Protein AF-0000000079811528 (afdb_homodimer)

Solvent-accessible surface area (backbone atoms only — not comparable to full-atom values): 28789 Å² total; per-residue (Å²): 141,70,78,70,62,59,55,56,54,48,50,53,50,50,52,49,47,50,51,50,48,48,48,46,47,47,46,48,46,46,44,48,50,44,48,47,49,48,46,48,51,45,46,35,67,71,35,57,64,56,37,50,48,48,49,48,48,50,48,48,49,50,37,49,49,44,15,64,72,66,67,48,72,63,38,51,61,36,28,72,53,15,62,49,35,66,38,85,76,44,60,68,42,56,28,46,40,19,48,47,48,17,65,21,52,38,30,36,38,30,39,35,28,36,50,50,54,49,30,46,55,50,13,66,72,69,75,39,61,33,43,48,53,52,18,44,22,41,57,40,30,45,61,21,37,42,28,25,23,88,59,52,23,33,8,24,42,39,38,48,49,86,82,46,39,73,70,25,50,48,21,54,23,70,57,11,42,42,15,58,66,54,18,42,54,47,30,50,49,53,42,51,53,23,22,63,70,53,72,32,68,64,46,7,44,25,33,59,54,32,20,64,91,44,96,57,57,89,56,47,48,60,52,31,52,52,44,20,52,52,42,47,36,40,44,68,62,48,71,82,68,66,64,61,72,71,62,74,72,48,81,45,64,66,54,66,48,65,72,78,71,73,74,77,78,74,79,80,78,79,74,76,77,75,76,76,78,75,131,140,70,78,70,62,59,56,56,54,49,50,53,51,51,52,49,47,51,50,49,48,49,48,46,47,48,48,47,45,47,44,49,49,45,47,46,49,48,46,50,49,46,46,32,67,72,34,58,63,55,36,52,49,48,48,48,48,49,49,48,49,49,35,50,49,45,15,66,73,66,68,48,72,62,38,51,62,35,28,72,54,15,62,49,34,67,37,85,77,43,58,68,44,57,30,46,39,20,49,50,49,17,65,23,51,38,29,36,38,31,39,35,27,38,49,50,53,48,31,47,54,51,15,66,71,68,73,39,60,32,42,47,54,51,17,44,21,43,54,40,30,46,60,20,37,43,28,26,24,88,59,54,24,33,8,26,43,39,36,48,50,85,81,44,38,74,70,24,48,49,20,54,24,69,57,10,41,43,15,57,66,54,19,43,55,48,30,50,48,54,43,52,52,24,21,65,71,52,72,32,69,63,46,7,45,25,33,58,53,32,21,64,89,43,97,58,58,88,55,46,48,60,52,31,52,51,44,19,51,54,42,48,36,39,45,69,63,47,72,83,67,65,64,63,71,70,61,74,72,46,79,45,64,66,54,65,49,64,73,78,71,73,75,77,76,74,77,78,77,77,73,73,75,73,76,74,80,68,130

Secondary structure (DSSP, 8-state):
--THHHHHHHHHHHHHHHHHHHHHHHHHHHHHHHHHHHHHHHHHHH-HHHHHHHHHHHHHHHHHHHHHHHSS---THHHHHS----GGGS-HHHHHHHHHHHHHHTB-HHHHHHHHHHHHHHHHHHT--HHHHHHHHHHHHTT-TTBB-TT-EETTTTEETTTTHHHHHTTTSGGGGGSHHHHHHHHHHHHHHHHHHHTSHHHHHHHHTT-TTSS--TTHHHHHHHHHHHHHHHHTT-TT-PPPSPPP------S------------------------/--THHHHHHHHHHHHHHHHHHHHHHHHHHHHHHHHHHHHHHHHHHH-HHHHHHHHHHHHHHHHHHHHHHHSS---THHHHHS----GGGS-HHHHHHHHHHHHHHTB-HHHHHHHHHHHHHHHHHHT--HHHHHHHHHHHHTT-TTBB-TT-EETTTTEETTTSHHHHHTTTSGGGGGSHHHHHHHHHHHHHHHHHHHTSHHHHHHHHTT-TTSS--TTHHHHHHHHHHHHHHHHTT-TT-PPPSPPP------SPP----------------------

InterPro domains:
  IPR008258 Transglycosylase SLT domain 1 [PF01464] (123-200)
  IPR023346 Lysozyme-like domain superfamily [SSF53955] (119-240)

pLDDT: mean 76.86, std 22.47, range [23.89, 98.88]

Foldseek 3Di:
DDPPVVVVVVVVVVVVVVVVVVVVCVVVVVVVVVVVVVVVVVCCVVVVPVVVVVCVVVLVVVQVVVCVVVVHGDDPCVVVLDQFADLVPDPPLLSLLLVLLCQALVHDSGNSSSLSVLLVVVCVVLVHDSLLLVLQLCQQWSQQQQDAAPQGQGGSNRHNCVLPQVLCVVVVTSVCSSVNSSVSNSSVVQLSVLCVVLVHNLLSQCLSLQNNPPPDSPCRSVSSVVSSVLSVCSSVVVPPSRRDHHDDTHNNRPDDRDNPDDDPDPPPPPPPPPPPPDD/DDPPVVVVVVVVVVVVVVVVVVVVCVVVVVVVVVVVVVVVVVCCVVVVPVVVVVVVVVLVVVQVVVCVVVVHGDDPCVVVLDQFADLVPDPPLLSLLLVLLCQQLVHDSGNSSSLLVLLVVVCVVLVHDSLLLVLQLCQQWSQQQQDAAPQGQGGSNRHNCVLPQVLCVVVVTSVCSSVNSSVSNSSVVQLSVLCVVLVHNLLSQCLSLQNNPPPDSPCRSVSSVVSSVLSVCSSVVVPPSRRDHHDDTHNNRPGDRDNPDDDPDPPPPPPPPPPPPPD

Radius of gyration: 35.79 Å; Cα contacts (8 Å, |Δi|>4): 764; chains: 2; bounding box: 76×131×123 Å

Organism: NCBI:txid164759

Structure (mmCIF, N/CA/C/O backbone):
data_AF-0000000079811528-model_v1
#
loop_
_entity.id
_entity.type
_entity.pdbx_description
1 polymer 'Transglycosylase-like protein with SLT domain'
#
loop_
_atom_site.group_PDB
_atom_site.id
_atom_site.type_symbol
_atom_site.label_atom_id
_atom_site.label_alt_id
_atom_site.label_comp_id
_atom_site.label_asym_id
_atom_site.label_entity_id
_atom_site.label_seq_id
_atom_site.pdbx_PDB_ins_code
_atom_site.Cartn_x
_atom_site.Cartn_y
_atom_site.Cartn_z
_atom_site.occupancy
_atom_site.B_iso_or_equiv
_atom_site.auth_seq_id
_atom_site.auth_comp_id
_atom_site.auth_asym_id
_atom_site.auth_atom_id
_atom_site.pdbx_PDB_model_num
ATOM 1 N N . MET A 1 1 ? 24.266 -26.062 -94.125 1 30.83 1 MET A N 1
ATOM 2 C CA . MET A 1 1 ? 23.984 -24.984 -93.188 1 30.83 1 MET A CA 1
ATOM 3 C C . MET A 1 1 ? 22.625 -25.188 -92.562 1 30.83 1 MET A C 1
ATOM 5 O O . MET A 1 1 ? 21.594 -25.062 -93.188 1 30.83 1 MET A O 1
ATOM 9 N N . THR A 1 2 ? 22.531 -26.125 -91.5 1 32.69 2 THR A N 1
ATOM 10 C CA . THR A 1 2 ? 21.547 -26.984 -90.875 1 32.69 2 THR A CA 1
ATOM 11 C C . THR A 1 2 ? 20.594 -26.141 -90 1 32.69 2 THR A C 1
ATOM 13 O O . THR A 1 2 ? 20.984 -25.094 -89.5 1 32.69 2 THR A O 1
ATOM 16 N N . ALA A 1 3 ? 19.234 -26.484 -90.188 1 49.5 3 ALA A N 1
ATOM 17 C CA . ALA A 1 3 ? 17.953 -26.188 -89.562 1 49.5 3 ALA A CA 1
ATOM 18 C C . ALA A 1 3 ? 18.062 -26.188 -88 1 49.5 3 ALA A C 1
ATOM 20 O O . ALA A 1 3 ? 17.172 -25.703 -87.312 1 49.5 3 ALA A O 1
ATOM 21 N N . SER A 1 4 ? 19.094 -26.828 -87.5 1 44.66 4 SER A N 1
ATOM 22 C CA . SER A 1 4 ? 19.188 -26.984 -86 1 44.66 4 SER A CA 1
ATOM 23 C C . SER A 1 4 ? 19.594 -25.688 -85.375 1 44.66 4 SER A C 1
ATOM 25 O O . SER A 1 4 ? 19.469 -25.547 -84.125 1 44.66 4 SER A O 1
ATOM 27 N N . GLY A 1 5 ? 20.172 -24.719 -86.062 1 49.44 5 GLY A N 1
ATOM 28 C CA . GLY A 1 5 ? 20.609 -23.469 -85.5 1 49.44 5 GLY A CA 1
ATOM 29 C C . GLY A 1 5 ? 19.469 -22.516 -85.188 1 49.44 5 GLY A C 1
ATOM 30 O O . GLY A 1 5 ? 19.562 -21.703 -84.25 1 49.44 5 GLY A O 1
ATOM 31 N N . ASN A 1 6 ? 18.422 -22.578 -86 1 53.88 6 ASN A N 1
ATOM 32 C CA . ASN A 1 6 ? 17.312 -21.625 -85.875 1 53.88 6 ASN A CA 1
ATOM 33 C C . ASN A 1 6 ? 16.438 -21.984 -84.688 1 53.88 6 ASN A C 1
ATOM 35 O O . ASN A 1 6 ? 15.828 -21.094 -84.062 1 53.88 6 ASN A O 1
ATOM 39 N N . VAL A 1 7 ? 16.281 -23.281 -84.312 1 55.09 7 VAL A N 1
ATOM 40 C CA . VAL A 1 7 ? 15.406 -23.656 -83.188 1 55.09 7 VAL A CA 1
ATOM 41 C C . VAL A 1 7 ? 16.031 -23.234 -81.875 1 55.09 7 VAL A C 1
ATOM 43 O O . VAL A 1 7 ? 15.336 -22.781 -81 1 55.09 7 VAL A O 1
ATOM 46 N N . ILE A 1 8 ? 17.391 -23.281 -81.875 1 56.09 8 ILE A N 1
ATOM 47 C CA . ILE A 1 8 ? 18.016 -22.922 -80.562 1 56.09 8 ILE A CA 1
ATOM 48 C C . ILE A 1 8 ? 17.922 -21.422 -80.375 1 56.09 8 ILE A C 1
ATOM 50 O O . ILE A 1 8 ? 17.672 -20.969 -79.25 1 56.09 8 ILE A O 1
ATOM 54 N N . ALA A 1 9 ? 17.906 -20.578 -81.5 1 61.12 9 ALA A N 1
ATOM 55 C CA . ALA A 1 9 ? 17.766 -19.141 -81.312 1 61.12 9 ALA A CA 1
ATOM 56 C C . ALA A 1 9 ? 16.344 -18.766 -80.938 1 61.12 9 ALA A C 1
ATOM 58 O O . ALA A 1 9 ? 16.141 -17.844 -80.125 1 61.12 9 ALA A O 1
ATOM 59 N N . GLY A 1 10 ? 15.383 -19.531 -81.312 1 58.53 10 GLY A N 1
ATOM 60 C CA . GLY A 1 10 ? 13.992 -19.297 -81 1 58.53 10 GLY A CA 1
ATOM 61 C C . GLY A 1 10 ? 13.688 -19.609 -79.5 1 58.53 10 GLY A C 1
ATOM 62 O O . GLY A 1 10 ? 12.953 -18.875 -78.875 1 58.53 10 GLY A O 1
ATOM 63 N N . VAL A 1 11 ? 14.32 -20.688 -79 1 60.19 11 VAL A N 1
ATOM 64 C CA . VAL A 1 11 ? 14.078 -21.062 -77.625 1 60.19 11 VAL A CA 1
ATOM 65 C C . VAL A 1 11 ? 14.75 -20.062 -76.688 1 60.19 11 VAL A C 1
ATOM 67 O O . VAL A 1 11 ? 14.188 -19.688 -75.625 1 60.19 11 VAL A O 1
ATOM 70 N N . ARG A 1 12 ? 15.922 -19.516 -77.062 1 59.84 12 ARG A N 1
ATOM 71 C CA . ARG A 1 12 ? 16.578 -18.531 -76.25 1 59.84 12 ARG A CA 1
ATOM 72 C C . ARG A 1 12 ? 15.797 -17.219 -76.188 1 59.84 12 ARG A C 1
ATOM 74 O O . ARG A 1 12 ? 15.664 -16.594 -75.188 1 59.84 12 ARG A O 1
ATOM 81 N N . THR A 1 13 ? 15.164 -16.922 -77.438 1 62.03 13 THR A N 1
ATOM 82 C CA . THR A 1 13 ? 14.359 -15.703 -77.438 1 62.03 13 THR A CA 1
ATOM 83 C C . THR A 1 13 ? 13.062 -15.898 -76.688 1 62.03 13 THR A C 1
ATOM 85 O O . THR A 1 13 ? 12.625 -15 -75.938 1 62.03 13 THR A O 1
ATOM 88 N N . PHE A 1 14 ? 12.445 -17.094 -76.75 1 58.88 14 PHE A N 1
ATOM 89 C CA . PHE A 1 14 ? 11.234 -17.344 -76 1 58.88 14 PHE A CA 1
ATOM 90 C C . PHE A 1 14 ? 11.539 -17.375 -74.5 1 58.88 14 PHE A C 1
ATOM 92 O O . PHE A 1 14 ? 10.805 -16.797 -73.688 1 58.88 14 PHE A O 1
ATOM 99 N N . ALA A 1 15 ? 12.664 -18.047 -74.062 1 57.06 15 ALA A N 1
ATOM 100 C CA . ALA A 1 15 ? 13.031 -18.062 -72.688 1 57.06 15 ALA A CA 1
ATOM 101 C C . ALA A 1 15 ? 13.375 -16.656 -72.188 1 57.06 15 ALA A C 1
ATOM 103 O O . ALA A 1 15 ? 12.969 -16.266 -71.062 1 57.06 15 ALA A O 1
ATOM 104 N N . ALA A 1 16 ? 14.023 -15.828 -73 1 61.22 16 ALA A N 1
ATOM 105 C CA . ALA A 1 16 ? 14.32 -14.445 -72.625 1 61.22 16 ALA A CA 1
ATOM 106 C C . ALA A 1 16 ? 13.047 -13.609 -72.562 1 61.22 16 ALA A C 1
ATOM 108 O O . ALA A 1 16 ? 12.875 -12.805 -71.625 1 61.22 16 ALA A O 1
ATOM 109 N N . ASP A 1 17 ? 12.102 -13.867 -73.438 1 60.81 17 ASP A N 1
ATOM 110 C CA . ASP A 1 17 ? 10.828 -13.148 -73.375 1 60.81 17 ASP A CA 1
ATOM 111 C C . ASP A 1 17 ? 9.992 -13.57 -72.188 1 60.81 17 ASP A C 1
ATOM 113 O O . ASP A 1 17 ? 9.359 -12.734 -71.562 1 60.81 17 ASP A O 1
ATOM 117 N N . VAL A 1 18 ? 9.977 -14.867 -71.875 1 58.16 18 VAL A N 1
ATOM 118 C CA . VAL A 1 18 ? 9.258 -15.344 -70.688 1 58.16 18 VAL A CA 1
ATOM 119 C C . VAL A 1 18 ? 9.922 -14.805 -69.438 1 58.16 18 VAL A C 1
ATOM 121 O O . VAL A 1 18 ? 9.25 -14.336 -68.5 1 58.16 18 VAL A O 1
ATOM 124 N N . ILE A 1 19 ? 11.289 -14.812 -69.375 1 55.62 19 ILE A N 1
ATOM 125 C CA . ILE A 1 19 ? 11.984 -14.266 -68.188 1 55.62 19 ILE A CA 1
ATOM 126 C C . ILE A 1 19 ? 11.758 -12.758 -68.125 1 55.62 19 ILE A C 1
ATOM 128 O O . ILE A 1 19 ? 11.477 -12.227 -67.062 1 55.62 19 ILE A O 1
ATOM 132 N N . ASN A 1 20 ? 11.812 -12.039 -69.312 1 56.34 20 ASN A N 1
ATOM 133 C CA . ASN A 1 20 ? 11.531 -10.609 -69.312 1 56.34 20 ASN A CA 1
ATOM 134 C C . ASN A 1 20 ? 10.07 -10.336 -69 1 56.34 20 ASN A C 1
ATOM 136 O O . ASN A 1 20 ? 9.758 -9.375 -68.25 1 56.34 20 ASN A O 1
ATOM 140 N N . GLY A 1 21 ? 9.164 -11.133 -69.5 1 54.09 21 GLY A N 1
ATOM 141 C CA . GLY A 1 21 ? 7.766 -11.016 -69.125 1 54.09 21 GLY A CA 1
ATOM 142 C C . GLY A 1 21 ? 7.543 -11.312 -67.625 1 54.09 21 GLY A C 1
ATOM 143 O O . GLY A 1 21 ? 6.77 -10.625 -66.938 1 54.09 21 GLY A O 1
ATOM 144 N N . PHE A 1 22 ? 8.164 -12.477 -67.125 1 49.59 22 PHE A N 1
ATOM 145 C CA . PHE A 1 22 ? 8.102 -12.766 -65.688 1 49.59 22 PHE A CA 1
ATOM 146 C C . PHE A 1 22 ? 8.734 -11.633 -64.875 1 49.59 22 PHE A C 1
ATOM 148 O O . PHE A 1 22 ? 8.188 -11.203 -63.844 1 49.59 22 PHE A O 1
ATOM 155 N N . LEU A 1 23 ? 9.852 -11.109 -65.25 1 51.59 23 LEU A N 1
ATOM 156 C CA . LEU A 1 23 ? 10.461 -9.977 -64.562 1 51.59 23 LEU A CA 1
ATOM 157 C C . LEU A 1 23 ? 9.594 -8.727 -64.688 1 51.59 23 LEU A C 1
ATOM 159 O O . LEU A 1 23 ? 9.492 -7.938 -63.781 1 51.59 23 LEU A O 1
ATOM 163 N N . GLU A 1 24 ? 8.969 -8.484 -65.812 1 49.72 24 GLU A N 1
ATOM 164 C CA . GLU A 1 24 ? 8.023 -7.379 -66 1 49.72 24 GLU A CA 1
ATOM 165 C C . GLU A 1 24 ? 6.781 -7.602 -65.125 1 49.72 24 GLU A C 1
ATOM 167 O O . GLU A 1 24 ? 6.273 -6.664 -64.5 1 49.72 24 GLU A O 1
ATOM 172 N N . VAL A 1 25 ? 6.246 -8.773 -65.125 1 50.5 25 VAL A N 1
ATOM 173 C CA . VAL A 1 25 ? 5.129 -9.078 -64.25 1 50.5 25 VAL A CA 1
ATOM 174 C C . VAL A 1 25 ? 5.598 -9.039 -62.781 1 50.5 25 VAL A C 1
ATOM 176 O O . VAL A 1 25 ? 4.887 -8.539 -61.906 1 50.5 25 VAL A O 1
ATOM 179 N N . THR A 1 26 ? 6.77 -9.617 -62.5 1 50.09 26 THR A N 1
ATOM 180 C CA . THR A 1 26 ? 7.309 -9.461 -61.156 1 50.09 26 THR A CA 1
ATOM 181 C C . THR A 1 26 ? 7.648 -7.996 -60.875 1 50.09 26 THR A C 1
ATOM 183 O O . THR A 1 26 ? 7.449 -7.508 -59.75 1 50.09 26 THR A O 1
ATOM 186 N N . HIS A 1 27 ? 8.211 -7.285 -61.812 1 51.19 27 HIS A N 1
ATOM 187 C CA . HIS A 1 27 ? 8.383 -5.852 -61.594 1 51.19 27 HIS A CA 1
ATOM 188 C C . HIS A 1 27 ? 7.043 -5.141 -61.5 1 51.19 27 HIS A C 1
ATOM 190 O O . HIS A 1 27 ? 6.871 -4.234 -60.688 1 51.19 27 HIS A O 1
ATOM 196 N N . SER A 1 28 ? 6.07 -5.414 -62.406 1 51.5 28 SER A N 1
ATOM 197 C CA . SER A 1 28 ? 4.738 -4.836 -62.281 1 51.5 28 SER A CA 1
ATOM 198 C C . SER A 1 28 ? 4.027 -5.367 -61.031 1 51.5 28 SER A C 1
ATOM 200 O O . SER A 1 28 ? 3.27 -4.641 -60.375 1 51.5 28 SER A O 1
ATOM 202 N N . GLY A 1 29 ? 4.211 -6.598 -60.781 1 50.41 29 GLY A N 1
ATOM 203 C CA . GLY A 1 29 ? 3.705 -7.102 -59.5 1 50.41 29 GLY A CA 1
ATOM 204 C C . GLY A 1 29 ? 4.371 -6.461 -58.312 1 50.41 29 GLY A C 1
ATOM 205 O O . GLY A 1 29 ? 3.695 -6.082 -57.344 1 50.41 29 GLY A O 1
ATOM 206 N N . PHE A 1 30 ? 5.711 -6.414 -58.344 1 51.94 30 PHE A N 1
ATOM 207 C CA . PHE A 1 30 ? 6.402 -5.66 -57.281 1 51.94 30 PHE A CA 1
ATOM 208 C C . PHE A 1 30 ? 6.023 -4.188 -57.344 1 51.94 30 PHE A C 1
ATOM 210 O O . PHE A 1 30 ? 5.883 -3.533 -56.312 1 51.94 30 PHE A O 1
ATOM 217 N N . ALA A 1 31 ? 5.809 -3.596 -58.531 1 51.12 31 ALA A N 1
ATOM 218 C CA . ALA A 1 31 ? 5.316 -2.229 -58.688 1 51.12 31 ALA A CA 1
ATOM 219 C C . ALA A 1 31 ? 3.9 -2.1 -58.125 1 51.12 31 ALA A C 1
ATOM 221 O O . ALA A 1 31 ? 3.578 -1.12 -57.438 1 51.12 31 ALA A O 1
ATOM 222 N N . LEU A 1 32 ? 3.041 -3.035 -58.406 1 51.06 32 LEU A N 1
ATOM 223 C CA . LEU A 1 32 ? 1.706 -3.023 -57.812 1 51.06 32 LEU A CA 1
ATOM 224 C C . LEU A 1 32 ? 1.774 -3.273 -56.312 1 51.06 32 LEU A C 1
ATOM 226 O O . LEU A 1 32 ? 1.051 -2.641 -55.531 1 51.06 32 LEU A O 1
ATOM 230 N N . LEU A 1 33 ? 2.617 -4.25 -55.875 1 52.12 33 LEU A N 1
ATOM 231 C CA . LEU A 1 33 ? 2.855 -4.406 -54.438 1 52.12 33 LEU A CA 1
ATOM 232 C C . LEU A 1 33 ? 3.502 -3.154 -53.844 1 52.12 33 LEU A C 1
ATOM 234 O O . LEU A 1 33 ? 3.139 -2.717 -52.75 1 52.12 33 LEU A O 1
ATOM 238 N N . GLY A 1 34 ? 4.492 -2.615 -54.531 1 51.78 34 GLY A N 1
ATOM 239 C CA . GLY A 1 34 ? 5.055 -1.335 -54.125 1 51.78 34 GLY A CA 1
ATOM 240 C C . GLY A 1 34 ? 4.039 -0.206 -54.156 1 51.78 34 GLY A C 1
ATOM 241 O O . GLY A 1 34 ? 3.971 0.589 -53.219 1 51.78 34 GLY A O 1
ATOM 242 N N . LEU A 1 35 ? 3.242 -0.043 -55.25 1 53.03 35 LEU A N 1
ATOM 243 C CA . LEU A 1 35 ? 2.17 0.945 -55.281 1 53.03 35 LEU A CA 1
ATOM 244 C C . LEU A 1 35 ? 1.144 0.671 -54.188 1 53.03 35 LEU A C 1
ATOM 246 O O . LEU A 1 35 ? 0.639 1.603 -53.562 1 53.03 35 LEU A O 1
ATOM 250 N N . GLY A 1 36 ? 0.773 -0.564 -53.938 1 53.56 36 GLY A N 1
ATOM 251 C CA . GLY A 1 36 ? -0.063 -0.9 -52.781 1 53.56 36 GLY A CA 1
ATOM 252 C C . GLY A 1 36 ? 0.558 -0.515 -51.469 1 53.56 36 GLY A C 1
ATOM 253 O O . GLY A 1 36 ? -0.12 0.034 -50.594 1 53.56 36 GLY A O 1
ATOM 254 N N . VAL A 1 37 ? 1.871 -0.893 -51.312 1 54.91 37 VAL A N 1
ATOM 255 C CA . VAL A 1 37 ? 2.582 -0.469 -50.094 1 54.91 37 VAL A CA 1
ATOM 256 C C . VAL A 1 37 ? 2.656 1.056 -50.062 1 54.91 37 VAL A C 1
ATOM 258 O O . VAL A 1 37 ? 2.412 1.664 -49 1 54.91 37 VAL A O 1
ATOM 261 N N . VAL A 1 38 ? 2.963 1.699 -51.125 1 51.66 38 VAL A N 1
ATOM 262 C CA . VAL A 1 38 ? 2.998 3.156 -51.188 1 51.66 38 VAL A CA 1
ATOM 263 C C . VAL A 1 38 ? 1.596 3.715 -50.938 1 51.66 38 VAL A C 1
ATOM 265 O O . VAL A 1 38 ? 1.421 4.66 -50.156 1 51.66 38 VAL A O 1
ATOM 268 N N . PHE A 1 39 ? 0.577 3.174 -51.562 1 52.84 39 PHE A N 1
ATOM 269 C CA . PHE A 1 39 ? -0.791 3.602 -51.281 1 52.84 39 PHE A CA 1
ATOM 270 C C . PHE A 1 39 ? -1.181 3.299 -49.844 1 52.84 39 PHE A C 1
ATOM 272 O O . PHE A 1 39 ? -1.86 4.102 -49.219 1 52.84 39 PHE A O 1
ATOM 279 N N . GLY A 1 40 ? -0.832 2.084 -49.375 1 53.47 40 GLY A N 1
ATOM 280 C CA . GLY A 1 40 ? -1.045 1.792 -47.969 1 53.47 40 GLY A CA 1
ATOM 281 C C . GLY A 1 40 ? -0.332 2.76 -47.031 1 53.47 40 GLY A C 1
ATOM 282 O O . GLY A 1 40 ? -0.921 3.254 -46.094 1 53.47 40 GLY A O 1
ATOM 283 N N . VAL A 1 41 ? 0.92 3.014 -47.375 1 54.47 41 VAL A N 1
ATOM 284 C CA . VAL A 1 41 ? 1.667 3.992 -46.594 1 54.47 41 VAL A CA 1
ATOM 285 C C . VAL A 1 41 ? 1.052 5.379 -46.781 1 54.47 41 VAL A C 1
ATOM 287 O O . VAL A 1 41 ? 0.888 6.121 -45.812 1 54.47 41 VAL A O 1
ATOM 290 N N . ILE A 1 42 ? 0.689 5.797 -47.938 1 53.59 42 ILE A N 1
ATOM 291 C CA . ILE A 1 42 ? 0.053 7.086 -48.188 1 53.59 42 ILE A CA 1
ATOM 292 C C . ILE A 1 42 ? -1.313 7.129 -47.5 1 53.59 42 ILE A C 1
ATOM 294 O O . ILE A 1 42 ? -1.67 8.125 -46.875 1 53.59 42 ILE A O 1
ATOM 298 N N . THR A 1 43 ? -2.07 6.051 -47.688 1 56.28 43 THR A N 1
ATOM 299 C CA . THR A 1 43 ? -3.361 6.012 -47 1 56.28 43 THR A CA 1
ATOM 300 C C . THR A 1 43 ? -3.182 6.059 -45.5 1 56.28 43 THR A C 1
ATOM 302 O O . THR A 1 43 ? -3.939 6.734 -44.812 1 56.28 43 THR A O 1
ATOM 305 N N . LEU A 1 44 ? -2.227 5.359 -45.031 1 55.16 44 LEU A N 1
ATOM 306 C CA . LEU A 1 44 ? -1.967 5.379 -43.594 1 55.16 44 LEU A CA 1
ATOM 307 C C . LEU A 1 44 ? -1.405 6.73 -43.156 1 55.16 44 LEU A C 1
ATOM 309 O O . LEU A 1 44 ? -1.688 7.203 -42.062 1 55.16 44 LEU A O 1
ATOM 313 N N . THR A 1 45 ? -0.642 7.352 -43.969 1 56.69 45 THR A N 1
ATOM 314 C CA . THR A 1 45 ? -0.17 8.703 -43.656 1 56.69 45 THR A CA 1
ATOM 315 C C . THR A 1 45 ? -1.283 9.727 -43.906 1 56.69 45 THR A C 1
ATOM 317 O O . THR A 1 45 ? -1.354 10.742 -43.188 1 56.69 45 THR A O 1
ATOM 320 N N . ALA A 1 46 ? -2.109 9.617 -44.906 1 58.06 46 ALA A N 1
ATOM 321 C CA . ALA A 1 46 ? -3.16 10.586 -45.219 1 58.06 46 ALA A CA 1
ATOM 322 C C . ALA A 1 46 ? -4.387 10.375 -44.344 1 58.06 46 ALA A C 1
ATOM 324 O O . ALA A 1 46 ? -5.172 11.297 -44.125 1 58.06 46 ALA A O 1
ATOM 325 N N . ARG A 1 47 ? -4.711 9.188 -43.938 1 50.38 47 ARG A N 1
ATOM 326 C CA . ARG A 1 47 ? -5.824 8.93 -43.031 1 50.38 47 ARG A CA 1
ATOM 327 C C . ARG A 1 47 ? -5.32 8.461 -41.656 1 50.38 47 ARG A C 1
ATOM 329 O O . ARG A 1 47 ? -5.184 7.258 -41.438 1 50.38 47 ARG A O 1
ATOM 336 N N . PRO A 1 48 ? -4.922 9.484 -40.812 1 57.12 48 PRO A N 1
ATOM 337 C CA . PRO A 1 48 ? -4.41 9.203 -39.469 1 57.12 48 PRO A CA 1
ATOM 338 C C . PRO A 1 48 ? -5.348 8.312 -38.656 1 57.12 48 PRO A C 1
ATOM 340 O O . PRO A 1 48 ? -4.902 7.594 -37.75 1 57.12 48 PRO A O 1
ATOM 343 N N . ASP A 1 49 ? -6.551 8.312 -39.094 1 58.72 49 ASP A N 1
ATOM 344 C CA . ASP A 1 49 ? -7.52 7.496 -38.375 1 58.72 49 ASP A CA 1
ATOM 345 C C . ASP A 1 49 ? -7.25 6.008 -38.594 1 58.72 49 ASP A C 1
ATOM 347 O O . ASP A 1 49 ? -7.355 5.215 -37.656 1 58.72 49 ASP A O 1
ATOM 351 N N . LEU A 1 50 ? -7.023 5.695 -39.812 1 57.94 50 LEU A N 1
ATOM 352 C CA . LEU A 1 50 ? -6.758 4.293 -40.125 1 57.94 50 LEU A CA 1
ATOM 353 C C . LEU A 1 50 ? -5.426 3.848 -39.531 1 57.94 50 LEU A C 1
ATOM 355 O O . LEU A 1 50 ? -5.301 2.713 -39.062 1 57.94 50 LEU A O 1
ATOM 359 N N . ARG A 1 51 ? -4.449 4.699 -39.562 1 53.84 51 ARG A N 1
ATOM 360 C CA . ARG A 1 51 ? -3.18 4.398 -38.906 1 53.84 51 ARG A CA 1
ATOM 361 C C . ARG A 1 51 ? -3.377 4.148 -37.406 1 53.84 51 ARG A C 1
ATOM 363 O O . ARG A 1 51 ? -2.828 3.189 -36.875 1 53.84 51 ARG A O 1
ATOM 370 N N . GLN A 1 52 ? -4.164 5.027 -36.812 1 54.16 52 GLN A N 1
ATOM 371 C CA . GLN A 1 52 ? -4.43 4.84 -35.406 1 54.16 52 GLN A CA 1
ATOM 372 C C . GLN A 1 52 ? -5.203 3.549 -35.156 1 54.16 52 GLN A C 1
ATOM 374 O O . GLN A 1 52 ? -4.898 2.811 -34.188 1 54.16 52 GLN A O 1
ATOM 379 N N . ALA A 1 53 ? -6.129 3.289 -36.062 1 56.03 53 ALA A N 1
ATOM 380 C CA . ALA A 1 53 ? -6.898 2.057 -35.938 1 56.03 53 ALA A CA 1
ATOM 381 C C . ALA A 1 53 ? -6.012 0.829 -36.125 1 56.03 53 ALA A C 1
ATOM 383 O O . ALA A 1 53 ? -6.129 -0.15 -35.375 1 56.03 53 ALA A O 1
ATOM 384 N N . GLY A 1 54 ? -5.227 0.887 -37.062 1 54.69 54 GLY A N 1
ATOM 385 C CA . GLY A 1 54 ? -4.281 -0.194 -37.312 1 54.69 54 GLY A CA 1
ATOM 386 C C . GLY A 1 54 ? -3.283 -0.368 -36.156 1 54.69 54 GLY A C 1
ATOM 387 O O . GLY A 1 54 ? -2.99 -1.494 -35.75 1 54.69 54 GLY A O 1
ATOM 388 N N . GLU A 1 55 ? -2.762 0.713 -35.719 1 54.16 55 GLU A N 1
ATOM 389 C CA . GLU A 1 55 ? -1.854 0.674 -34.562 1 54.16 55 GLU A CA 1
ATOM 390 C C . GLU A 1 55 ? -2.547 0.115 -33.344 1 54.16 55 GLU A C 1
ATOM 392 O O . GLU A 1 55 ? -1.961 -0.676 -32.594 1 54.16 55 GLU A O 1
ATOM 397 N N . GLU A 1 56 ? -3.713 0.471 -33.219 1 54.06 56 GLU A N 1
ATOM 398 C CA . GLU A 1 56 ? -4.473 -0.054 -32.094 1 54.06 56 GLU A CA 1
ATOM 399 C C . GLU A 1 56 ? -4.715 -1.554 -32.25 1 54.06 56 GLU A C 1
ATOM 401 O O . GLU A 1 56 ? -4.625 -2.301 -31.266 1 54.06 56 GLU A O 1
ATOM 406 N N . GLU A 1 57 ? -5.043 -1.907 -33.438 1 54.31 57 GLU A N 1
ATOM 407 C CA . GLU A 1 57 ? -5.25 -3.332 -33.688 1 54.31 57 GLU A CA 1
ATOM 408 C C . GLU A 1 57 ? -3.949 -4.113 -33.531 1 54.31 57 GLU A C 1
ATOM 410 O O . GLU A 1 57 ? -3.941 -5.199 -32.938 1 54.31 57 GLU A O 1
ATOM 415 N N . LEU A 1 58 ? -2.912 -3.639 -34.125 1 53.41 58 LEU A N 1
ATOM 416 C CA . LEU A 1 58 ? -1.615 -4.293 -34 1 53.41 58 LEU A CA 1
ATOM 417 C C . LEU A 1 58 ? -1.17 -4.32 -32.531 1 53.41 58 LEU A C 1
ATOM 419 O O . LEU A 1 58 ? -0.668 -5.34 -32.062 1 53.41 58 LEU A O 1
ATOM 423 N N . MET A 1 59 ? -1.299 -3.203 -31.922 1 52.84 59 MET A N 1
ATOM 424 C CA . MET A 1 59 ? -0.961 -3.162 -30.5 1 52.84 59 MET A CA 1
ATOM 425 C C . MET A 1 59 ? -1.825 -4.137 -29.703 1 52.84 59 MET A C 1
ATOM 427 O O . MET A 1 59 ? -1.335 -4.809 -28.797 1 52.84 59 MET A O 1
ATOM 431 N N . GLY A 1 60 ? -3.076 -4.137 -30.031 1 53.78 60 GLY A N 1
ATOM 432 C CA . GLY A 1 60 ? -3.957 -5.121 -29.422 1 53.78 60 GLY A CA 1
ATOM 433 C C . GLY A 1 60 ? -3.514 -6.551 -29.672 1 53.78 60 GLY A C 1
ATOM 434 O O . GLY A 1 60 ? -3.512 -7.375 -28.766 1 53.78 60 GLY A O 1
ATOM 435 N N . TRP A 1 61 ? -3.205 -6.844 -30.969 1 52.94 61 TRP A N 1
ATOM 436 C CA . TRP A 1 61 ? -2.717 -8.172 -31.312 1 52.94 61 TRP A CA 1
ATOM 437 C C . TRP A 1 61 ? -1.413 -8.484 -30.594 1 52.94 61 TRP A C 1
ATOM 439 O O . TRP A 1 61 ? -1.242 -9.578 -30.047 1 52.94 61 TRP A O 1
ATOM 449 N N . LEU A 1 62 ? -0.468 -7.645 -30.641 1 51.81 62 LEU A N 1
ATOM 450 C CA . LEU A 1 62 ? 0.8 -7.824 -29.938 1 51.81 62 LEU A CA 1
ATOM 451 C C . LEU A 1 62 ? 0.573 -8.008 -28.438 1 51.81 62 LEU A C 1
ATOM 453 O O . LEU A 1 62 ? 1.217 -8.844 -27.812 1 51.81 62 LEU A O 1
ATOM 457 N N . GLN A 1 63 ? -0.309 -7.145 -27.969 1 53.5 63 GLN A N 1
ATOM 458 C CA . GLN A 1 63 ? -0.654 -7.281 -26.562 1 53.5 63 GLN A CA 1
ATOM 459 C C . GLN A 1 63 ? -1.281 -8.641 -26.281 1 53.5 63 GLN A C 1
ATOM 461 O O . GLN A 1 63 ? -0.984 -9.273 -25.266 1 53.5 63 GLN A O 1
ATOM 466 N N . ALA A 1 64 ? -2.07 -9.047 -27.172 1 55.31 64 ALA A N 1
ATOM 467 C CA . ALA A 1 64 ? -2.691 -10.359 -27.031 1 55.31 64 ALA A CA 1
ATOM 468 C C . ALA A 1 64 ? -1.646 -11.469 -27.109 1 55.31 64 ALA A C 1
ATOM 470 O O . ALA A 1 64 ? -1.719 -12.453 -26.359 1 55.31 64 ALA A O 1
ATOM 471 N N . ARG A 1 65 ? -0.791 -11.297 -28.031 1 51.72 65 ARG A N 1
ATOM 472 C CA . ARG A 1 65 ? 0.269 -12.297 -28.156 1 51.72 65 ARG A CA 1
ATOM 473 C C . ARG A 1 65 ? 1.175 -12.281 -26.938 1 51.72 65 ARG A C 1
ATOM 475 O O . ARG A 1 65 ? 1.6 -13.336 -26.453 1 51.72 65 ARG A O 1
ATOM 482 N N . GLN A 1 66 ? 1.547 -11.102 -26.578 1 52.59 66 GLN A N 1
ATOM 483 C CA . GLN A 1 66 ? 2.385 -11.008 -25.391 1 52.59 66 GLN A CA 1
ATOM 484 C C . GLN A 1 66 ? 1.655 -11.531 -24.156 1 52.59 66 GLN A C 1
ATOM 486 O O . GLN A 1 66 ? 2.258 -12.195 -23.312 1 52.59 66 GLN A O 1
ATOM 491 N N . GLU A 1 67 ? 0.372 -11.18 -24.172 1 57.03 67 GLU A N 1
ATOM 492 C CA . GLU A 1 67 ? -0.447 -11.758 -23.109 1 57.03 67 GLU A CA 1
ATOM 493 C C . GLU A 1 67 ? -0.415 -13.289 -23.172 1 57.03 67 GLU A C 1
ATOM 495 O O . GLU A 1 67 ? -0.405 -13.945 -22.125 1 57.03 67 GLU A O 1
ATOM 500 N N . ALA A 1 68 ? -0.382 -13.766 -24.344 1 54.97 68 ALA A N 1
ATOM 501 C CA . ALA A 1 68 ? -0.337 -15.219 -24.516 1 54.97 68 ALA A CA 1
ATOM 502 C C . ALA A 1 68 ? 0.984 -15.789 -24.016 1 54.97 68 ALA A C 1
ATOM 504 O O . ALA A 1 68 ? 1.017 -16.875 -23.438 1 54.97 68 ALA A O 1
ATOM 505 N N . VAL A 1 69 ? 1.989 -15.016 -24.25 1 51.44 69 VAL A N 1
ATOM 506 C CA . VAL A 1 69 ? 3.299 -15.516 -23.844 1 51.44 69 VAL A CA 1
ATOM 507 C C . VAL A 1 69 ? 3.502 -15.266 -22.359 1 51.44 69 VAL A C 1
ATOM 509 O O . VAL A 1 69 ? 3.963 -16.156 -21.625 1 51.44 69 VAL A O 1
ATOM 512 N N . VAL A 1 70 ? 3.068 -14.07 -21.953 1 57.41 70 VAL A N 1
ATOM 513 C CA . VAL A 1 70 ? 3.418 -13.703 -20.594 1 57.41 70 VAL A CA 1
ATOM 514 C C . VAL A 1 70 ? 2.268 -14.047 -19.656 1 57.41 70 VAL A C 1
ATOM 516 O O . VAL A 1 70 ? 2.479 -14.273 -18.453 1 57.41 70 VAL A O 1
ATOM 519 N N . GLY A 1 71 ? 1.078 -14.359 -20.234 1 61.62 71 GLY A N 1
ATOM 520 C CA . GLY A 1 71 ? -0.071 -14.805 -19.453 1 61.62 71 GLY A CA 1
ATOM 521 C C . GLY A 1 71 ? -0.903 -13.656 -18.922 1 61.62 71 GLY A C 1
ATOM 522 O O . GLY A 1 71 ? -1.962 -13.875 -18.328 1 61.62 71 GLY A O 1
ATOM 523 N N . PHE A 1 72 ? -0.305 -12.406 -18.969 1 68.31 72 PHE A N 1
ATOM 524 C CA . PHE A 1 72 ? -1.104 -11.25 -18.578 1 68.31 72 PHE A CA 1
ATOM 525 C C . PHE A 1 72 ? -0.853 -10.078 -19.516 1 68.31 72 PHE A C 1
ATOM 527 O O . PHE A 1 72 ? 0.193 -10.008 -20.156 1 68.31 72 PHE A O 1
ATOM 534 N N . PRO A 1 73 ? -1.918 -9.242 -19.625 1 68.06 73 PRO A N 1
ATOM 535 C CA . PRO A 1 73 ? -1.76 -8.102 -20.531 1 68.06 73 PRO A CA 1
ATOM 536 C C . PRO A 1 73 ? -0.69 -7.117 -20.062 1 68.06 73 PRO A C 1
ATOM 538 O O . PRO A 1 73 ? -0.56 -6.875 -18.859 1 68.06 73 PRO A O 1
ATOM 541 N N . MET A 1 74 ? 0.154 -6.805 -20.922 1 74.25 74 MET A N 1
ATOM 542 C CA . MET A 1 74 ? 1.11 -5.738 -20.641 1 74.25 74 MET A CA 1
ATOM 543 C C . MET A 1 74 ? 0.391 -4.422 -20.359 1 74.25 74 MET A C 1
ATOM 545 O O . MET A 1 74 ? -0.638 -4.129 -20.969 1 74.25 74 MET A O 1
ATOM 549 N N . GLU A 1 75 ? 0.848 -3.756 -19.312 1 81.44 75 GLU A N 1
ATOM 550 C CA . GLU A 1 75 ? 0.285 -2.461 -18.938 1 81.44 75 GLU A CA 1
ATOM 551 C C . GLU A 1 75 ? 1.386 -1.457 -18.609 1 81.44 75 GLU A C 1
ATOM 553 O O . GLU A 1 75 ? 1.634 -1.167 -17.438 1 81.44 75 GLU A O 1
ATOM 558 N N . PRO A 1 76 ? 1.907 -0.824 -19.641 1 74 76 PRO A N 1
ATOM 559 C CA . PRO A 1 76 ? 2.994 0.124 -19.391 1 74 76 PRO A CA 1
ATOM 560 C C . PRO A 1 76 ? 2.584 1.255 -18.438 1 74 76 PRO A C 1
ATOM 562 O O . PRO A 1 76 ? 3.434 1.837 -17.766 1 74 76 PRO A O 1
ATOM 565 N N . ALA A 1 77 ? 1.318 1.46 -18.312 1 78.88 77 ALA A N 1
ATOM 566 C CA . ALA A 1 77 ? 0.816 2.551 -17.484 1 78.88 77 ALA A CA 1
ATOM 567 C C . ALA A 1 77 ? 0.936 2.207 -16 1 78.88 77 ALA A C 1
ATOM 569 O O . ALA A 1 77 ? 0.805 3.082 -15.141 1 78.88 77 ALA A O 1
ATOM 570 N N . ALA A 1 78 ? 1.297 1.026 -15.695 1 81.25 78 ALA A N 1
ATOM 571 C CA . ALA A 1 78 ? 1.401 0.608 -14.297 1 81.25 78 ALA A CA 1
ATOM 572 C C . ALA A 1 78 ? 2.525 1.354 -13.586 1 81.25 78 ALA A C 1
ATOM 574 O O . ALA A 1 78 ? 2.381 1.741 -12.422 1 81.25 78 ALA A O 1
ATOM 575 N N . SER A 1 79 ? 3.562 1.556 -14.32 1 82.31 79 SER A N 1
ATOM 576 C CA . SER A 1 79 ? 4.676 2.283 -13.719 1 82.31 79 SER A CA 1
ATOM 577 C C . SER A 1 79 ? 4.293 3.73 -13.422 1 82.31 79 SER A C 1
ATOM 579 O O . SER A 1 79 ? 4.766 4.316 -12.445 1 82.31 79 SER A O 1
ATOM 581 N N . GLU A 1 80 ? 3.424 4.219 -14.18 1 81.88 80 GLU A N 1
ATOM 582 C CA . GLU A 1 80 ? 2.984 5.598 -13.984 1 81.88 80 GLU A CA 1
ATOM 583 C C . GLU A 1 80 ? 2.02 5.715 -12.812 1 81.88 80 GLU A C 1
ATOM 585 O O . GLU A 1 80 ? 1.971 6.746 -12.141 1 81.88 80 GLU A O 1
ATOM 590 N N . ARG A 1 81 ? 1.356 4.668 -12.594 1 85.5 81 ARG A N 1
ATOM 591 C CA . ARG A 1 81 ? 0.388 4.656 -11.5 1 85.5 81 ARG A CA 1
ATOM 592 C C . ARG A 1 81 ? 1.07 4.375 -10.172 1 85.5 81 ARG A C 1
ATOM 594 O O . ARG A 1 81 ? 0.571 4.777 -9.117 1 85.5 81 ARG A O 1
ATOM 601 N N . ALA A 1 82 ? 2.215 3.76 -10.305 1 90.94 82 ALA A N 1
ATOM 602 C CA . ALA A 1 82 ? 2.922 3.369 -9.086 1 90.94 82 ALA A CA 1
ATOM 603 C C . ALA A 1 82 ? 3.463 4.594 -8.352 1 90.94 82 ALA A C 1
ATOM 605 O O . ALA A 1 82 ? 3.988 5.52 -8.977 1 90.94 82 ALA A O 1
ATOM 606 N N . VAL A 1 83 ? 3.232 4.648 -7.105 1 93.94 83 VAL A N 1
ATOM 607 C CA . VAL A 1 83 ? 3.869 5.648 -6.25 1 93.94 83 VAL A CA 1
ATOM 608 C C . VAL A 1 83 ? 5.281 5.195 -5.891 1 93.94 83 VAL A C 1
ATOM 610 O O . VAL A 1 83 ? 5.477 4.469 -4.91 1 93.94 83 VAL A O 1
ATOM 613 N N . ALA A 1 84 ? 6.219 5.641 -6.707 1 96.81 84 ALA A N 1
ATOM 614 C CA . ALA A 1 84 ? 7.609 5.238 -6.512 1 96.81 84 ALA A CA 1
ATOM 615 C C . ALA A 1 84 ? 8.562 6.148 -7.277 1 96.81 84 ALA A C 1
ATOM 617 O O . ALA A 1 84 ? 8.25 6.582 -8.391 1 96.81 84 ALA A O 1
ATOM 618 N N . LEU A 1 85 ? 9.648 6.473 -6.684 1 96.88 85 LEU A N 1
ATOM 619 C CA . LEU A 1 85 ? 10.75 7.211 -7.277 1 96.88 85 LEU A CA 1
ATOM 620 C C . LEU A 1 85 ? 12.086 6.543 -6.965 1 96.88 85 LEU A C 1
ATOM 622 O O . LEU A 1 85 ? 12.195 5.785 -5.996 1 96.88 85 LEU A O 1
ATOM 626 N N . ASN A 1 86 ? 13.031 6.848 -7.828 1 95.69 86 ASN A N 1
ATOM 627 C CA . ASN A 1 86 ? 14.391 6.402 -7.535 1 95.69 86 ASN A CA 1
ATOM 628 C C . ASN A 1 86 ? 15.016 7.219 -6.41 1 95.69 86 ASN A C 1
ATOM 630 O O . ASN A 1 86 ? 15.297 8.406 -6.578 1 95.69 86 ASN A O 1
ATOM 634 N N . PRO A 1 87 ? 15.281 6.57 -5.262 1 97 87 PRO A N 1
ATOM 635 C CA . PRO A 1 87 ? 15.805 7.32 -4.117 1 97 87 PRO A CA 1
ATOM 636 C C . PRO A 1 87 ? 17.141 8 -4.414 1 97 87 PRO A C 1
ATOM 638 O O . PRO A 1 87 ? 17.453 9.031 -3.812 1 97 87 PRO A O 1
ATOM 641 N N . LYS A 1 88 ? 17.906 7.523 -5.32 1 95.75 88 LYS A N 1
ATOM 642 C CA . LYS A 1 88 ? 19.219 8.078 -5.645 1 95.75 88 LYS A CA 1
ATOM 643 C C . LYS A 1 88 ? 19.094 9.445 -6.312 1 95.75 88 LYS A C 1
ATOM 645 O O . LYS A 1 88 ? 20.062 10.195 -6.387 1 95.75 88 LYS A O 1
ATOM 650 N N . GLU A 1 89 ? 17.922 9.711 -6.805 1 96.31 89 GLU A N 1
ATOM 651 C CA . GLU A 1 89 ? 17.703 10.969 -7.512 1 96.31 89 GLU A CA 1
ATOM 652 C C . GLU A 1 89 ? 17.219 12.062 -6.555 1 96.31 89 GLU A C 1
ATOM 654 O O . GLU A 1 89 ? 17.078 13.219 -6.949 1 96.31 89 GLU A O 1
ATOM 659 N N . LEU A 1 90 ? 17.031 11.711 -5.312 1 97.75 90 LEU A N 1
ATOM 660 C CA . LEU A 1 90 ? 16.578 12.672 -4.309 1 97.75 90 LEU A CA 1
ATOM 661 C C . LEU A 1 90 ? 17.766 13.469 -3.758 1 97.75 90 LEU A C 1
ATOM 663 O O . LEU A 1 90 ? 18.906 13.008 -3.801 1 97.75 90 LEU A O 1
ATOM 667 N N . PRO A 1 91 ? 17.453 14.727 -3.242 1 97.25 91 PRO A N 1
ATOM 668 C CA . PRO A 1 91 ? 18.484 15.391 -2.443 1 97.25 91 PRO A CA 1
ATOM 669 C C . PRO A 1 91 ? 19 14.516 -1.308 1 97.25 91 PRO A C 1
ATOM 671 O O . PRO A 1 91 ? 18.25 13.703 -0.757 1 97.25 91 PRO A O 1
ATOM 674 N N . ARG A 1 92 ? 20.203 14.711 -0.939 1 95.94 92 ARG A N 1
ATOM 675 C CA . ARG A 1 92 ? 20.922 13.859 -0.002 1 95.94 92 ARG A CA 1
ATOM 676 C C . ARG A 1 92 ? 20.125 13.672 1.291 1 95.94 92 ARG A C 1
ATOM 678 O O . ARG A 1 92 ? 19.984 12.555 1.784 1 95.94 92 ARG A O 1
ATOM 685 N N . GLU A 1 93 ? 19.625 14.773 1.798 1 96.31 93 GLU A N 1
ATOM 686 C CA . GLU A 1 93 ? 18.844 14.734 3.035 1 96.31 93 GLU A CA 1
ATOM 687 C C . GLU A 1 93 ? 17.609 13.844 2.889 1 96.31 93 GLU A C 1
ATOM 689 O O . GLU A 1 93 ? 17.344 13 3.746 1 96.31 93 GLU A O 1
ATOM 694 N N . GLN A 1 94 ? 16.922 14.008 1.858 1 98.06 94 GLN A N 1
ATOM 695 C CA . GLN A 1 94 ? 15.695 13.25 1.604 1 98.06 94 GLN A CA 1
ATOM 696 C C . GLN A 1 94 ? 16 11.773 1.361 1 98.06 94 GLN A C 1
ATOM 698 O O . GLN A 1 94 ? 15.281 10.898 1.841 1 98.06 94 GLN A O 1
ATOM 703 N N . ALA A 1 95 ? 17.078 11.508 0.647 1 97.81 95 ALA A N 1
ATOM 704 C CA . ALA A 1 95 ? 17.5 10.133 0.401 1 97.81 95 ALA A CA 1
ATOM 705 C C . ALA A 1 95 ? 17.859 9.43 1.706 1 97.81 95 ALA A C 1
ATOM 707 O O . ALA A 1 95 ? 17.484 8.273 1.92 1 97.81 95 ALA A O 1
ATOM 708 N N . ALA A 1 96 ? 18.531 10.109 2.582 1 97.19 96 ALA A N 1
ATOM 709 C CA . ALA A 1 96 ? 18.906 9.547 3.871 1 97.19 96 ALA A CA 1
ATOM 710 C C . ALA A 1 96 ? 17.688 9.188 4.703 1 97.19 96 ALA A C 1
ATOM 712 O O . ALA A 1 96 ? 17.641 8.117 5.316 1 97.19 96 ALA A O 1
ATOM 713 N N . VAL A 1 97 ? 16.734 10.062 4.656 1 98.12 97 VAL A N 1
ATOM 714 C CA . VAL A 1 97 ? 15.492 9.836 5.398 1 98.12 97 VAL A CA 1
ATOM 715 C C . VAL A 1 97 ? 14.75 8.633 4.816 1 98.12 97 VAL A C 1
ATOM 717 O O . VAL A 1 97 ? 14.297 7.758 5.559 1 98.12 97 VAL A O 1
ATOM 720 N N . ALA A 1 98 ? 14.672 8.547 3.5 1 98.31 98 ALA A N 1
ATOM 721 C CA . ALA A 1 98 ? 13.984 7.441 2.84 1 98.31 98 ALA A CA 1
ATOM 722 C C . ALA A 1 98 ? 14.641 6.109 3.176 1 98.31 98 ALA A C 1
ATOM 724 O O . ALA A 1 98 ? 13.961 5.137 3.508 1 98.31 98 ALA A O 1
ATOM 725 N N . TYR A 1 99 ? 15.945 6.07 3.146 1 97.31 99 TYR A N 1
ATOM 726 C CA . TYR A 1 99 ? 16.656 4.832 3.414 1 97.31 99 TYR A CA 1
ATOM 727 C C . TYR A 1 99 ? 16.547 4.438 4.883 1 97.31 99 TYR A C 1
ATOM 729 O O . TYR A 1 99 ? 16.406 3.256 5.207 1 97.31 99 TYR A O 1
ATOM 737 N N . TRP A 1 100 ? 16.641 5.402 5.746 1 97 100 TRP A N 1
ATOM 738 C CA . TRP A 1 100 ? 16.5 5.121 7.172 1 97 100 TRP A CA 1
ATOM 739 C C . TRP A 1 100 ? 15.133 4.539 7.484 1 97 100 TRP A C 1
ATOM 741 O O . TRP A 1 100 ? 15.023 3.539 8.203 1 97 100 TRP A O 1
ATOM 751 N N . LEU A 1 101 ? 14.102 5.129 6.934 1 98 101 LEU A N 1
ATOM 752 C CA . LEU A 1 101 ? 12.734 4.641 7.113 1 98 101 LEU A CA 1
ATOM 753 C C . LEU A 1 101 ? 12.578 3.246 6.52 1 98 101 LEU A C 1
ATOM 755 O O . LEU A 1 101 ? 11.891 2.396 7.094 1 98 101 LEU A O 1
ATOM 759 N N . SER A 1 102 ? 13.133 3.086 5.367 1 97.75 102 SER A N 1
ATOM 760 C CA . SER A 1 102 ? 13.062 1.795 4.691 1 97.75 102 SER A CA 1
ATOM 761 C C . SER A 1 102 ? 13.594 0.677 5.582 1 97.75 102 SER A C 1
ATOM 763 O O . SER A 1 102 ? 12.945 -0.36 5.738 1 97.75 102 SER A O 1
ATOM 765 N N . LYS A 1 103 ? 14.711 0.904 6.148 1 95.12 103 LYS A N 1
ATOM 766 C CA . LYS A 1 103 ? 15.352 -0.095 7.004 1 95.12 103 LYS A CA 1
ATOM 767 C C . LYS A 1 103 ? 14.531 -0.334 8.273 1 95.12 103 LYS A C 1
ATOM 769 O O . LYS A 1 103 ? 14.281 -1.481 8.648 1 95.12 103 LYS A O 1
ATOM 774 N N . LYS A 1 104 ? 14.039 0.65 8.836 1 95.88 104 LYS A N 1
ATOM 775 C CA . LYS A 1 104 ? 13.352 0.53 10.117 1 95.88 104 LYS A CA 1
ATOM 776 C C . LYS A 1 104 ? 11.984 -0.12 9.953 1 95.88 104 LYS A C 1
ATOM 778 O O . LYS A 1 104 ? 11.57 -0.936 10.781 1 95.88 104 LYS A O 1
ATOM 783 N N . TYR A 1 105 ? 11.266 0.237 8.891 1 96.88 105 TYR A N 1
ATOM 784 C CA . TYR A 1 105 ? 9.867 -0.147 8.789 1 96.88 105 TYR A CA 1
ATOM 785 C C . TYR A 1 105 ? 9.672 -1.228 7.73 1 96.88 105 TYR A C 1
ATOM 787 O O . TYR A 1 105 ? 8.547 -1.629 7.441 1 96.88 105 TYR A O 1
ATOM 795 N N . ARG A 1 106 ? 10.727 -1.677 7.113 1 96.31 106 ARG A N 1
ATOM 796 C CA . ARG A 1 106 ? 10.695 -2.76 6.137 1 96.31 106 ARG A CA 1
ATOM 797 C C . ARG A 1 106 ? 9.781 -2.414 4.965 1 96.31 106 ARG A C 1
ATOM 799 O O . ARG A 1 106 ? 8.938 -3.221 4.566 1 96.31 106 ARG A O 1
ATOM 806 N N . VAL A 1 107 ? 9.969 -1.216 4.5 1 97.75 107 VAL A N 1
ATOM 807 C CA . VAL A 1 107 ? 9.289 -0.674 3.33 1 97.75 107 VAL A CA 1
ATOM 808 C C . VAL A 1 107 ? 10.312 -0.299 2.264 1 97.75 107 VAL A C 1
ATOM 810 O O . VAL A 1 107 ? 11.406 0.175 2.582 1 97.75 107 VAL A O 1
ATOM 813 N N . ALA A 1 108 ? 9.945 -0.52 1.03 1 98.38 108 ALA A N 1
ATOM 814 C CA . ALA A 1 108 ? 10.883 -0.273 -0.059 1 98.38 108 ALA A CA 1
ATOM 815 C C . ALA A 1 108 ? 11.266 1.203 -0.133 1 98.38 108 ALA A C 1
ATOM 817 O O . ALA A 1 108 ? 10.422 2.078 0.084 1 98.38 108 ALA A O 1
ATOM 818 N N . PRO A 1 109 ? 12.531 1.486 -0.46 1 98 109 PRO A N 1
ATOM 819 C CA . PRO A 1 109 ? 12.961 2.885 -0.524 1 98 109 PRO A CA 1
ATOM 820 C C . PRO A 1 109 ? 12.305 3.654 -1.667 1 98 109 PRO A C 1
ATOM 822 O O . PRO A 1 109 ? 12.172 4.879 -1.596 1 98 109 PRO A O 1
ATOM 825 N N . GLU A 1 110 ? 11.836 2.973 -2.688 1 98.25 110 GLU A N 1
ATOM 826 C CA . GLU A 1 110 ? 11.289 3.652 -3.859 1 98.25 110 GLU A CA 1
ATOM 827 C C . GLU A 1 110 ? 9.961 4.328 -3.537 1 98.25 110 GLU A C 1
ATOM 829 O O . GLU A 1 110 ? 9.797 5.527 -3.783 1 98.25 110 GLU A O 1
ATOM 834 N N . PRO A 1 111 ? 9 3.561 -2.973 1 98.62 111 PRO A N 1
ATOM 835 C CA . PRO A 1 111 ? 7.789 4.273 -2.553 1 98.62 111 PRO A CA 1
ATOM 836 C C . PRO A 1 111 ? 8.062 5.309 -1.463 1 98.62 111 PRO A C 1
ATOM 838 O O . PRO A 1 111 ? 7.441 6.371 -1.448 1 98.62 111 PRO A O 1
ATOM 841 N N . LEU A 1 112 ? 8.977 5.07 -0.573 1 98.75 112 LEU A N 1
ATOM 842 C CA . LEU A 1 112 ? 9.32 6.039 0.46 1 98.75 112 LEU A CA 1
ATOM 843 C C . LEU A 1 112 ? 9.914 7.301 -0.155 1 98.75 112 LEU A C 1
ATOM 845 O O . LEU A 1 112 ? 9.68 8.406 0.334 1 98.75 112 LEU A O 1
ATOM 849 N N . ALA A 1 113 ? 10.68 7.121 -1.233 1 98.69 113 ALA A N 1
ATOM 850 C CA . ALA A 1 113 ? 11.234 8.281 -1.927 1 98.69 113 ALA A CA 1
ATOM 851 C C . ALA A 1 113 ? 10.117 9.203 -2.422 1 98.69 113 ALA A C 1
ATOM 853 O O . ALA A 1 113 ? 10.211 10.422 -2.293 1 98.69 113 ALA A O 1
ATOM 854 N N . ALA A 1 114 ? 9.109 8.594 -2.938 1 98.31 114 ALA A N 1
ATOM 855 C CA . ALA A 1 114 ? 7.969 9.375 -3.418 1 98.31 114 ALA A CA 1
ATOM 856 C C . ALA A 1 114 ? 7.254 10.07 -2.264 1 98.31 114 ALA A C 1
ATOM 858 O O . ALA A 1 114 ? 6.898 11.25 -2.363 1 98.31 114 ALA A O 1
ATOM 859 N N . LEU A 1 115 ? 7.07 9.375 -1.202 1 98.69 115 LEU A N 1
ATOM 860 C CA . LEU A 1 115 ? 6.355 9.922 -0.052 1 98.69 115 LEU A CA 1
ATOM 861 C C . LEU A 1 115 ? 7.176 11.016 0.627 1 98.69 115 LEU A C 1
ATOM 863 O O . LEU A 1 115 ? 6.629 12.039 1.053 1 98.69 115 LEU A O 1
ATOM 867 N N . VAL A 1 116 ? 8.469 10.812 0.737 1 98.81 116 VAL A N 1
ATOM 868 C CA . VAL A 1 116 ? 9.352 11.812 1.32 1 98.81 116 VAL A CA 1
ATOM 869 C C . VAL A 1 116 ? 9.336 13.078 0.469 1 98.81 116 VAL A C 1
ATOM 871 O O . VAL A 1 116 ? 9.219 14.188 0.996 1 98.81 116 VAL A O 1
ATOM 874 N N . THR A 1 117 ? 9.43 12.914 -0.807 1 98.5 117 THR A N 1
ATOM 875 C CA . THR A 1 117 ? 9.375 14.055 -1.717 1 98.5 117 THR A CA 1
ATOM 876 C C . THR A 1 117 ? 8.07 14.828 -1.531 1 98.5 117 THR A C 1
ATOM 878 O O . THR A 1 117 ? 8.078 16.047 -1.422 1 98.5 117 THR A O 1
ATOM 881 N N . GLU A 1 118 ? 6.973 14.094 -1.456 1 97.38 118 GLU A N 1
ATOM 882 C CA . GLU A 1 118 ? 5.672 14.734 -1.264 1 97.38 118 GLU A CA 1
ATOM 883 C C . GLU A 1 118 ? 5.59 15.422 0.094 1 97.38 118 GLU A C 1
ATOM 885 O O . GLU A 1 118 ? 5.051 16.531 0.203 1 97.38 118 GLU A O 1
ATOM 890 N N . ALA A 1 119 ? 6.098 14.773 1.129 1 98.5 119 ALA A N 1
ATOM 891 C CA . ALA A 1 119 ? 6.082 15.359 2.471 1 98.5 119 ALA A CA 1
ATOM 892 C C . ALA A 1 119 ? 6.852 16.672 2.508 1 98.5 119 ALA A C 1
ATOM 894 O O . ALA A 1 119 ? 6.418 17.641 3.145 1 98.5 119 ALA A O 1
ATOM 895 N N . TYR A 1 120 ? 7.969 16.719 1.828 1 97.88 120 TYR A N 1
ATOM 896 C CA . TYR A 1 120 ? 8.766 17.938 1.788 1 97.88 120 TYR A CA 1
ATOM 897 C C . TYR A 1 120 ? 8.039 19.031 1.017 1 97.88 120 TYR A C 1
ATOM 899 O O . TYR A 1 120 ? 8.039 20.188 1.433 1 97.88 120 TYR A O 1
ATOM 907 N N . GLU A 1 121 ? 7.41 18.688 -0.026 1 95.44 121 GLU A N 1
ATOM 908 C CA . GLU A 1 121 ? 6.691 19.672 -0.833 1 95.44 121 GLU A CA 1
ATOM 909 C C . GLU A 1 121 ? 5.488 20.234 -0.078 1 95.44 121 GLU A C 1
ATOM 911 O O . GLU A 1 121 ? 5.332 21.453 0.037 1 95.44 121 GLU A O 1
ATOM 916 N N . ILE A 1 122 ? 4.711 19.359 0.478 1 94.88 122 ILE A N 1
ATOM 917 C CA . ILE A 1 122 ? 3.492 19.797 1.147 1 94.88 122 ILE A CA 1
ATOM 918 C C . ILE A 1 122 ? 3.846 20.453 2.48 1 94.88 122 ILE A C 1
ATOM 920 O O . ILE A 1 122 ? 3.172 21.391 2.916 1 94.88 122 ILE A O 1
ATOM 924 N N . GLY A 1 123 ? 4.871 19.906 3.082 1 95.56 123 GLY A N 1
ATOM 925 C CA . GLY A 1 123 ? 5.348 20.547 4.297 1 95.56 123 GLY A CA 1
ATOM 926 C C . GLY A 1 123 ? 5.699 22 4.102 1 95.56 123 GLY A C 1
ATOM 927 O O . GLY A 1 123 ? 5.348 22.844 4.93 1 95.56 123 GLY A O 1
ATOM 928 N N . ALA A 1 124 ? 6.332 22.297 3.037 1 92.75 124 ALA A N 1
ATOM 929 C CA . ALA A 1 124 ? 6.699 23.672 2.711 1 92.75 124 ALA A CA 1
ATOM 930 C C . ALA A 1 124 ? 5.457 24.531 2.496 1 92.75 124 ALA A C 1
ATOM 932 O O . ALA A 1 124 ? 5.406 25.688 2.943 1 92.75 124 ALA A O 1
ATOM 933 N N . ARG A 1 125 ? 4.469 23.984 1.972 1 88.94 125 ARG A N 1
ATOM 934 C CA . ARG A 1 125 ? 3.248 24.719 1.653 1 88.94 125 ARG A CA 1
ATOM 935 C C . ARG A 1 125 ? 2.404 24.953 2.904 1 88.94 125 ARG A C 1
ATOM 937 O O . ARG A 1 125 ? 1.772 26 3.049 1 88.94 125 ARG A O 1
ATOM 944 N N . THR A 1 126 ? 2.459 24 3.803 1 90.88 126 THR A N 1
ATOM 945 C CA . THR A 1 126 ? 1.582 24.031 4.969 1 90.88 126 THR A CA 1
ATOM 946 C C . THR A 1 126 ? 2.342 24.5 6.207 1 90.88 126 THR A C 1
ATOM 948 O O . THR A 1 126 ? 1.764 24.609 7.289 1 90.88 126 THR A O 1
ATOM 951 N N . LYS A 1 127 ? 3.586 24.656 6.113 1 92.25 127 LYS A N 1
ATOM 952 C CA . LYS A 1 127 ? 4.469 25.062 7.203 1 92.25 127 LYS A CA 1
ATOM 953 C C . LYS A 1 127 ? 4.52 24 8.297 1 92.25 127 LYS A C 1
ATOM 955 O O . LYS A 1 127 ? 4.504 24.312 9.484 1 92.25 127 LYS A O 1
ATOM 960 N N . LEU A 1 128 ? 4.414 22.812 7.855 1 96.5 128 LEU A N 1
ATOM 961 C CA . LEU A 1 128 ? 4.652 21.656 8.719 1 96.5 128 LEU A CA 1
ATOM 962 C C . LEU A 1 128 ? 5.996 21.016 8.398 1 96.5 128 LEU A C 1
ATOM 964 O O . LEU A 1 128 ? 6.352 20.859 7.223 1 96.5 128 LEU A O 1
ATOM 968 N N . ASP A 1 129 ? 6.727 20.719 9.438 1 98.06 129 ASP A N 1
ATOM 969 C CA . ASP A 1 129 ? 7.984 20.016 9.219 1 98.06 129 ASP A CA 1
ATOM 970 C C . ASP A 1 129 ? 7.754 18.688 8.516 1 98.06 129 ASP A C 1
ATOM 972 O O . ASP A 1 129 ? 6.965 17.859 8.977 1 98.06 129 ASP A O 1
ATOM 976 N N . PRO A 1 130 ? 8.453 18.484 7.391 1 98.56 130 PRO A N 1
ATOM 977 C CA . PRO A 1 130 ? 8.234 17.234 6.656 1 98.56 130 PRO A CA 1
ATOM 978 C C . PRO A 1 130 ? 8.531 16 7.5 1 98.56 130 PRO A C 1
ATOM 980 O O . PRO A 1 130 ? 7.887 14.961 7.332 1 98.56 130 PRO A O 1
ATOM 983 N N . THR A 1 131 ? 9.484 16.078 8.43 1 98.56 131 THR A N 1
ATOM 984 C CA . THR A 1 131 ? 9.812 14.93 9.266 1 98.56 131 THR A CA 1
ATOM 985 C C . THR A 1 131 ? 8.688 14.641 10.258 1 98.56 131 THR A C 1
ATOM 987 O O . THR A 1 131 ? 8.516 13.5 10.695 1 98.56 131 THR A O 1
ATOM 990 N N . LEU A 1 132 ? 7.891 15.672 10.594 1 98.75 132 LEU A N 1
ATOM 991 C CA . LEU A 1 132 ? 6.707 15.453 11.414 1 98.75 132 LEU A CA 1
ATOM 992 C C . LEU A 1 132 ? 5.645 14.68 10.641 1 98.75 132 LEU A C 1
ATOM 994 O O . LEU A 1 132 ? 5.039 13.742 11.172 1 98.75 132 LEU A O 1
ATOM 998 N N . 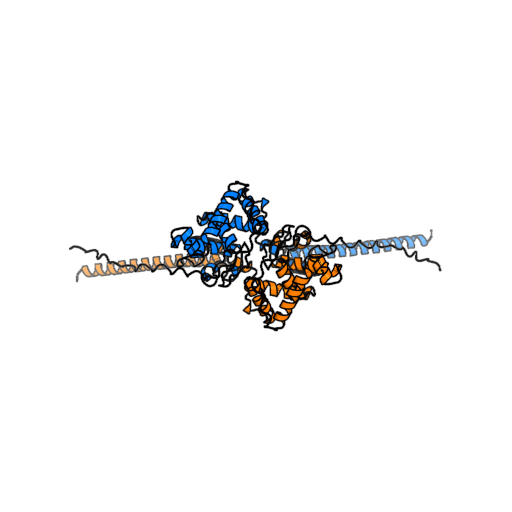ILE A 1 133 ? 5.449 15.07 9.414 1 98.81 133 ILE A N 1
ATOM 999 C CA . ILE A 1 133 ? 4.48 14.406 8.547 1 98.81 133 ILE A CA 1
ATOM 1000 C C . ILE A 1 133 ? 4.844 12.93 8.406 1 98.81 133 ILE A C 1
ATOM 1002 O O . ILE A 1 133 ? 3.992 12.055 8.578 1 98.81 133 ILE A O 1
ATOM 1006 N N . LEU A 1 134 ? 6.105 12.688 8.18 1 98.88 134 LEU A N 1
ATOM 1007 C CA . LEU A 1 134 ? 6.594 11.328 8.008 1 98.88 134 LEU A CA 1
ATOM 1008 C C . LEU A 1 134 ? 6.484 10.547 9.312 1 98.88 134 LEU A C 1
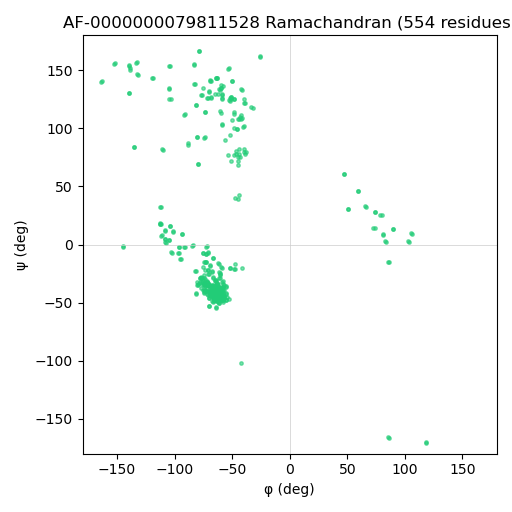ATOM 1010 O O . LEU A 1 134 ? 6.168 9.352 9.297 1 98.88 134 LEU A O 1
ATOM 1014 N N . ALA A 1 135 ? 6.738 11.195 10.422 1 98.75 135 ALA A N 1
ATOM 1015 C CA . ALA A 1 135 ? 6.605 10.555 11.727 1 98.75 135 ALA A CA 1
ATOM 1016 C C . ALA A 1 135 ? 5.164 10.133 11.984 1 98.75 135 ALA A C 1
ATOM 1018 O O . ALA A 1 135 ? 4.91 9.031 12.477 1 98.75 135 ALA A O 1
ATOM 1019 N N . VAL A 1 136 ? 4.238 11 11.656 1 98.62 136 VAL A N 1
ATOM 1020 C CA . VAL A 1 136 ? 2.824 10.672 11.812 1 98.62 136 VAL A CA 1
ATOM 1021 C C . VAL A 1 136 ? 2.467 9.477 10.938 1 98.62 136 VAL A C 1
ATOM 1023 O O . VAL A 1 136 ? 1.839 8.523 11.398 1 98.62 136 VAL A O 1
ATOM 1026 N N . MET A 1 137 ? 2.887 9.484 9.711 1 98.69 137 MET A N 1
ATOM 1027 C CA . MET A 1 137 ? 2.613 8.383 8.805 1 98.69 137 MET A CA 1
ATOM 1028 C C . MET A 1 137 ? 3.17 7.07 9.352 1 98.69 137 MET A C 1
ATOM 1030 O O . MET A 1 137 ? 2.5 6.039 9.305 1 98.69 137 MET A O 1
ATOM 1034 N N . ALA A 1 138 ? 4.383 7.102 9.852 1 98.38 138 ALA A N 1
ATOM 1035 C CA . ALA A 1 138 ? 5.051 5.93 10.414 1 98.38 138 ALA A CA 1
ATOM 1036 C C . ALA A 1 138 ? 4.254 5.352 11.586 1 98.38 138 ALA A C 1
ATOM 1038 O O . ALA A 1 138 ? 3.998 4.145 11.633 1 98.38 138 ALA A O 1
ATOM 1039 N N . VAL A 1 139 ? 3.822 6.191 12.438 1 97.62 139 VAL A N 1
ATOM 1040 C CA . VAL A 1 139 ? 3.133 5.762 13.648 1 97.62 139 VAL A CA 1
ATOM 1041 C C . VAL A 1 139 ? 1.719 5.301 13.297 1 97.62 139 VAL A C 1
ATOM 1043 O O . VAL A 1 139 ? 1.209 4.344 13.891 1 97.62 139 VAL A O 1
ATOM 1046 N N . GLU A 1 140 ? 1.1 5.93 12.305 1 96.88 140 GLU A N 1
ATOM 1047 C CA . GLU A 1 140 ? -0.29 5.68 11.938 1 96.88 140 GLU A CA 1
ATOM 1048 C C . GLU A 1 140 ? -0.432 4.352 11.195 1 96.88 140 GLU A C 1
ATOM 1050 O O . GLU A 1 140 ? -1.359 3.584 11.461 1 96.88 140 GLU A O 1
ATOM 1055 N N . SER A 1 141 ? 0.552 4.051 10.312 1 97.19 141 SER A N 1
ATOM 1056 C CA . SER A 1 141 ? 0.278 2.918 9.438 1 97.19 141 SER A CA 1
ATOM 1057 C C . SER A 1 141 ? 1.546 2.121 9.148 1 97.19 141 SER A C 1
ATOM 1059 O O . SER A 1 141 ? 1.509 1.128 8.414 1 97.19 141 SER A O 1
ATOM 1061 N N . SER A 1 142 ? 2.672 2.525 9.656 1 97.44 142 SER A N 1
ATOM 1062 C CA . SER A 1 142 ? 3.945 1.956 9.227 1 97.44 142 SER A CA 1
ATOM 1063 C C . SER A 1 142 ? 4.066 1.957 7.711 1 97.44 142 SER A C 1
ATOM 1065 O O . SER A 1 142 ? 4.609 1.017 7.125 1 97.44 142 SER A O 1
ATOM 1067 N N . PHE A 1 143 ? 3.422 2.955 7.031 1 98.12 143 PHE A N 1
ATOM 1068 C CA . PHE A 1 143 ? 3.527 3.27 5.613 1 98.12 143 PHE A CA 1
ATOM 1069 C C . PHE A 1 143 ? 2.777 2.24 4.773 1 98.12 143 PHE A C 1
ATOM 1071 O O . PHE A 1 143 ? 3.182 1.934 3.65 1 98.12 143 PHE A O 1
ATOM 1078 N N . ASN A 1 144 ? 1.748 1.592 5.266 1 97.94 144 ASN A N 1
ATOM 1079 C CA . ASN A 1 144 ? 0.844 0.766 4.473 1 97.94 144 ASN A CA 1
ATOM 1080 C C . ASN A 1 144 ? -0.345 1.571 3.959 1 97.94 144 ASN A C 1
ATOM 1082 O O . ASN A 1 144 ? -1.227 1.948 4.73 1 97.94 144 ASN A O 1
ATOM 1086 N N . PRO A 1 145 ? -0.417 1.785 2.658 1 98.31 145 PRO A N 1
ATOM 1087 C CA . PRO A 1 145 ? -1.487 2.635 2.129 1 98.31 145 PRO A CA 1
ATOM 1088 C C . PRO A 1 145 ? -2.854 1.954 2.168 1 98.31 145 PRO A C 1
ATOM 1090 O O . PRO A 1 145 ? -3.879 2.605 1.95 1 98.31 145 PRO A O 1
ATOM 1093 N N . PHE A 1 146 ? -2.898 0.662 2.506 1 98.44 146 PHE A N 1
ATOM 1094 C CA . PHE A 1 146 ? -4.16 -0.071 2.521 1 98.44 146 PHE A CA 1
ATOM 1095 C C . PHE A 1 146 ? -4.641 -0.289 3.951 1 98.44 146 PHE A C 1
ATOM 1097 O O . PHE A 1 146 ? -5.715 -0.857 4.168 1 98.44 146 PHE A O 1
ATOM 1104 N N . ALA A 1 147 ? -3.967 0.231 4.875 1 97.69 147 ALA A N 1
ATOM 1105 C CA . ALA A 1 147 ? -4.27 -0.019 6.281 1 97.69 147 ALA A CA 1
ATOM 1106 C C . ALA A 1 147 ? -5.645 0.528 6.652 1 97.69 147 ALA A C 1
ATOM 1108 O O . ALA A 1 147 ? -6.055 1.584 6.16 1 97.69 147 ALA A O 1
ATOM 1109 N N . GLN A 1 148 ? -6.348 -0.212 7.52 1 97 148 GLN A N 1
ATOM 1110 C CA . GLN A 1 148 ? -7.586 0.26 8.125 1 97 148 GLN A CA 1
ATOM 1111 C C . GLN A 1 148 ? -7.664 -0.133 9.602 1 97 148 GLN A C 1
ATOM 1113 O O . GLN A 1 148 ? -7.457 -1.298 9.945 1 97 148 GLN A O 1
ATOM 1118 N N . SER A 1 149 ? -7.973 0.876 10.398 1 94.06 149 SER A N 1
ATOM 1119 C CA . SER A 1 149 ? -8.141 0.628 11.828 1 94.06 149 SER A CA 1
ATOM 1120 C C . SER A 1 149 ? -9.508 0.014 12.125 1 94.06 149 SER A C 1
ATOM 1122 O O . SER A 1 149 ? -10.391 0.016 11.273 1 94.06 149 SER A O 1
ATOM 1124 N N . PRO A 1 150 ? -9.648 -0.521 13.398 1 90.19 150 PRO A N 1
ATOM 1125 C CA . PRO A 1 150 ? -10.945 -1.08 13.773 1 90.19 150 PRO A CA 1
ATOM 1126 C C . PRO A 1 150 ? -12.07 -0.045 13.742 1 90.19 150 PRO A C 1
ATOM 1128 O O . PRO A 1 150 ? -13.227 -0.394 13.5 1 90.19 150 PRO A O 1
ATOM 1131 N N . VAL A 1 151 ? -11.711 1.254 13.883 1 90.38 151 VAL A N 1
ATOM 1132 C CA . VAL A 1 151 ? -12.742 2.279 13.938 1 90.38 151 VAL A CA 1
ATOM 1133 C C . VAL A 1 151 ? -12.938 2.898 12.555 1 90.38 151 VAL A C 1
ATOM 1135 O O . VAL A 1 151 ? -13.727 3.83 12.391 1 90.38 151 VAL A O 1
ATOM 1138 N N . GLY A 1 152 ? -12.156 2.459 11.586 1 92.56 152 GLY A N 1
ATOM 1139 C CA . GLY A 1 152 ? -12.453 2.816 10.203 1 92.56 152 GLY A CA 1
ATOM 1140 C C . GLY A 1 152 ? -11.516 3.867 9.648 1 92.56 152 GLY A C 1
ATOM 1141 O O . GLY A 1 152 ? -11.75 4.398 8.555 1 92.56 152 GLY A O 1
ATOM 1142 N N . ALA A 1 153 ? -10.398 4.219 10.367 1 96.06 153 ALA A N 1
ATOM 1143 C CA . ALA A 1 153 ? -9.375 5.094 9.797 1 96.06 153 ALA A CA 1
ATOM 1144 C C . ALA A 1 153 ? -8.617 4.387 8.68 1 96.06 153 ALA A C 1
ATOM 1146 O O . ALA A 1 153 ? -8.312 3.193 8.781 1 96.06 153 ALA A O 1
ATOM 1147 N N . GLN A 1 154 ? -8.32 5.172 7.617 1 97.38 154 GLN A N 1
ATOM 1148 C CA . GLN A 1 154 ? -7.832 4.488 6.422 1 97.38 154 GLN A CA 1
ATOM 1149 C C . GLN A 1 154 ? -6.578 5.16 5.875 1 97.38 154 GLN A C 1
ATOM 1151 O O . GLN A 1 154 ? -6.469 6.387 5.891 1 97.38 154 GLN A O 1
ATOM 1156 N N . GLY A 1 155 ? -5.676 4.285 5.305 1 98 155 GLY A N 1
ATOM 1157 C CA . GLY A 1 155 ? -4.566 4.766 4.496 1 98 155 GLY A CA 1
ATOM 1158 C C . GLY A 1 155 ? -3.344 5.129 5.32 1 98 155 GLY A C 1
ATOM 1159 O O . GLY A 1 155 ? -3.262 4.793 6.5 1 98 155 GLY A O 1
ATOM 1160 N N . LEU A 1 156 ? -2.43 5.816 4.703 1 98.44 156 LEU A N 1
ATOM 1161 C CA . LEU A 1 156 ? -1.106 6.125 5.234 1 98.44 156 LEU A CA 1
ATOM 1162 C C . LEU A 1 156 ? -1.214 6.949 6.516 1 98.44 156 LEU A C 1
ATOM 1164 O O . LEU A 1 156 ? -0.522 6.668 7.5 1 98.44 156 LEU A O 1
ATOM 1168 N N . MET A 1 157 ? -2.098 7.957 6.441 1 98.56 157 MET A N 1
ATOM 1169 C CA . MET A 1 157 ? -2.168 8.852 7.594 1 98.56 157 MET A CA 1
ATOM 1170 C C . MET A 1 157 ? -3.412 8.57 8.43 1 98.56 157 MET A C 1
ATOM 1172 O O . MET A 1 157 ? -3.799 9.383 9.273 1 98.56 157 MET A O 1
ATOM 1176 N N . GLN A 1 158 ? -4.004 7.449 8.203 1 97.69 158 GLN A N 1
ATOM 1177 C CA . GLN A 1 158 ? -5.145 6.926 8.945 1 97.69 158 GLN A CA 1
ATOM 1178 C C . GLN A 1 158 ? -6.219 7.992 9.133 1 97.69 158 GLN A C 1
ATOM 1180 O O . GLN A 1 158 ? -6.59 8.312 10.266 1 97.69 158 GLN A O 1
ATOM 1185 N N . VAL A 1 159 ? -6.723 8.477 8.023 1 96.94 159 VAL A N 1
ATOM 1186 C CA . VAL A 1 159 ? -7.793 9.469 8.008 1 96.94 159 VAL A CA 1
ATOM 1187 C C . VAL A 1 159 ? -9.141 8.773 8.164 1 96.94 159 VAL A C 1
ATOM 1189 O O . VAL A 1 159 ? -9.375 7.711 7.586 1 96.94 159 VAL A O 1
ATOM 1192 N N . MET A 1 160 ? -10 9.367 8.977 1 95.94 160 MET A N 1
ATOM 1193 C CA . MET A 1 160 ? -11.391 8.906 9.023 1 95.94 160 MET A CA 1
ATOM 1194 C C . MET A 1 160 ? -12.156 9.344 7.785 1 95.94 160 MET A C 1
ATOM 1196 O O . MET A 1 160 ? -12.773 10.414 7.777 1 95.94 160 MET A O 1
ATOM 1200 N N . THR A 1 161 ? -12.156 8.484 6.805 1 92.5 161 THR A N 1
ATOM 1201 C CA . THR A 1 161 ? -12.664 8.844 5.484 1 92.5 161 THR A CA 1
ATOM 1202 C C . THR A 1 161 ? -14.148 9.188 5.551 1 92.5 161 THR A C 1
ATOM 1204 O O . THR A 1 161 ? -14.617 10.07 4.828 1 92.5 161 THR A O 1
ATOM 1207 N N . ARG A 1 162 ? -14.914 8.586 6.379 1 89.06 162 ARG A N 1
ATOM 1208 C CA . ARG A 1 162 ? -16.344 8.859 6.52 1 89.06 162 ARG A CA 1
ATOM 1209 C C . ARG A 1 162 ? -16.562 10.258 7.082 1 89.06 162 ARG A C 1
ATOM 1211 O O . ARG A 1 162 ? -17.531 10.93 6.711 1 89.06 162 ARG A O 1
ATOM 1218 N N . VAL A 1 163 ? -15.688 10.727 7.965 1 88.75 163 VAL A N 1
ATOM 1219 C CA . VAL A 1 163 ? -15.781 12.031 8.609 1 88.75 163 VAL A CA 1
ATOM 1220 C C . VAL A 1 163 ? -15.273 13.109 7.652 1 88.75 163 VAL A C 1
ATOM 1222 O O . VAL A 1 163 ? -15.828 14.211 7.59 1 88.75 163 VAL A O 1
ATOM 1225 N N . HIS A 1 164 ? -14.297 12.773 6.871 1 92.06 164 HIS A N 1
ATOM 1226 C CA . HIS A 1 164 ? -13.617 13.766 6.047 1 92.06 164 HIS A CA 1
ATOM 1227 C C . HIS A 1 164 ? -13.891 13.531 4.566 1 92.06 164 HIS A C 1
ATOM 1229 O O . HIS A 1 164 ? -13.016 13.75 3.727 1 92.06 164 HIS A O 1
ATOM 1235 N N . THR A 1 165 ? -15.039 13.039 4.281 1 89.25 165 THR A N 1
ATOM 1236 C CA . THR A 1 165 ? -15.414 12.688 2.918 1 89.25 165 THR A CA 1
ATOM 1237 C C . THR A 1 165 ? -15.258 13.883 1.983 1 89.25 165 THR A C 1
ATOM 1239 O O . THR A 1 165 ? -14.859 13.727 0.829 1 89.25 165 THR A O 1
ATOM 1242 N N . ASP A 1 166 ? -15.539 15.07 2.449 1 90 166 ASP A N 1
ATOM 1243 C CA . ASP A 1 166 ? -15.508 16.281 1.638 1 90 166 ASP A CA 1
ATOM 1244 C C . ASP A 1 166 ? -14.086 16.578 1.164 1 90 166 ASP A C 1
ATOM 1246 O O . ASP A 1 166 ? -13.891 17.094 0.058 1 90 166 ASP A O 1
ATOM 1250 N N . LYS A 1 167 ? -13.141 16.234 1.927 1 90.56 167 LYS A N 1
ATOM 1251 C CA . LYS A 1 167 ? -11.75 16.531 1.604 1 90.56 167 LYS A CA 1
ATOM 1252 C C . LYS A 1 167 ? -11.234 15.633 0.483 1 90.56 167 LYS A C 1
ATOM 1254 O O . LYS A 1 167 ? -10.219 15.93 -0.145 1 90.56 167 LYS A O 1
ATOM 1259 N N . TYR A 1 168 ? -11.984 14.555 0.221 1 92.62 168 TYR A N 1
ATOM 1260 C CA . TYR A 1 168 ? -11.586 13.641 -0.837 1 92.62 168 TYR A CA 1
ATOM 1261 C C . TYR A 1 168 ? -12.312 13.945 -2.137 1 92.62 168 TYR A C 1
ATOM 1263 O O . TYR A 1 168 ? -11.984 13.398 -3.191 1 92.62 168 TYR A O 1
ATOM 1271 N N . GLU A 1 169 ? -13.266 14.844 -2.092 1 87.94 169 GLU A N 1
ATOM 1272 C CA . GLU A 1 169 ? -14.023 15.18 -3.295 1 87.94 169 GLU A CA 1
ATOM 1273 C C . GLU A 1 169 ? -13.109 15.742 -4.383 1 87.94 169 GLU A C 1
ATOM 1275 O O . GLU A 1 169 ? -13.266 15.406 -5.559 1 87.94 169 GLU A O 1
ATOM 1280 N N . GLY A 1 170 ? -12.148 16.531 -3.932 1 86 170 GLY A N 1
ATOM 1281 C CA . GLY A 1 170 ? -11.219 17.125 -4.879 1 86 170 GLY A CA 1
ATOM 1282 C C . GLY A 1 170 ? -10.258 16.109 -5.473 1 86 170 GLY A C 1
ATOM 1283 O O . GLY A 1 170 ? -9.547 16.406 -6.438 1 86 170 GLY A O 1
ATOM 1284 N N . PHE A 1 171 ? -10.297 14.914 -4.973 1 91 171 PHE A N 1
ATOM 1285 C CA . PHE A 1 171 ? -9.414 13.852 -5.441 1 91 171 PHE A CA 1
ATOM 1286 C C . PHE A 1 171 ? -10.203 12.781 -6.18 1 91 171 PHE A C 1
ATOM 1288 O O . PHE A 1 171 ? -9.672 11.711 -6.477 1 91 171 PHE A O 1
ATOM 1295 N N . GLY A 1 172 ? -11.477 13.023 -6.418 1 88.38 172 GLY A N 1
ATOM 1296 C CA . GLY A 1 172 ? -12.289 12.086 -7.176 1 88.38 172 GLY A CA 1
ATOM 1297 C C . GLY A 1 172 ? -13.211 11.258 -6.309 1 88.38 172 GLY A C 1
ATOM 1298 O O . GLY A 1 172 ? -13.859 10.328 -6.789 1 88.38 172 GLY A O 1
ATOM 1299 N N . GLY A 1 173 ? -13.211 11.508 -5.023 1 90.06 173 GLY A N 1
ATOM 1300 C CA . GLY A 1 173 ? -14.141 10.82 -4.137 1 90.06 173 GLY A CA 1
ATOM 1301 C C . GLY A 1 173 ? -13.445 9.984 -3.082 1 90.06 173 GLY A C 1
ATOM 1302 O O . GLY A 1 173 ? -12.219 10.047 -2.939 1 90.06 173 GLY A O 1
ATOM 1303 N N . HIS A 1 174 ? -14.242 9.164 -2.346 1 90.56 174 HIS A N 1
ATOM 1304 C CA . HIS A 1 174 ? -13.766 8.516 -1.129 1 90.56 174 HIS A CA 1
ATOM 1305 C C . HIS A 1 174 ? -12.75 7.422 -1.446 1 90.56 174 HIS A C 1
ATOM 1307 O O . HIS A 1 174 ? -11.891 7.113 -0.623 1 90.56 174 HIS A O 1
ATOM 1313 N N . LEU A 1 175 ? -12.75 6.879 -2.672 1 93.94 175 LEU A N 1
ATOM 1314 C CA . LEU A 1 175 ? -11.805 5.82 -3.014 1 93.94 175 LEU A CA 1
ATOM 1315 C C . LEU A 1 175 ? -10.391 6.383 -3.156 1 93.94 175 LEU A C 1
ATOM 1317 O O . LEU A 1 175 ? -9.414 5.633 -3.123 1 93.94 175 LEU A O 1
ATOM 1321 N N . ALA A 1 176 ? -10.336 7.668 -3.262 1 94.38 176 ALA A N 1
ATOM 1322 C CA . ALA A 1 176 ? -9.031 8.32 -3.355 1 94.38 176 ALA A CA 1
ATOM 1323 C C . ALA A 1 176 ? -8.25 8.172 -2.051 1 94.38 176 ALA A C 1
ATOM 1325 O O . ALA A 1 176 ? -7.047 8.422 -2.012 1 94.38 176 ALA A O 1
ATOM 1326 N N . ALA A 1 177 ? -8.922 7.73 -1.012 1 95.62 177 ALA A N 1
ATOM 1327 C CA . ALA A 1 177 ? -8.281 7.5 0.278 1 95.62 177 ALA A CA 1
ATOM 1328 C C . ALA A 1 177 ? -7.188 6.441 0.163 1 95.62 177 ALA A C 1
ATOM 1330 O O . ALA A 1 177 ? -6.277 6.387 0.993 1 95.62 177 ALA A O 1
ATOM 1331 N N . PHE A 1 178 ? -7.242 5.668 -0.96 1 96.69 178 PHE A N 1
ATOM 1332 C CA . PHE A 1 178 ? -6.297 4.562 -1.098 1 96.69 178 PHE A CA 1
ATOM 1333 C C . PHE A 1 178 ? -5.242 4.879 -2.152 1 96.69 178 PHE A C 1
ATOM 1335 O O . PHE A 1 178 ? -4.441 4.016 -2.516 1 96.69 178 PHE A O 1
ATOM 1342 N N . ASP A 1 179 ? -5.312 6.059 -2.641 1 96.31 179 ASP A N 1
ATOM 1343 C CA . ASP A 1 179 ? -4.148 6.668 -3.275 1 96.31 179 ASP A CA 1
ATOM 1344 C C . ASP A 1 179 ? -3.201 7.262 -2.234 1 96.31 179 ASP A C 1
ATOM 1346 O O . ASP A 1 179 ? -3.582 8.164 -1.482 1 96.31 179 ASP A O 1
ATOM 1350 N N . PRO A 1 180 ? -1.949 6.777 -2.205 1 97.75 180 PRO A N 1
ATOM 1351 C CA . PRO A 1 180 ? -1.048 7.176 -1.121 1 97.75 180 PRO A CA 1
ATOM 1352 C C . PRO A 1 180 ? -0.83 8.688 -1.062 1 97.75 180 PRO A C 1
ATOM 1354 O O . PRO A 1 180 ? -0.837 9.273 0.023 1 97.75 180 PRO A O 1
ATOM 1357 N N . VAL A 1 181 ? -0.736 9.359 -2.184 1 96.56 181 VAL A N 1
ATOM 1358 C CA . VAL A 1 181 ? -0.44 10.789 -2.217 1 96.56 181 VAL A CA 1
ATOM 1359 C C . VAL A 1 181 ? -1.676 11.578 -1.795 1 96.56 181 VAL A C 1
ATOM 1361 O O . VAL A 1 181 ? -1.573 12.539 -1.022 1 96.56 181 VAL A O 1
ATOM 1364 N N . ALA A 1 182 ? -2.838 11.133 -2.275 1 95.62 182 ALA A N 1
ATOM 1365 C CA . ALA A 1 182 ? -4.074 11.797 -1.866 1 95.62 182 ALA A CA 1
ATOM 1366 C C . ALA A 1 182 ? -4.289 11.672 -0.361 1 95.62 182 ALA A C 1
ATOM 1368 O O . ALA A 1 182 ? -4.652 12.641 0.305 1 95.62 182 ALA A O 1
ATOM 1369 N N . ASN A 1 183 ? -4.074 10.438 0.158 1 97.44 183 ASN A N 1
ATOM 1370 C CA . ASN A 1 183 ? -4.246 10.234 1.593 1 97.44 183 ASN A CA 1
ATOM 1371 C C . ASN A 1 183 ? -3.287 11.102 2.4 1 97.44 183 ASN A C 1
ATOM 1373 O O . ASN A 1 183 ? -3.678 11.695 3.41 1 97.44 183 ASN A O 1
ATOM 1377 N N . LEU A 1 184 ? -2.068 11.211 1.934 1 97.69 184 LEU A N 1
ATOM 1378 C CA . LEU A 1 184 ? -1.059 12.039 2.576 1 97.69 184 LEU A CA 1
ATOM 1379 C C . LEU A 1 184 ? -1.487 13.508 2.59 1 97.69 184 LEU A C 1
ATOM 1381 O O . LEU A 1 184 ? -1.449 14.156 3.635 1 97.69 184 LEU A O 1
ATOM 1385 N N . ARG A 1 185 ? -1.943 14.008 1.528 1 95.94 185 ARG A N 1
ATOM 1386 C CA . ARG A 1 185 ? -2.344 15.406 1.421 1 95.94 185 ARG A CA 1
ATOM 1387 C C . ARG A 1 185 ? -3.545 15.703 2.314 1 95.94 185 ARG A C 1
ATOM 1389 O O . ARG A 1 185 ? -3.551 16.688 3.047 1 95.94 185 ARG A O 1
ATOM 1396 N N . VAL A 1 186 ? -4.5 14.805 2.252 1 95.56 186 VAL A N 1
ATOM 1397 C CA . VAL A 1 186 ? -5.684 14.984 3.082 1 95.56 186 VAL A CA 1
ATOM 1398 C C . VAL A 1 186 ? -5.305 14.867 4.559 1 95.56 186 VAL A C 1
ATOM 1400 O O . VAL A 1 186 ? -5.75 15.656 5.387 1 95.56 186 VAL A O 1
ATOM 1403 N N . GLY A 1 187 ? -4.492 13.844 4.871 1 97.69 187 GLY A N 1
ATOM 1404 C CA . GLY A 1 187 ? -4.035 13.664 6.238 1 97.69 187 GLY A CA 1
ATOM 1405 C C . GLY A 1 187 ? -3.301 14.875 6.785 1 97.69 187 GLY A C 1
ATOM 1406 O O . GLY A 1 187 ? -3.494 15.258 7.941 1 97.69 187 GLY A O 1
ATOM 1407 N N . VAL A 1 188 ? -2.502 15.5 5.977 1 97.44 188 VAL A N 1
ATOM 1408 C CA . VAL A 1 188 ? -1.763 16.688 6.379 1 97.44 188 VAL A CA 1
ATOM 1409 C C . VAL A 1 188 ? -2.734 17.844 6.641 1 97.44 188 VAL A C 1
ATOM 1411 O O . VAL A 1 188 ? -2.576 18.594 7.609 1 97.44 188 VAL A O 1
ATOM 1414 N N . LYS A 1 189 ? -3.701 17.938 5.797 1 94.88 189 LYS A N 1
ATOM 1415 C CA . LYS A 1 189 ? -4.703 18.969 6.008 1 94.88 189 LYS A CA 1
ATOM 1416 C C . LYS A 1 189 ? -5.438 18.766 7.332 1 94.88 189 LYS A C 1
ATOM 1418 O O . LYS A 1 189 ? -5.648 19.719 8.086 1 94.88 189 LYS A O 1
ATOM 1423 N N . VAL A 1 190 ? -5.82 17.562 7.625 1 95.5 190 VAL A N 1
ATOM 1424 C CA . VAL A 1 190 ? -6.5 17.234 8.875 1 95.5 190 VAL A CA 1
ATOM 1425 C C . VAL A 1 190 ? -5.586 17.547 10.055 1 95.5 190 VAL A C 1
ATOM 1427 O O . VAL A 1 190 ? -6.02 18.156 11.039 1 95.5 190 VAL A O 1
ATOM 1430 N N . LEU A 1 191 ? -4.336 17.188 9.914 1 97.12 191 LEU A N 1
ATOM 1431 C CA . LEU A 1 191 ? -3.361 17.438 10.969 1 97.12 191 LEU A CA 1
ATOM 1432 C C . LEU A 1 191 ? -3.191 18.938 11.211 1 97.12 191 LEU A C 1
ATOM 1434 O O . LEU A 1 191 ? -3.16 19.391 12.359 1 97.12 191 LEU A O 1
ATOM 1438 N N . GLN A 1 192 ? -3.086 19.672 10.156 1 95.81 192 GLN A N 1
ATOM 1439 C CA . GLN A 1 192 ? -2.967 21.109 10.258 1 95.81 192 GLN A CA 1
ATOM 1440 C C . GLN A 1 192 ? -4.152 21.719 11.008 1 95.81 192 GLN A C 1
ATOM 1442 O O . GLN A 1 192 ? -3.973 22.578 11.867 1 95.81 192 GLN A O 1
ATOM 1447 N N . GLU A 1 193 ? -5.285 21.281 10.703 1 93.5 193 GLU A N 1
ATOM 1448 C CA . GLU A 1 193 ? -6.5 21.766 11.352 1 93.5 193 GLU A CA 1
ATOM 1449 C C . GLU A 1 193 ? -6.523 21.406 12.836 1 93.5 193 GLU A C 1
ATOM 1451 O O . GLU A 1 193 ? -6.945 22.203 13.672 1 93.5 193 GLU A O 1
ATOM 1456 N N . CYS A 1 194 ? -6.09 20.203 13.125 1 95.44 194 CYS A N 1
ATOM 1457 C CA . CYS A 1 194 ? -6.012 19.766 14.516 1 95.44 194 CYS A CA 1
ATOM 1458 C C . CYS A 1 194 ? -5.047 20.641 15.312 1 95.44 194 CYS A C 1
ATOM 1460 O O . CYS A 1 194 ? -5.359 21.062 16.422 1 95.44 194 CYS A O 1
ATOM 1462 N N . ILE A 1 195 ? -3.936 20.938 14.719 1 96.44 195 ILE A N 1
ATOM 1463 C CA . ILE A 1 195 ? -2.93 21.75 15.391 1 96.44 195 ILE A CA 1
ATOM 1464 C C . ILE A 1 195 ? -3.457 23.172 15.578 1 96.44 195 ILE A C 1
ATOM 1466 O O . ILE A 1 195 ? -3.303 23.766 16.656 1 96.44 195 ILE A O 1
ATOM 1470 N N . ALA A 1 196 ? -4.07 23.703 14.578 1 94.94 196 ALA A N 1
ATOM 1471 C CA . ALA A 1 196 ? -4.641 25.031 14.656 1 94.94 196 ALA A CA 1
ATOM 1472 C C . ALA A 1 196 ? -5.695 25.125 15.758 1 94.94 196 ALA A C 1
ATOM 1474 O O . ALA A 1 196 ? -5.734 26.094 16.516 1 94.94 196 ALA A O 1
ATOM 1475 N N . ARG A 1 197 ? -6.434 24.156 15.898 1 94.31 197 ARG A N 1
ATOM 1476 C CA . ARG A 1 197 ? -7.512 24.109 16.891 1 94.31 197 ARG A CA 1
ATOM 1477 C C . ARG A 1 197 ? -6.953 24 18.297 1 94.31 197 ARG A C 1
ATOM 1479 O O . ARG A 1 197 ? -7.434 24.672 19.219 1 94.31 197 ARG A O 1
ATOM 1486 N N . ALA A 1 198 ? -6.016 23.188 18.406 1 94.88 198 ALA A N 1
ATOM 1487 C CA . ALA A 1 198 ? -5.461 22.906 19.734 1 94.88 198 ALA A CA 1
ATOM 1488 C C . ALA A 1 198 ? -4.539 24.031 20.188 1 94.88 198 ALA A C 1
ATOM 1490 O O . ALA A 1 198 ? -4.34 24.234 21.391 1 94.88 198 ALA A O 1
ATOM 1491 N N . GLY A 1 199 ? -3.904 24.719 19.234 1 95.5 199 GLY A N 1
ATOM 1492 C CA . GLY A 1 199 ? -2.992 25.797 19.547 1 95.5 199 GLY A CA 1
ATOM 1493 C C . GLY A 1 199 ? -1.592 25.328 19.891 1 95.5 199 GLY A C 1
ATOM 1494 O O . GLY A 1 199 ? -0.738 26.125 20.281 1 95.5 199 GLY A O 1
ATOM 1495 N N . SER A 1 200 ? -1.379 24.031 19.797 1 96.75 200 SER A N 1
ATOM 1496 C CA . SER A 1 200 ? -0.062 23.438 20.031 1 96.75 200 SER A CA 1
ATOM 1497 C C . SER A 1 200 ? 0.107 22.141 19.25 1 96.75 200 SER A C 1
ATOM 1499 O O . SER A 1 200 ? -0.878 21.516 18.844 1 96.75 200 SER A O 1
ATOM 1501 N N . LEU A 1 201 ? 1.341 21.812 18.984 1 97.75 201 LEU A N 1
ATOM 1502 C CA . LEU A 1 201 ? 1.629 20.578 18.266 1 97.75 201 LEU A CA 1
ATOM 1503 C C . LEU A 1 201 ? 1.162 19.359 19.062 1 97.75 201 LEU A C 1
ATOM 1505 O O . LEU A 1 201 ? 0.472 18.5 18.516 1 97.75 201 LEU A O 1
ATOM 1509 N N . GLU A 1 202 ? 1.551 19.359 20.312 1 96.88 202 GLU A N 1
ATOM 1510 C CA . GLU A 1 202 ? 1.155 18.234 21.156 1 96.88 202 GLU A CA 1
ATOM 1511 C C . GLU A 1 202 ? -0.364 18.125 21.25 1 96.88 202 GLU A C 1
ATOM 1513 O O . GLU A 1 202 ? -0.917 17.016 21.125 1 96.88 202 GLU A O 1
ATOM 1518 N N . GLY A 1 203 ? -0.977 19.25 21.516 1 95.88 203 GLY A N 1
ATOM 1519 C CA . GLY A 1 203 ? -2.432 19.25 21.531 1 95.88 203 GLY A CA 1
ATOM 1520 C C . GLY A 1 203 ? -3.037 18.828 20.203 1 95.88 203 GLY A C 1
ATOM 1521 O O . GLY A 1 203 ? -4.039 18.109 20.172 1 95.88 203 GLY A O 1
ATOM 1522 N N . GLY A 1 204 ? -2.461 19.234 19.125 1 97.81 204 GLY A N 1
ATOM 1523 C CA . GLY A 1 204 ? -2.922 18.859 17.797 1 97.81 204 GLY A CA 1
ATOM 1524 C C . GLY A 1 204 ? -2.84 17.375 17.531 1 97.81 204 GLY A C 1
ATOM 1525 O O . GLY A 1 204 ? -3.748 16.797 16.938 1 97.81 204 GLY A O 1
ATOM 1526 N N . LEU A 1 205 ? -1.759 16.766 18 1 98 205 LEU A N 1
ATOM 1527 C CA . LEU A 1 205 ? -1.588 15.328 17.859 1 98 205 LEU A CA 1
ATOM 1528 C C . LEU A 1 205 ? -2.641 14.562 18.656 1 98 205 LEU A C 1
ATOM 1530 O O . LEU A 1 205 ? -3.164 13.547 18.188 1 98 205 LEU A O 1
ATOM 1534 N N . ARG A 1 206 ? -2.969 15.086 19.797 1 95.94 206 ARG A N 1
ATOM 1535 C CA . ARG A 1 206 ? -4.031 14.477 20.578 1 95.94 206 ARG A CA 1
ATOM 1536 C C . ARG A 1 206 ? -5.379 14.609 19.875 1 95.94 206 ARG A C 1
ATOM 1538 O O . ARG A 1 206 ? -6.16 13.656 19.844 1 95.94 206 ARG A O 1
ATOM 1545 N N . TYR A 1 207 ? -5.613 15.781 19.328 1 94.81 207 TYR A N 1
ATOM 1546 C CA . TYR A 1 207 ? -6.828 15.992 18.547 1 94.81 207 TYR A CA 1
ATOM 1547 C C . TYR A 1 207 ? -6.898 15.039 17.359 1 94.81 207 TYR A C 1
ATOM 1549 O O . TYR A 1 207 ? -7.965 14.492 17.062 1 94.81 207 TYR A O 1
ATOM 1557 N N . TYR A 1 208 ? -5.812 14.82 16.766 1 96.44 208 TYR A N 1
ATOM 1558 C CA . TYR A 1 208 ? -5.719 14.031 15.539 1 96.44 208 TYR A CA 1
ATOM 1559 C C . TYR A 1 208 ? -6.191 12.602 15.773 1 96.44 208 TYR A C 1
ATOM 1561 O O . TYR A 1 208 ? -6.863 12.016 14.922 1 96.44 208 TYR A O 1
ATOM 1569 N N . VAL A 1 209 ? -5.883 12.047 16.969 1 94.12 209 VAL A N 1
ATOM 1570 C CA . VAL A 1 209 ? -6.227 10.648 17.234 1 94.12 209 VAL A CA 1
ATOM 1571 C C . VAL A 1 209 ? -7.488 10.586 18.094 1 94.12 209 VAL A C 1
ATOM 1573 O O . VAL A 1 209 ? -7.812 9.531 18.656 1 94.12 209 VAL A O 1
ATOM 1576 N N . GLY A 1 210 ? -8.133 11.703 18.25 1 90.62 210 GLY A N 1
ATOM 1577 C CA . GLY A 1 210 ? -9.414 11.727 18.953 1 90.62 210 GLY A CA 1
ATOM 1578 C C . GLY A 1 210 ? -9.273 11.711 20.453 1 90.62 210 GLY A C 1
ATOM 1579 O O . GLY A 1 210 ? -10.195 11.305 21.172 1 90.62 210 GLY A O 1
ATOM 1580 N N . ALA A 1 211 ? -8.18 12.172 20.953 1 90.19 211 ALA A N 1
ATOM 1581 C CA . ALA A 1 211 ? -7.938 12.109 22.391 1 90.19 211 ALA A CA 1
ATOM 1582 C C . ALA A 1 211 ? -7.914 13.508 23 1 90.19 211 ALA A C 1
ATOM 1584 O O . ALA A 1 211 ? -7.387 13.703 24.094 1 90.19 211 ALA A O 1
ATOM 1585 N N . ALA A 1 212 ? -8.453 14.445 22.312 1 87.5 212 ALA A N 1
ATOM 1586 C CA . ALA A 1 212 ? -8.398 15.836 22.766 1 87.5 212 ALA A CA 1
ATOM 1587 C C . ALA A 1 212 ? -9.023 16 24.141 1 87.5 212 ALA A C 1
ATOM 1589 O O . ALA A 1 212 ? -8.523 16.75 24.969 1 87.5 212 ALA A O 1
ATOM 1590 N N . ASN A 1 213 ? -10.07 15.195 24.391 1 87.75 213 ASN A N 1
ATOM 1591 C CA . ASN A 1 213 ? -10.789 15.367 25.641 1 87.75 213 ASN A CA 1
ATOM 1592 C C . ASN A 1 213 ? -10.602 14.164 26.562 1 87.75 213 ASN A C 1
ATOM 1594 O O . ASN A 1 213 ? -11.391 13.945 27.484 1 87.75 213 ASN A O 1
ATOM 1598 N N . LEU A 1 214 ? -9.586 13.383 26.281 1 89.5 214 LEU A N 1
ATOM 1599 C CA . LEU A 1 214 ? -9.281 12.227 27.109 1 89.5 214 LEU A CA 1
ATOM 1600 C C . LEU A 1 214 ? -8.07 12.492 28 1 89.5 214 LEU A C 1
ATOM 1602 O O . LEU A 1 214 ? -7.234 13.344 27.672 1 89.5 214 LEU A O 1
ATOM 1606 N N . PRO A 1 215 ? -8.031 11.82 29.094 1 90.62 215 PRO A N 1
ATOM 1607 C CA . PRO A 1 215 ? -6.898 12.031 29.984 1 90.62 215 PRO A CA 1
ATOM 1608 C C . PRO A 1 215 ? -5.57 11.602 29.375 1 90.62 215 PRO A C 1
ATOM 1610 O O . PRO A 1 215 ? -4.52 12.141 29.719 1 90.62 215 PRO A O 1
ATOM 1613 N N . ASP A 1 216 ? -5.707 10.664 28.594 1 92 216 ASP A N 1
ATOM 1614 C CA . ASP A 1 216 ? -4.496 10.156 27.953 1 92 216 ASP A CA 1
ATOM 1615 C C . ASP A 1 216 ? -4.746 9.828 26.484 1 92 216 ASP A C 1
ATOM 1617 O O . ASP A 1 216 ? -5.895 9.711 26.047 1 92 216 ASP A O 1
ATOM 1621 N N . ASP A 1 217 ? -3.639 9.898 25.734 1 92.06 217 ASP A N 1
ATOM 1622 C CA . ASP A 1 217 ? -3.75 9.578 24.328 1 92.06 217 ASP A CA 1
ATOM 1623 C C . ASP A 1 217 ? -3.086 8.234 24.016 1 92.06 217 ASP A C 1
ATOM 1625 O O . ASP A 1 217 ? -2.705 7.973 22.875 1 92.06 217 ASP A O 1
ATOM 1629 N N . GLY A 1 218 ? -2.723 7.43 25.094 1 93 218 GLY A N 1
ATOM 1630 C CA . GLY A 1 218 ? -2.082 6.137 24.906 1 93 218 GLY A CA 1
ATOM 1631 C C . GLY A 1 218 ? -0.63 6.246 24.484 1 93 218 GLY A C 1
ATOM 1632 O O . GLY A 1 218 ? -0.068 5.301 23.922 1 93 218 GLY A O 1
ATOM 1633 N N . GLY A 1 219 ? -0.058 7.457 24.625 1 95.69 219 GLY A N 1
ATOM 1634 C CA . GLY A 1 219 ? 1.341 7.66 24.281 1 95.69 219 GLY A CA 1
ATOM 1635 C C . GLY A 1 219 ? 1.554 8.055 22.828 1 95.69 219 GLY A C 1
ATOM 1636 O O . GLY A 1 219 ? 2.691 8.109 22.359 1 95.69 219 GLY A O 1
ATOM 1637 N N . TYR A 1 220 ? 0.449 8.414 22.219 1 95.75 220 TYR A N 1
ATOM 1638 C CA . TYR A 1 220 ? 0.528 8.68 20.781 1 95.75 220 TYR A CA 1
ATOM 1639 C C . TYR A 1 220 ? 1.429 9.875 20.5 1 95.75 220 TYR A C 1
ATOM 1641 O O . TYR A 1 220 ? 2.367 9.781 19.719 1 95.75 220 TYR A O 1
ATOM 1649 N N . ALA A 1 221 ? 1.153 10.961 21.109 1 97.06 221 ALA A N 1
ATOM 1650 C CA . ALA A 1 221 ? 1.919 12.18 20.844 1 97.06 221 ALA A CA 1
ATOM 1651 C C . ALA A 1 221 ? 3.402 11.961 21.141 1 97.06 221 ALA A C 1
ATOM 1653 O O . ALA A 1 221 ? 4.262 12.383 20.359 1 97.06 221 ALA A O 1
ATOM 1654 N N . ALA A 1 222 ? 3.658 11.266 22.219 1 97.19 222 ALA A N 1
ATOM 1655 C CA . ALA A 1 222 ? 5.047 11 22.578 1 97.19 222 ALA A CA 1
ATOM 1656 C C . ALA A 1 222 ? 5.734 10.141 21.531 1 97.19 222 ALA A C 1
ATOM 1658 O O . ALA A 1 222 ? 6.898 10.375 21.188 1 97.19 222 ALA A O 1
ATOM 1659 N N . LYS A 1 223 ? 5.027 9.172 21.016 1 98 223 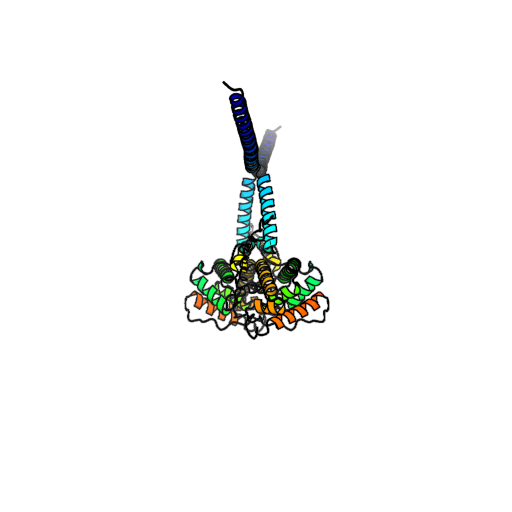LYS A N 1
ATOM 1660 C CA . LYS A 1 223 ? 5.582 8.289 20 1 98 223 LYS A CA 1
ATOM 1661 C C . LYS A 1 223 ? 5.887 9.062 18.719 1 98 223 LYS A C 1
ATOM 1663 O O . LYS A 1 223 ? 6.949 8.875 18.109 1 98 223 LYS A O 1
ATOM 1668 N N . VAL A 1 224 ? 4.977 9.906 18.312 1 98.5 224 VAL A N 1
ATOM 1669 C CA . VAL A 1 224 ? 5.152 10.695 17.109 1 98.5 224 VAL A CA 1
ATOM 1670 C C . VAL A 1 224 ? 6.328 11.648 17.266 1 98.5 224 VAL A C 1
ATOM 1672 O O . VAL A 1 224 ? 7.176 11.766 16.391 1 98.5 224 VAL A O 1
ATOM 1675 N N . LEU A 1 225 ? 6.367 12.289 18.391 1 98.19 225 LEU A N 1
ATOM 1676 C CA . LEU A 1 225 ? 7.418 13.273 18.609 1 98.19 225 LEU A CA 1
ATOM 1677 C C . LEU A 1 225 ? 8.781 12.602 18.703 1 98.19 225 LEU A C 1
ATOM 1679 O O . LEU A 1 225 ? 9.789 13.164 18.266 1 98.19 225 LEU A O 1
ATOM 1683 N N . ALA A 1 226 ? 8.828 11.422 19.297 1 97.88 226 ALA A N 1
ATOM 1684 C CA . ALA A 1 226 ? 10.086 10.672 19.344 1 97.88 226 ALA A CA 1
ATOM 1685 C C . ALA A 1 226 ? 10.555 10.305 17.938 1 97.88 226 ALA A C 1
ATOM 1687 O O . ALA A 1 226 ? 11.742 10.445 17.625 1 97.88 226 ALA A O 1
ATOM 1688 N N . GLU A 1 227 ? 9.625 9.844 17.109 1 97.88 227 GLU A N 1
ATOM 1689 C CA . GLU A 1 227 ? 9.969 9.492 15.727 1 97.88 227 GLU A CA 1
ATOM 1690 C C . GLU A 1 227 ? 10.375 10.727 14.93 1 97.88 227 GLU A C 1
ATOM 1692 O O . GLU A 1 227 ? 11.305 10.672 14.117 1 97.88 227 GLU A O 1
ATOM 1697 N N . HIS A 1 228 ? 9.703 11.82 15.156 1 98.06 228 HIS A N 1
ATOM 1698 C CA . HIS A 1 228 ? 10.039 13.094 14.539 1 98.06 228 HIS A CA 1
ATOM 1699 C C . HIS A 1 228 ? 11.469 13.516 14.875 1 98.06 228 HIS A C 1
ATOM 1701 O O . HIS A 1 228 ? 12.219 13.93 13.984 1 98.06 228 HIS A O 1
ATOM 1707 N N . PHE A 1 229 ? 11.797 13.391 16.125 1 96.94 229 PHE A N 1
ATOM 1708 C CA . PHE A 1 229 ? 13.133 13.75 16.578 1 96.94 229 PHE A CA 1
ATOM 1709 C C . PHE A 1 229 ? 14.188 12.891 15.891 1 96.94 229 PHE A C 1
ATOM 1711 O O . PHE A 1 229 ? 15.203 13.406 15.422 1 96.94 229 PHE A O 1
ATOM 1718 N N . ARG A 1 230 ? 13.953 11.586 15.789 1 96.94 230 ARG A N 1
ATOM 1719 C CA . ARG A 1 230 ? 14.891 10.688 15.125 1 96.94 230 ARG A CA 1
ATOM 1720 C C . ARG A 1 230 ? 15.062 11.062 13.656 1 96.94 230 ARG A C 1
ATOM 1722 O O . ARG A 1 230 ? 16.188 11.109 13.148 1 96.94 230 ARG A O 1
ATOM 1729 N N . LEU A 1 231 ? 13.977 11.375 13.023 1 98.06 231 LEU A N 1
ATOM 1730 C CA . LEU A 1 231 ? 14.016 11.695 11.609 1 98.06 231 LEU A CA 1
ATOM 1731 C C . LEU A 1 231 ? 14.75 13.016 11.367 1 98.06 231 LEU A C 1
ATOM 1733 O O . LEU A 1 231 ? 15.438 13.18 10.359 1 98.06 231 LEU A O 1
ATOM 1737 N N . ARG A 1 232 ? 14.586 13.953 12.266 1 96.88 232 ARG A N 1
ATOM 1738 C CA . ARG A 1 232 ? 15.312 15.211 12.156 1 96.88 232 ARG A CA 1
ATOM 1739 C C . ARG A 1 232 ? 16.812 14.992 12.273 1 96.88 232 ARG A C 1
ATOM 1741 O O . ARG A 1 232 ? 17.594 15.641 11.578 1 96.88 232 ARG A O 1
ATOM 1748 N N . GLN A 1 233 ? 17.156 14.086 13.148 1 96.31 233 GLN A N 1
ATOM 1749 C CA . GLN A 1 233 ? 18.578 13.766 13.297 1 96.31 233 GLN A CA 1
ATOM 1750 C C . GLN A 1 233 ? 19.141 13.164 12.016 1 96.31 233 GLN A C 1
ATOM 1752 O O . GLN A 1 233 ? 20.234 13.531 11.578 1 96.31 233 GLN A O 1
ATOM 1757 N N . VAL A 1 234 ? 18.375 12.25 11.438 1 96.62 234 VAL A N 1
ATOM 1758 C CA . VAL A 1 234 ? 18.797 11.617 10.188 1 96.62 234 VAL A CA 1
ATOM 1759 C C . VAL A 1 234 ? 18.922 12.68 9.094 1 96.62 234 VAL A C 1
ATOM 1761 O O . VAL A 1 234 ? 19.891 12.688 8.344 1 96.62 234 VAL A O 1
ATOM 1764 N N . ALA A 1 235 ? 17.922 13.539 8.977 1 95.94 235 ALA A N 1
ATOM 1765 C CA . ALA A 1 235 ? 17.875 14.578 7.945 1 95.94 235 ALA A CA 1
ATOM 1766 C C . ALA A 1 235 ? 19.062 15.523 8.07 1 95.94 235 ALA A C 1
ATOM 1768 O O . ALA A 1 235 ? 19.562 16.047 7.062 1 95.94 235 ALA A O 1
ATOM 1769 N N . ASN A 1 236 ? 19.547 15.672 9.297 1 92.62 236 ASN A N 1
ATOM 1770 C CA . ASN A 1 236 ? 20.641 16.594 9.562 1 92.62 236 ASN A CA 1
ATOM 1771 C C . ASN A 1 236 ? 22 15.898 9.508 1 92.62 236 ASN A C 1
ATOM 1773 O O . ASN A 1 236 ? 23.031 16.516 9.789 1 92.62 236 ASN A O 1
ATOM 1777 N N . GLY A 1 237 ? 21.969 14.68 9.07 1 86.06 237 GLY A N 1
ATOM 1778 C CA . GLY A 1 237 ? 23.219 13.969 8.852 1 86.06 237 GLY A CA 1
ATOM 1779 C C . GLY A 1 237 ? 23.812 13.391 10.133 1 86.06 237 GLY A C 1
ATOM 1780 O O . GLY A 1 237 ? 25 13.07 10.18 1 86.06 237 GLY A O 1
ATOM 1781 N N . ARG A 1 238 ? 23.141 13.422 11.211 1 73.69 238 ARG A N 1
ATOM 1782 C CA . ARG A 1 238 ? 23.672 12.844 12.438 1 73.69 238 ARG A CA 1
ATOM 1783 C C . ARG A 1 238 ? 23.5 11.328 12.445 1 73.69 238 ARG A C 1
ATOM 1785 O O . ARG A 1 238 ? 22.406 10.82 12.68 1 73.69 238 ARG A O 1
ATOM 1792 N N . THR A 1 239 ? 24.203 10.539 11.609 1 63.03 239 THR A N 1
ATOM 1793 C CA . THR A 1 239 ? 24.219 9.156 11.125 1 63.03 239 THR A CA 1
ATOM 1794 C C . THR A 1 239 ? 24.125 8.18 12.289 1 63.03 239 THR A C 1
ATOM 1796 O O . THR A 1 239 ? 23.859 6.992 12.094 1 63.03 239 THR A O 1
ATOM 1799 N N . GLY A 1 240 ? 24.469 8.586 13.516 1 59.78 240 GLY A N 1
ATOM 1800 C CA . GLY A 1 240 ? 24.562 7.586 14.562 1 59.78 240 GLY A CA 1
ATOM 1801 C C . GLY A 1 240 ? 23.219 7.055 15.016 1 59.78 240 GLY A C 1
ATOM 1802 O O . GLY A 1 240 ? 23.141 6.219 15.914 1 59.78 240 GLY A O 1
ATOM 1803 N N . VAL A 1 241 ? 22.219 7.617 14.406 1 58.97 241 VAL A N 1
ATOM 1804 C CA . VAL A 1 241 ? 20.938 7.109 14.898 1 58.97 241 VAL A CA 1
ATOM 1805 C C . VAL A 1 241 ? 20.547 5.875 14.094 1 58.97 241 VAL A C 1
ATOM 1807 O O . VAL A 1 241 ? 20.266 5.965 12.891 1 58.97 241 VAL A O 1
ATOM 1810 N N . SER A 1 242 ? 21 4.648 14.5 1 62 242 SER A N 1
ATOM 1811 C CA . SER A 1 242 ? 20.594 3.395 13.883 1 62 242 SER A CA 1
ATOM 1812 C C . SER A 1 242 ? 19.125 3.092 14.164 1 62 242 SER A C 1
ATOM 1814 O O . SER A 1 242 ? 18.641 3.303 15.289 1 62 242 SER A O 1
ATOM 1816 N N . PRO A 1 243 ? 18.359 2.846 12.969 1 61.94 243 PRO A N 1
ATOM 1817 C CA . PRO A 1 243 ? 16.984 2.465 13.281 1 61.94 243 PRO A CA 1
ATOM 1818 C C . PRO A 1 243 ? 16.891 1.323 14.289 1 61.94 243 PRO A C 1
ATOM 1820 O O . PRO A 1 243 ? 17.766 0.447 14.312 1 61.94 243 PRO A O 1
ATOM 1823 N N . ALA A 1 244 ? 16.125 1.678 15.328 1 55.91 244 ALA A N 1
ATOM 1824 C CA . ALA A 1 244 ? 15.852 0.538 16.188 1 55.91 244 ALA A CA 1
ATOM 1825 C C . ALA A 1 244 ? 15.352 -0.658 15.391 1 55.91 244 ALA A C 1
ATOM 1827 O O . ALA A 1 244 ? 14.891 -0.503 14.258 1 55.91 244 ALA A O 1
ATOM 1828 N N . GLY A 1 245 ? 15.727 -1.881 15.672 1 55.31 245 GLY A N 1
ATOM 1829 C CA . GLY A 1 245 ? 15.227 -3.074 15 1 55.31 245 GLY A CA 1
ATOM 1830 C C . GLY A 1 245 ? 13.844 -2.896 14.406 1 55.31 245 GLY A C 1
ATOM 1831 O O . GLY A 1 245 ? 13.211 -1.852 14.594 1 55.31 245 GLY A O 1
ATOM 1832 N N . PRO A 1 246 ? 13.406 -3.678 13.531 1 58.66 246 PRO A N 1
ATOM 1833 C CA . PRO A 1 246 ? 12.102 -3.572 12.875 1 58.66 246 PRO A CA 1
ATOM 1834 C C . PRO A 1 246 ? 10.961 -3.359 13.867 1 58.66 246 PRO A C 1
ATOM 1836 O O . PRO A 1 246 ? 10.953 -3.961 14.945 1 58.66 246 PRO A O 1
ATOM 1839 N N . VAL A 1 247 ? 10.219 -2.293 13.609 1 60.22 247 VAL A N 1
ATOM 1840 C CA . VAL A 1 247 ? 9.055 -1.979 14.43 1 60.22 247 VAL A CA 1
ATOM 1841 C C . VAL A 1 247 ? 7.902 -2.906 14.07 1 60.22 247 VAL A C 1
ATOM 1843 O O . VAL A 1 247 ? 7.73 -3.266 12.898 1 60.22 247 VAL A O 1
ATOM 1846 N N . ASN A 1 248 ? 7.332 -3.52 15.055 1 57.94 248 ASN A N 1
ATOM 1847 C CA . ASN A 1 248 ? 6.059 -4.188 14.812 1 57.94 248 ASN A CA 1
ATOM 1848 C C . ASN A 1 248 ? 5 -3.211 14.312 1 57.94 248 ASN A C 1
ATOM 1850 O O . ASN A 1 248 ? 4.973 -2.053 14.727 1 57.94 248 ASN A O 1
ATOM 1854 N N . PRO A 1 249 ? 4.348 -3.52 13.242 1 52.12 249 PRO A N 1
ATOM 1855 C CA . PRO A 1 249 ? 3.32 -2.586 12.781 1 52.12 249 PRO A CA 1
ATOM 1856 C C . PRO A 1 249 ? 2.475 -2.02 13.914 1 52.12 249 PRO A C 1
ATOM 1858 O O . PRO A 1 249 ? 2.168 -2.732 14.875 1 52.12 249 PRO A O 1
ATOM 1861 N N . PRO A 1 250 ? 2.258 -0.678 13.938 1 48.06 250 PRO A N 1
ATOM 1862 C CA . PRO A 1 250 ? 1.491 -0.054 15.023 1 48.06 250 PRO A CA 1
ATOM 1863 C C . PRO A 1 250 ? 0.077 -0.616 15.148 1 48.06 250 PRO A C 1
ATOM 1865 O O . PRO A 1 250 ? -0.518 -1.025 14.141 1 48.06 250 PRO A O 1
ATOM 1868 N N . LEU A 1 251 ? -0.254 -0.834 16.375 1 47.84 251 LEU A N 1
ATOM 1869 C CA . LEU A 1 251 ? -1.674 -1.076 16.609 1 47.84 251 LEU A CA 1
ATOM 1870 C C . LEU A 1 251 ? -2.51 0.114 16.141 1 47.84 251 LEU A C 1
ATOM 1872 O O . LEU A 1 251 ? -2.277 1.245 16.578 1 47.84 251 LEU A O 1
ATOM 1876 N N . LEU A 1 252 ? -3.184 0.018 14.992 1 50.5 252 LEU A N 1
ATOM 1877 C CA . LEU A 1 252 ? -4.031 1.076 14.453 1 50.5 252 LEU A CA 1
ATOM 1878 C C . LEU A 1 252 ? -5.023 1.564 15.5 1 50.5 252 LEU A C 1
ATOM 1880 O O . LEU A 1 252 ? -5.598 0.762 16.234 1 50.5 252 LEU A O 1
ATOM 1884 N N . SER A 1 253 ? -5.109 2.865 15.797 1 51.12 253 SER A N 1
ATOM 1885 C CA . SER A 1 253 ? -5.922 3.496 16.828 1 51.12 253 SER A CA 1
ATOM 1886 C C . SER A 1 253 ? -7.379 3.064 16.734 1 51.12 253 SER A C 1
ATOM 1888 O O . SER A 1 253 ? -7.953 3.053 15.641 1 51.12 253 SER A O 1
ATOM 18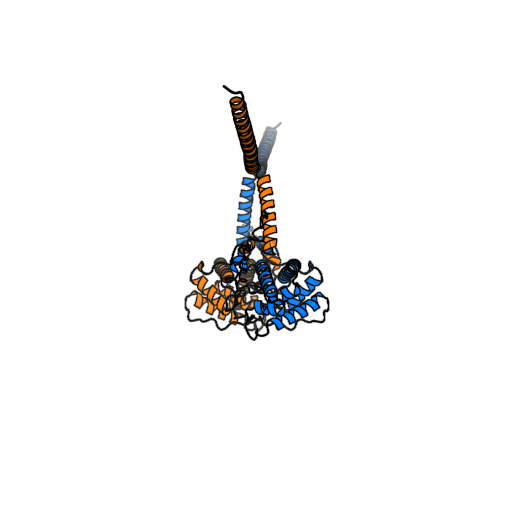90 N N . THR A 1 254 ? -7.902 2.512 17.844 1 45.53 254 THR A N 1
ATOM 1891 C CA . THR A 1 254 ? -9.297 2.082 17.938 1 45.53 254 THR A CA 1
ATOM 1892 C C . THR A 1 254 ? -10.203 3.258 18.297 1 45.53 254 THR A C 1
ATOM 1894 O O . THR A 1 254 ? -11.414 3.094 18.422 1 45.53 254 THR A O 1
ATOM 1897 N N . LYS A 1 255 ? -9.711 4.438 18.484 1 46.69 255 LYS A N 1
ATOM 1898 C CA . LYS A 1 255 ? -10.547 5.551 18.922 1 46.69 255 LYS A CA 1
ATOM 1899 C C . LYS A 1 255 ? -10.836 6.504 17.766 1 46.69 255 LYS A C 1
ATOM 1901 O O . LYS A 1 255 ? -9.914 6.941 17.078 1 46.69 255 LYS A O 1
ATOM 1906 N N . ALA A 1 256 ? -12.172 6.797 17.469 1 50.22 256 ALA A N 1
ATOM 1907 C CA . ALA A 1 256 ? -12.617 7.723 16.438 1 50.22 256 ALA A CA 1
ATOM 1908 C C . ALA A 1 256 ? -12.328 9.164 16.828 1 50.22 256 ALA A C 1
ATOM 1910 O O . ALA A 1 256 ? -12.617 9.578 17.953 1 50.22 256 ALA A O 1
ATOM 1911 N N . PRO A 1 257 ? -11.648 9.914 15.992 1 50.56 257 PRO A N 1
ATOM 1912 C CA . PRO A 1 257 ? -11.43 11.32 16.344 1 50.56 257 PRO A CA 1
ATOM 1913 C C . PRO A 1 257 ? -12.742 12.102 16.484 1 50.56 257 PRO A C 1
ATOM 1915 O O . PRO A 1 257 ? -13.711 11.812 15.781 1 50.56 257 PRO A O 1
ATOM 1918 N N . ALA A 1 258 ? -12.898 12.883 17.516 1 47.38 258 ALA A N 1
ATOM 1919 C CA . ALA A 1 258 ? -14.047 13.773 17.672 1 47.38 258 ALA A CA 1
ATOM 1920 C C . ALA A 1 258 ? -14.117 14.789 16.531 1 47.38 258 ALA A C 1
ATOM 1922 O O . ALA A 1 258 ? -13.094 15.32 16.109 1 47.38 258 ALA A O 1
ATOM 1923 N N . THR A 1 259 ? -15.109 14.727 15.734 1 46.19 259 THR A N 1
ATOM 1924 C CA . THR A 1 259 ? -15.328 15.711 14.688 1 46.19 259 THR A CA 1
ATOM 1925 C C . THR A 1 259 ? -15.078 17.125 15.219 1 46.19 259 THR A C 1
ATOM 1927 O O . THR A 1 259 ? -15.641 17.516 16.25 1 46.19 259 THR A O 1
ATOM 1930 N N . PRO A 1 260 ? -14.055 17.734 14.797 1 40.97 260 PRO A N 1
ATOM 1931 C CA . PRO A 1 260 ? -13.945 19.109 15.281 1 40.97 260 PRO A CA 1
ATOM 1932 C C . PRO A 1 260 ? -15.266 19.875 15.18 1 40.97 260 PRO A C 1
ATOM 1934 O O . PRO A 1 260 ? -15.867 19.922 14.109 1 40.97 260 PRO A O 1
ATOM 1937 N N . GLU A 1 261 ? -16.031 20.016 16.203 1 40.16 261 GLU A N 1
ATOM 1938 C CA . GLU A 1 261 ? -17.188 20.906 16.188 1 40.16 261 GLU A CA 1
ATOM 1939 C C . GLU A 1 261 ? -16.844 22.234 15.531 1 40.16 261 GLU A C 1
ATOM 1941 O O . GLU A 1 261 ? -15.805 22.828 15.82 1 40.16 261 GLU A O 1
ATOM 1946 N N . ALA A 1 262 ? -17.328 22.516 14.344 1 44.66 262 ALA A N 1
ATOM 1947 C CA . ALA A 1 262 ? -17.234 23.828 13.703 1 44.66 262 ALA A CA 1
ATOM 1948 C C . ALA A 1 262 ? -17.266 24.953 14.742 1 44.66 262 ALA A C 1
ATOM 1950 O O . ALA A 1 262 ? -18.047 24.906 15.695 1 44.66 262 ALA A O 1
ATOM 1951 N N . ALA A 1 263 ? -16.234 25.75 14.867 1 44.41 263 ALA A N 1
ATOM 1952 C CA . ALA A 1 263 ? -16.281 26.922 15.727 1 44.41 263 ALA A CA 1
ATOM 1953 C C . ALA A 1 263 ? -17.641 27.625 15.641 1 44.41 263 ALA A C 1
ATOM 1955 O O . ALA A 1 263 ? -18.203 27.734 14.555 1 44.41 263 ALA A O 1
ATOM 1956 N N . PRO A 1 264 ? -18.375 27.797 16.703 1 39.56 264 PRO A N 1
ATOM 1957 C CA . PRO A 1 264 ? -19.672 28.484 16.609 1 39.56 264 PRO A CA 1
ATOM 1958 C C . PRO A 1 264 ? -19.578 29.797 15.836 1 39.56 264 PRO A C 1
ATOM 1960 O O . PRO A 1 264 ? -18.594 30.531 15.969 1 39.56 264 PRO A O 1
ATOM 1963 N N . ALA A 1 265 ? -20.172 29.953 14.688 1 44.12 265 ALA A N 1
ATOM 1964 C CA . ALA A 1 265 ? -20.266 31.203 13.953 1 44.12 265 ALA A CA 1
ATOM 1965 C C . ALA A 1 265 ? -20.547 32.375 14.906 1 44.12 265 ALA A C 1
ATOM 1967 O O . ALA A 1 265 ? -21.438 32.281 15.75 1 44.12 265 ALA A O 1
ATOM 1968 N N . THR A 1 266 ? -19.562 33.188 15.273 1 42.75 266 THR A N 1
ATOM 1969 C CA . THR A 1 266 ? -19.812 34.406 16.031 1 42.75 266 THR A CA 1
ATOM 1970 C C . THR A 1 266 ? -21.031 35.156 15.508 1 42.75 266 THR A C 1
ATOM 1972 O O . THR A 1 266 ? -21.156 35.375 14.305 1 42.75 266 THR A O 1
ATOM 1975 N N . PRO A 1 267 ? -22.109 35.25 16.188 1 41.66 267 PRO A N 1
ATOM 1976 C CA . PRO A 1 267 ? -23.297 35.969 15.734 1 41.66 267 PRO A CA 1
ATOM 1977 C C . PRO A 1 267 ? -22.953 37.375 15.25 1 41.66 267 PRO A C 1
ATOM 1979 O O . PRO A 1 267 ? -22.172 38.094 15.891 1 41.66 267 PRO A O 1
ATOM 1982 N N . ALA A 1 268 ? -22.953 37.75 13.938 1 43.44 268 ALA A N 1
ATOM 1983 C CA . ALA A 1 268 ? -22.812 39.062 13.352 1 43.44 268 ALA A CA 1
ATOM 1984 C C . ALA A 1 268 ? -23.672 40.094 14.086 1 43.44 268 ALA A C 1
ATOM 1986 O O . ALA A 1 268 ? -24.906 40.031 14.039 1 43.44 268 ALA A O 1
ATOM 1987 N N . THR A 1 269 ? -23.328 40.562 15.258 1 38.06 269 THR A N 1
ATOM 1988 C CA . THR A 1 269 ? -24 41.719 15.844 1 38.06 269 THR A CA 1
ATOM 1989 C C . THR A 1 269 ? -24.094 42.844 14.836 1 38.06 269 THR A C 1
ATOM 1991 O O . THR A 1 269 ? -23.062 43.375 14.398 1 38.06 269 THR A O 1
ATOM 1994 N N . GLY A 1 270 ? -25 42.844 13.82 1 36.31 270 GLY A N 1
ATOM 1995 C CA . GLY A 1 270 ? -25.391 43.938 12.938 1 36.31 270 GLY A CA 1
ATOM 1996 C C . GLY A 1 270 ? -25.609 45.25 13.656 1 36.31 270 GLY A C 1
ATOM 1997 O O . GLY A 1 270 ? -26.734 45.531 14.078 1 36.31 270 GLY A O 1
ATOM 1998 N N . GLU A 1 271 ? -24.75 45.656 14.633 1 36.38 271 GLU A N 1
ATOM 1999 C CA . GLU A 1 271 ? -24.984 46.969 15.227 1 36.38 271 GLU A CA 1
ATOM 2000 C C . GLU A 1 271 ? -25 48.062 14.164 1 36.38 271 GLU A C 1
ATOM 2002 O O . GLU A 1 271 ? -24.016 48.281 13.469 1 36.38 271 GLU A O 1
ATOM 2007 N N . LYS A 1 272 ? -26.203 48.406 13.555 1 38.09 272 LYS A N 1
ATOM 2008 C CA . LYS A 1 272 ? -26.609 49.562 12.766 1 38.09 272 LYS A CA 1
ATOM 2009 C C . LYS A 1 272 ? -26.156 50.844 13.43 1 38.09 272 LYS A C 1
ATOM 2011 O O . LYS A 1 272 ? -26.625 51.188 14.516 1 38.09 272 LYS A O 1
ATOM 2016 N N . VAL A 1 273 ? -24.891 51.312 13.32 1 37.5 273 VAL A N 1
ATOM 2017 C CA . VAL A 1 273 ? -24.484 52.656 13.688 1 37.5 273 VAL A CA 1
ATOM 2018 C C . VAL A 1 273 ? -25.359 53.688 12.969 1 37.5 273 VAL A C 1
ATOM 2020 O O . VAL A 1 273 ? -25.359 53.75 11.742 1 37.5 273 VAL A O 1
ATOM 2023 N N . ALA A 1 274 ? -26.594 53.906 13.422 1 38.81 274 ALA A N 1
ATOM 2024 C CA . ALA A 1 274 ? -27.469 55.031 13.078 1 38.81 274 ALA A CA 1
ATOM 2025 C C . ALA A 1 274 ? -26.672 56.344 13 1 38.81 274 ALA A C 1
ATOM 2027 O O . ALA A 1 274 ? -26.109 56.781 13.992 1 38.81 274 ALA A O 1
ATOM 2028 N N . LEU A 1 275 ? -26.016 56.594 11.836 1 33.41 275 LEU A N 1
ATOM 2029 C CA . LEU A 1 275 ? -25.469 57.875 11.469 1 33.41 275 LEU A CA 1
ATOM 2030 C C . LEU A 1 275 ? -26.453 59 11.789 1 33.41 275 LEU A C 1
ATOM 2032 O O . LEU A 1 275 ? -27.562 59.031 11.258 1 33.41 275 LEU A O 1
ATOM 2036 N N . LEU A 1 276 ? -26.562 59.406 13.055 1 30.48 276 LEU A N 1
ATOM 2037 C CA . LEU A 1 276 ? -27.25 60.625 13.523 1 30.48 276 LEU A CA 1
ATOM 2038 C C . LEU A 1 276 ? -27.016 61.781 12.578 1 30.48 276 LEU A C 1
ATOM 2040 O O . LEU A 1 276 ? -25.875 62.219 12.383 1 30.48 276 LEU A O 1
ATOM 2044 N N . SER A 1 277 ? -27.75 61.781 11.414 1 30.89 277 SER A N 1
ATOM 2045 C CA . SER A 1 277 ? -27.953 63 10.617 1 30.89 277 SER A CA 1
ATOM 2046 C C . SER A 1 277 ? -28.312 64.188 11.508 1 30.89 277 SER A C 1
ATOM 2048 O O . SER A 1 277 ? -29.359 64.188 12.156 1 30.89 277 SER A O 1
ATOM 2050 N N . GLY A 1 278 ? -27.422 64.688 12.336 1 29.31 278 GLY A N 1
ATOM 2051 C CA . GLY A 1 278 ? -27.594 66 12.945 1 29.31 278 GLY A CA 1
ATOM 2052 C C . GLY A 1 278 ? -28.156 67 11.992 1 29.31 278 GLY A C 1
ATOM 2053 O O . GLY A 1 278 ? -27.75 67.062 10.8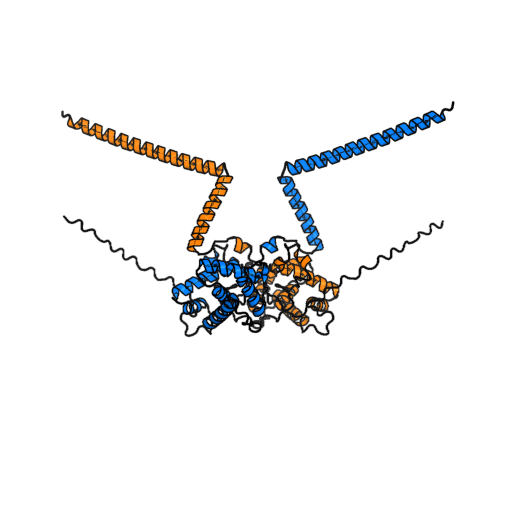28 1 29.31 278 GLY A O 1
ATOM 2054 N N . LEU A 1 279 ? -29.375 67.688 12.414 1 25.08 279 LEU A N 1
ATOM 2055 C CA . LEU A 1 279 ? -29.906 69 12.156 1 25.08 279 LEU A CA 1
ATOM 2056 C C . LEU A 1 279 ? -28.859 70.062 12.453 1 25.08 279 LEU A C 1
ATOM 2058 O O . LEU A 1 279 ? -28.109 70 13.422 1 25.08 279 LEU A O 1
ATOM 2062 N N . MET B 1 1 ? -51.469 83.562 -22.219 1 30.59 1 MET B N 1
ATOM 2063 C CA . MET B 1 1 ? -51.125 82.188 -22.484 1 30.59 1 MET B CA 1
ATOM 2064 C C . MET B 1 1 ? -49.625 82 -22.594 1 30.59 1 MET B C 1
ATOM 2066 O O . MET B 1 1 ? -49 82.5 -23.547 1 30.59 1 MET B O 1
ATOM 2070 N N . THR B 1 2 ? -48.875 81.938 -21.438 1 31.28 2 THR B N 1
ATOM 2071 C CA . THR B 1 2 ? -47.5 82.125 -20.953 1 31.28 2 THR B CA 1
ATOM 2072 C C . THR B 1 2 ? -46.562 81.062 -21.484 1 31.28 2 THR B C 1
ATOM 2074 O O . THR B 1 2 ? -47 79.938 -21.75 1 31.28 2 THR B O 1
ATOM 2077 N N . ALA B 1 3 ? -45.281 81.562 -21.844 1 49.75 3 ALA B N 1
ATOM 2078 C CA . ALA B 1 3 ? -43.969 81.062 -22.234 1 49.75 3 ALA B CA 1
ATOM 2079 C C . ALA B 1 3 ? -43.469 79.938 -21.312 1 49.75 3 ALA B C 1
ATOM 2081 O O . ALA B 1 3 ? -42.469 79.312 -21.594 1 49.75 3 ALA B O 1
ATOM 2082 N N . SER B 1 4 ? -44.094 79.812 -20.125 1 43.44 4 SER B N 1
ATOM 2083 C CA . SER B 1 4 ? -43.594 78.812 -19.156 1 43.44 4 SER B CA 1
ATOM 2084 C C . SER B 1 4 ? -43.938 77.438 -19.562 1 43.44 4 SER B C 1
ATOM 2086 O O . SER B 1 4 ? -43.375 76.438 -19.047 1 43.44 4 SER B O 1
ATOM 2088 N N . GLY B 1 5 ? -44.969 77.188 -20.422 1 48.72 5 GLY B N 1
ATOM 2089 C CA . GLY B 1 5 ? -45.375 75.812 -20.812 1 48.72 5 GLY B CA 1
ATOM 2090 C C . GLY B 1 5 ? -44.406 75.188 -21.797 1 48.72 5 GLY B C 1
ATOM 2091 O O . GLY B 1 5 ? -44.312 73.938 -21.875 1 48.72 5 GLY B O 1
ATOM 2092 N N . ASN B 1 6 ? -43.75 76 -22.641 1 53 6 ASN B N 1
ATOM 2093 C CA . ASN B 1 6 ? -42.906 75.438 -23.672 1 53 6 ASN B CA 1
ATOM 2094 C C . ASN B 1 6 ? -41.562 74.938 -23.109 1 53 6 ASN B C 1
ATOM 2096 O O . ASN B 1 6 ? -40.938 74.062 -23.672 1 53 6 ASN B O 1
ATOM 2100 N N . VAL B 1 7 ? -41.062 75.562 -22 1 54.66 7 VAL B N 1
ATOM 2101 C CA . VAL B 1 7 ? -39.781 75.125 -21.453 1 54.66 7 VAL B CA 1
ATOM 2102 C C . VAL B 1 7 ? -39.906 73.75 -20.781 1 54.66 7 VAL B C 1
ATOM 2104 O O . VAL B 1 7 ? -39.031 72.875 -20.906 1 54.66 7 VAL B O 1
ATOM 2107 N N . ILE B 1 8 ? -41.094 73.5 -20.188 1 55.69 8 ILE B N 1
ATOM 2108 C CA . ILE B 1 8 ? -41.25 72.25 -19.5 1 55.69 8 ILE B CA 1
ATOM 2109 C C . ILE B 1 8 ? -41.375 71.125 -20.547 1 55.69 8 ILE B C 1
ATOM 2111 O O . ILE B 1 8 ? -40.812 70.062 -20.375 1 55.69 8 ILE B O 1
ATOM 2115 N N . ALA B 1 9 ? -41.938 71.375 -21.797 1 60.69 9 ALA B N 1
ATOM 2116 C CA . ALA B 1 9 ? -42.031 70.375 -22.812 1 60.69 9 ALA B CA 1
ATOM 2117 C C . ALA B 1 9 ? -40.656 70.062 -23.422 1 60.69 9 ALA B C 1
ATOM 2119 O O . ALA B 1 9 ? -40.312 68.938 -23.719 1 60.69 9 ALA B O 1
ATOM 2120 N N . GLY B 1 10 ? -39.812 71.062 -23.453 1 57.53 10 GLY B N 1
ATOM 2121 C CA . GLY B 1 10 ? -38.469 70.875 -23.969 1 57.53 10 GLY B CA 1
ATOM 2122 C C . GLY B 1 10 ? -37.594 70.062 -23.047 1 57.53 10 GLY B C 1
ATOM 2123 O O . GLY B 1 10 ? -36.812 69.188 -23.516 1 57.53 10 GLY B O 1
ATOM 2124 N N . VAL B 1 11 ? -37.75 70.25 -21.703 1 60.03 11 VAL B N 1
ATOM 2125 C CA . VAL B 1 11 ? -36.938 69.438 -20.75 1 60.03 11 VAL B CA 1
ATOM 2126 C C . VAL B 1 11 ? -37.406 68 -20.719 1 60.03 11 VAL B C 1
ATOM 2128 O O . VAL B 1 11 ? -36.594 67.062 -20.656 1 60.03 11 VAL B O 1
ATOM 2131 N N . ARG B 1 12 ? -38.75 67.75 -20.922 1 59.69 12 ARG B N 1
ATOM 2132 C CA . ARG B 1 12 ? -39.219 66.375 -20.938 1 59.69 12 ARG B CA 1
ATOM 2133 C C . ARG B 1 12 ? -38.75 65.625 -22.188 1 59.69 12 ARG B C 1
ATOM 2135 O O . ARG B 1 12 ? -38.344 64.5 -22.125 1 59.69 12 ARG B O 1
ATOM 2142 N N . THR B 1 13 ? -38.688 66.438 -23.312 1 61.97 13 THR B N 1
ATOM 2143 C CA . THR B 1 13 ? -38.219 65.812 -24.547 1 61.97 13 THR B CA 1
ATOM 2144 C C . THR B 1 13 ? -36.719 65.625 -24.469 1 61.97 13 THR B C 1
ATOM 2146 O O . THR B 1 13 ? -36.219 64.562 -24.891 1 61.97 13 THR B O 1
ATOM 2149 N N . PHE B 1 14 ? -35.938 66.5 -23.859 1 58.16 14 PHE B N 1
ATOM 2150 C CA . PHE B 1 14 ? -34.5 66.312 -23.734 1 58.16 14 PHE B CA 1
ATOM 2151 C C . PHE B 1 14 ? -34.219 65.188 -22.766 1 58.16 14 PHE B C 1
ATOM 2153 O O . PHE B 1 14 ? -33.375 64.312 -23.047 1 58.16 14 PHE B O 1
ATOM 2160 N N . ALA B 1 15 ? -34.969 65.062 -21.609 1 56.62 15 ALA B N 1
ATOM 2161 C CA . ALA B 1 15 ? -34.781 63.969 -20.688 1 56.62 15 ALA B CA 1
ATOM 2162 C C . ALA B 1 15 ? -35.188 62.656 -21.328 1 56.62 15 ALA B C 1
ATOM 2164 O O . ALA B 1 15 ? -34.469 61.625 -21.203 1 56.62 15 ALA B O 1
ATOM 2165 N N . ALA B 1 16 ? -36.25 62.656 -22.156 1 61.16 16 ALA B N 1
ATOM 2166 C CA . ALA B 1 16 ? -36.625 61.406 -22.859 1 61.16 16 ALA B CA 1
ATOM 2167 C C . ALA B 1 16 ? -35.594 61.062 -23.938 1 61.16 16 ALA B C 1
ATOM 2169 O O . ALA B 1 16 ? -35.25 59.875 -24.094 1 61.16 16 ALA B O 1
ATOM 2170 N N . ASP B 1 17 ? -35.031 62.031 -24.594 1 60.69 17 ASP B N 1
ATOM 2171 C CA . ASP B 1 17 ? -34 61.75 -25.594 1 60.69 17 ASP B CA 1
ATOM 2172 C C . ASP B 1 17 ? -32.719 61.25 -24.938 1 60.69 17 ASP B C 1
ATOM 2174 O O . ASP B 1 17 ? -32.062 60.344 -25.438 1 60.69 17 ASP B O 1
ATOM 2178 N N . VAL B 1 18 ? -32.312 61.844 -23.781 1 57.84 18 VAL B N 1
ATOM 2179 C CA . VAL B 1 18 ? -31.125 61.375 -23.062 1 57.84 18 VAL B CA 1
ATOM 2180 C C . VAL B 1 18 ? -31.375 59.969 -22.516 1 57.84 18 VAL B C 1
ATOM 2182 O O . VAL B 1 18 ? -30.516 59.094 -22.625 1 57.84 18 VAL B O 1
ATOM 2185 N N . ILE B 1 19 ? -32.594 59.719 -21.984 1 55.66 19 ILE B N 1
ATOM 2186 C CA . ILE B 1 19 ? -32.906 58.375 -21.484 1 55.66 19 ILE B CA 1
ATOM 2187 C C . ILE B 1 19 ? -32.938 57.375 -22.656 1 55.66 19 ILE B C 1
ATOM 2189 O O . ILE B 1 19 ? -32.406 56.281 -22.594 1 55.66 19 ILE B O 1
ATOM 2193 N N . ASN B 1 20 ? -33.594 57.812 -23.828 1 56.66 20 ASN B N 1
ATOM 2194 C CA . ASN B 1 20 ? -33.594 56.938 -24.984 1 56.66 20 ASN B CA 1
ATOM 2195 C C . ASN B 1 20 ? -32.188 56.75 -25.562 1 56.66 20 ASN B C 1
ATOM 2197 O O . ASN B 1 20 ? -31.812 55.656 -26 1 56.66 20 ASN B O 1
ATOM 2201 N N . GLY B 1 21 ? -31.406 57.844 -25.641 1 54.06 21 GLY B N 1
ATOM 2202 C CA . GLY B 1 21 ? -30 57.688 -26.031 1 54.06 21 GLY B CA 1
ATOM 2203 C C . GLY B 1 21 ? -29.203 56.812 -25.078 1 54.06 21 GLY B C 1
ATOM 2204 O O . GLY B 1 21 ? -28.391 56 -25.5 1 54.06 21 GLY B O 1
ATOM 2205 N N . PHE B 1 22 ? -29.391 57.062 -23.656 1 50.69 22 PHE B N 1
ATOM 2206 C CA . PHE B 1 22 ? -28.75 56.156 -22.703 1 50.69 22 PHE B CA 1
ATOM 2207 C C . PHE B 1 22 ? -29.25 54.75 -22.859 1 50.69 22 PHE B C 1
ATOM 2209 O O . PHE B 1 22 ? -28.453 53.781 -22.844 1 50.69 22 PHE B O 1
ATOM 2216 N N . LEU B 1 23 ? -30.5 54.469 -23.047 1 51.44 23 LEU B N 1
ATOM 2217 C CA . LEU B 1 23 ? -31.016 53.125 -23.297 1 51.44 23 LEU B CA 1
ATOM 2218 C C . LEU B 1 23 ? -30.516 52.594 -24.641 1 51.44 23 LEU B C 1
ATOM 2220 O O . LEU B 1 23 ? -30.219 51.406 -24.766 1 51.44 23 LEU B O 1
ATOM 2224 N N . GLU B 1 24 ? -30.406 53.375 -25.672 1 50.03 24 GLU B N 1
ATOM 2225 C CA . GLU B 1 24 ? -29.812 52.938 -26.922 1 50.03 24 GLU B CA 1
ATOM 2226 C C . GLU B 1 24 ? -28.312 52.656 -26.75 1 50.03 24 GLU B C 1
ATOM 2228 O O . GLU B 1 24 ? -27.797 51.688 -27.297 1 50.03 24 GLU B O 1
ATOM 2233 N N . VAL B 1 25 ? -27.594 53.531 -26.094 1 50.12 25 VAL B N 1
ATOM 2234 C CA . VAL B 1 25 ? -26.188 53.219 -25.797 1 50.12 25 VAL B CA 1
ATOM 2235 C C . VAL B 1 25 ? -26.109 52.031 -24.859 1 50.12 25 VAL B C 1
ATOM 2237 O O . VAL B 1 25 ? -25.234 51.188 -25.031 1 50.12 25 VAL B O 1
ATOM 2240 N N . THR B 1 26 ? -26.953 51.969 -23.812 1 49.31 26 THR B N 1
ATOM 2241 C CA . THR B 1 26 ? -26.984 50.75 -23.016 1 49.31 26 THR B CA 1
ATOM 2242 C C . THR B 1 26 ? -27.469 49.562 -23.844 1 49.31 26 THR B C 1
ATOM 2244 O O . THR B 1 26 ? -26.984 48.438 -23.688 1 49.31 26 THR B O 1
ATOM 2247 N N . HIS B 1 27 ? -28.469 49.688 -24.672 1 50.81 27 HIS B N 1
ATOM 2248 C CA . HIS B 1 27 ? -28.828 48.594 -25.578 1 50.81 27 HIS B CA 1
ATOM 2249 C C . HIS B 1 27 ? -27.688 48.344 -26.578 1 50.81 27 HIS B C 1
ATOM 2251 O O . HIS B 1 27 ? -27.391 47.188 -26.891 1 50.81 27 HIS B O 1
ATOM 2257 N N . SER B 1 28 ? -27.094 49.344 -27.234 1 50.97 28 SER B N 1
ATOM 2258 C CA . SER B 1 28 ? -25.938 49.125 -28.094 1 50.97 28 SER B CA 1
ATOM 2259 C C . SER B 1 28 ? -24.734 48.656 -27.281 1 50.97 28 SER B C 1
ATOM 2261 O O . SER B 1 28 ? -23.922 47.875 -27.766 1 50.97 28 SER B O 1
ATOM 2263 N N . GLY B 1 29 ? -24.562 49.188 -26.141 1 49.78 29 GLY B N 1
ATOM 2264 C CA . GLY B 1 29 ? -23.531 48.625 -25.266 1 49.78 29 GLY B CA 1
ATOM 2265 C C . GLY B 1 29 ? -23.812 47.219 -24.859 1 49.78 29 GLY B C 1
ATOM 2266 O O . GLY B 1 29 ? -22.906 46.375 -24.875 1 49.78 29 GLY B O 1
ATOM 2267 N N . PHE B 1 30 ? -25.062 46.938 -24.422 1 51.72 30 PHE B N 1
ATOM 2268 C CA . PHE B 1 30 ? -25.438 45.531 -24.188 1 51.72 30 PHE B CA 1
ATOM 2269 C C . PHE B 1 30 ? -25.375 44.75 -25.484 1 51.72 30 PHE B C 1
ATOM 2271 O O . PHE B 1 30 ? -24.984 43.562 -25.484 1 51.72 30 PHE B O 1
ATOM 2278 N N . ALA B 1 31 ? -25.719 45.312 -26.656 1 50.81 31 ALA B N 1
ATOM 2279 C CA . ALA B 1 31 ? -25.547 44.656 -27.953 1 50.81 31 ALA B CA 1
ATOM 2280 C C . ALA B 1 31 ? -24.078 44.438 -28.266 1 50.81 31 ALA B C 1
ATOM 2282 O O . ALA B 1 31 ? -23.703 43.375 -28.766 1 50.81 31 ALA B O 1
ATOM 2283 N N . LEU B 1 32 ? -23.25 45.406 -28.047 1 50.41 32 LEU B N 1
ATOM 2284 C CA . LEU B 1 32 ? -21.812 45.219 -28.219 1 50.41 32 LEU B CA 1
ATOM 2285 C C . LEU B 1 32 ? -21.266 44.219 -27.203 1 50.41 32 LEU B C 1
ATOM 2287 O O . LEU B 1 32 ? -20.438 43.375 -27.531 1 50.41 32 LEU B O 1
ATOM 2291 N N . LEU B 1 33 ? -21.703 44.312 -25.906 1 51.78 33 LEU B N 1
ATOM 2292 C CA . LEU B 1 33 ? -21.359 43.281 -24.938 1 51.78 33 LEU B CA 1
ATOM 2293 C C . LEU B 1 33 ? -21.953 41.938 -25.344 1 51.78 33 LEU B C 1
ATOM 2295 O O . LEU B 1 33 ? -21.297 40.906 -25.234 1 51.78 33 LEU B O 1
ATOM 2299 N N . GLY B 1 34 ? -23.203 41.906 -25.734 1 51.56 34 GLY B N 1
ATOM 2300 C CA . GLY B 1 34 ? -23.781 40.719 -26.312 1 51.56 34 GLY B CA 1
ATOM 2301 C C . GLY B 1 34 ? -23.062 40.219 -27.547 1 51.56 34 GLY B C 1
ATOM 2302 O O . GLY B 1 34 ? -22.797 39.031 -27.688 1 51.56 34 GLY B O 1
ATOM 2303 N N . LEU B 1 35 ? -22.781 41.094 -28.547 1 52.56 35 LEU B N 1
ATOM 2304 C CA . LEU B 1 35 ? -21.984 40.719 -29.719 1 52.56 35 LEU B CA 1
ATOM 2305 C C . LEU B 1 35 ? -20.594 40.281 -29.297 1 52.56 35 LEU B C 1
ATOM 2307 O O . LEU B 1 35 ? -20.047 39.312 -29.859 1 52.56 35 LEU B O 1
ATOM 2311 N N . GLY B 1 36 ? -19.938 40.938 -28.344 1 53.16 36 GLY B N 1
ATOM 2312 C CA . GLY B 1 36 ? -18.688 40.438 -27.797 1 53.16 36 GLY B CA 1
ATOM 2313 C C . GLY B 1 36 ? -18.828 39.062 -27.141 1 53.16 36 GLY B C 1
ATOM 2314 O O . GLY B 1 36 ? -17.984 38.188 -27.344 1 53.16 36 GLY B O 1
ATOM 2315 N N . VAL B 1 37 ? -19.891 38.906 -26.297 1 54.56 37 VAL B N 1
ATOM 2316 C CA . VAL B 1 37 ? -20.156 37.594 -25.719 1 54.56 37 VAL B CA 1
ATOM 2317 C C . VAL B 1 37 ? -20.484 36.594 -26.828 1 54.56 37 VAL B C 1
ATOM 2319 O O . VAL B 1 37 ? -19.984 35.469 -26.828 1 54.56 37 VAL B O 1
ATOM 2322 N N . VAL B 1 38 ? -21.281 36.969 -27.797 1 51.78 38 VAL B N 1
ATOM 2323 C CA . VAL B 1 38 ? -21.594 36.062 -28.922 1 51.78 38 VAL B CA 1
ATOM 2324 C C . VAL B 1 38 ? -20.328 35.812 -29.734 1 51.78 38 VAL B C 1
ATOM 2326 O O . VAL B 1 38 ? -20.031 34.688 -30.109 1 51.78 38 VAL B O 1
ATOM 2329 N N . PHE B 1 39 ? -19.531 36.844 -30.016 1 52.78 39 PHE B N 1
ATOM 2330 C CA . PHE B 1 39 ? -18.266 36.625 -30.703 1 52.78 39 PHE B CA 1
ATOM 2331 C C . PHE B 1 39 ? -17.312 35.781 -29.844 1 52.78 39 PHE B C 1
ATOM 2333 O O . PHE B 1 39 ? -16.594 34.938 -30.344 1 52.78 39 PHE B O 1
ATOM 2340 N N . GLY B 1 40 ? -17.234 36.125 -28.531 1 53.09 40 GLY B N 1
ATOM 2341 C CA . GLY B 1 40 ? -16.469 35.281 -27.625 1 53.09 40 GLY B CA 1
ATOM 2342 C C . GLY B 1 40 ? -16.953 33.844 -27.609 1 53.09 40 GLY B C 1
ATOM 2343 O O . GLY B 1 40 ? -16.141 32.906 -27.688 1 53.09 40 GLY B O 1
ATOM 2344 N N . VAL B 1 41 ? -18.266 33.688 -27.531 1 54.25 41 VAL B N 1
ATOM 2345 C CA . VAL B 1 41 ? -18.812 32.344 -27.578 1 54.25 41 VAL B CA 1
ATOM 2346 C C . VAL B 1 41 ? -18.562 31.75 -28.953 1 54.25 41 VAL B C 1
ATOM 2348 O O . VAL B 1 41 ? -18.188 30.578 -29.078 1 54.25 41 VAL B O 1
ATOM 2351 N N . ILE B 1 42 ? -18.75 32.438 -30.047 1 53.34 42 ILE B N 1
ATOM 2352 C CA . ILE B 1 42 ? -18.484 31.938 -31.391 1 53.34 42 ILE B CA 1
ATOM 2353 C C . ILE B 1 42 ? -17 31.656 -31.562 1 53.34 42 ILE B C 1
ATOM 2355 O O . ILE B 1 42 ? -16.609 30.625 -32.125 1 53.34 42 ILE B O 1
ATOM 2359 N N . THR B 1 43 ? -16.188 32.625 -31.125 1 55.94 43 THR B N 1
ATOM 2360 C CA . THR B 1 43 ? -14.75 32.375 -31.219 1 55.94 43 THR B CA 1
ATOM 2361 C C . THR B 1 43 ? -14.359 31.172 -30.375 1 55.94 43 THR B C 1
ATOM 2363 O O . THR B 1 43 ? -13.523 30.359 -30.781 1 55.94 43 THR B O 1
ATOM 2366 N N . LEU B 1 44 ? -14.93 31.062 -29.219 1 54.47 44 LEU B N 1
ATOM 2367 C CA . LEU B 1 44 ? -14.633 29.922 -28.375 1 54.47 44 LEU B CA 1
ATOM 2368 C C . LEU B 1 44 ? -15.227 28.641 -28.969 1 54.47 44 LEU B C 1
ATOM 2370 O O . LEU B 1 44 ? -14.641 27.562 -28.844 1 54.47 44 LEU B O 1
ATOM 2374 N N . THR B 1 45 ? -16.344 28.703 -29.562 1 56.44 45 THR B N 1
ATOM 2375 C CA . THR B 1 45 ? -16.906 27.547 -30.266 1 56.44 45 THR B CA 1
ATOM 2376 C C . THR B 1 45 ? -16.156 27.312 -31.578 1 56.44 45 THR B C 1
ATOM 2378 O O . THR B 1 45 ? -16.016 26.156 -32 1 56.44 45 THR B O 1
ATOM 2381 N N . ALA B 1 46 ? -15.781 28.297 -32.344 1 57.5 46 ALA B N 1
ATOM 2382 C CA . ALA B 1 46 ? -15.125 28.141 -33.656 1 57.5 46 ALA B CA 1
ATOM 2383 C C . ALA B 1 46 ? -13.633 27.844 -33.469 1 57.5 46 ALA B C 1
ATOM 2385 O O . ALA B 1 46 ? -13.008 27.266 -34.375 1 57.5 46 ALA B O 1
ATOM 2386 N N . ARG B 1 47 ? -12.961 28.344 -32.5 1 50 47 ARG B N 1
ATOM 2387 C CA . ARG B 1 47 ? -11.555 28.031 -32.219 1 50 47 ARG B CA 1
ATOM 2388 C C . ARG B 1 47 ? -11.414 27.203 -30.953 1 50 47 ARG B C 1
ATOM 2390 O O . ARG B 1 47 ? -11.234 27.75 -29.875 1 50 47 ARG B O 1
ATOM 2397 N N . PRO B 1 48 ? -11.648 25.828 -31.109 1 56.56 48 PRO B N 1
ATOM 2398 C CA . PRO B 1 48 ? -11.555 24.891 -30 1 56.56 48 PRO B CA 1
ATOM 2399 C C . PRO B 1 48 ? -10.234 25 -29.234 1 56.56 48 PRO B C 1
ATOM 2401 O O . PRO B 1 48 ? -10.18 24.703 -28.031 1 56.56 48 PRO B O 1
ATOM 2404 N N . ASP B 1 49 ? -9.32 25.578 -29.938 1 58.34 49 ASP B N 1
ATOM 2405 C CA . ASP B 1 49 ? -8.023 25.734 -29.281 1 58.34 49 ASP B CA 1
ATOM 2406 C C . ASP B 1 49 ? -8.086 26.766 -28.172 1 58.34 49 ASP B C 1
ATOM 2408 O O . ASP B 1 49 ? -7.496 26.578 -27.094 1 58.34 49 ASP B O 1
ATOM 2412 N N . LEU B 1 50 ? -8.695 27.859 -28.5 1 57.75 50 LEU B N 1
ATOM 2413 C CA . LEU B 1 50 ? -8.805 28.906 -27.5 1 57.75 50 LEU B CA 1
ATOM 2414 C C . LEU B 1 50 ? -9.711 28.484 -26.344 1 57.75 50 LEU B C 1
ATOM 2416 O O . LEU B 1 50 ? -9.453 28.828 -25.188 1 57.75 50 LEU B O 1
ATOM 2420 N N . ARG B 1 51 ? -10.75 27.797 -26.656 1 53.41 51 ARG B N 1
ATOM 2421 C CA . ARG B 1 51 ? -11.609 27.25 -25.609 1 53.41 51 ARG B CA 1
ATOM 2422 C C . ARG B 1 51 ? -10.828 26.312 -24.688 1 53.41 51 ARG B C 1
ATOM 2424 O O . ARG B 1 51 ? -10.961 26.391 -23.469 1 53.41 51 ARG B O 1
ATOM 2431 N N . GLN B 1 52 ? -10.047 25.453 -25.328 1 53.72 52 GLN B N 1
ATOM 2432 C CA . GLN B 1 52 ? -9.242 24.547 -24.516 1 53.72 52 GLN B CA 1
ATOM 2433 C C . GLN B 1 52 ? -8.219 25.312 -23.688 1 53.72 52 GLN B C 1
ATOM 2435 O O . GLN B 1 52 ? -8.016 25 -22.5 1 53.72 52 GLN B O 1
ATOM 2440 N N . ALA B 1 53 ? -7.672 26.344 -24.312 1 55.78 53 ALA B N 1
ATOM 2441 C CA . ALA B 1 53 ? -6.703 27.156 -23.578 1 55.78 53 ALA B CA 1
ATOM 2442 C C . ALA B 1 53 ? -7.371 27.906 -22.422 1 55.78 53 ALA B C 1
ATOM 2444 O O . ALA B 1 53 ? -6.82 27.969 -21.312 1 55.78 53 ALA B O 1
ATOM 2445 N N . GLY B 1 54 ? -8.445 28.438 -22.688 1 54.34 54 GLY B N 1
ATOM 2446 C CA . GLY B 1 54 ? -9.203 29.109 -21.656 1 54.34 54 GLY B CA 1
ATOM 2447 C C . GLY B 1 54 ? -9.672 28.188 -20.547 1 54.34 54 GLY B C 1
ATOM 2448 O O . GLY B 1 54 ? -9.594 28.531 -19.375 1 54.34 54 GLY B O 1
ATOM 2449 N N . GLU B 1 55 ? -10.172 27.062 -20.938 1 53.81 55 GLU B N 1
ATOM 2450 C CA . GLU B 1 55 ? -10.578 26.062 -19.953 1 53.81 55 GLU B CA 1
ATOM 2451 C C . GLU B 1 55 ? -9.391 25.594 -19.125 1 53.81 55 GLU B C 1
ATOM 2453 O O . GLU B 1 55 ? -9.516 25.422 -17.906 1 53.81 55 GLU B O 1
ATOM 2458 N N . GLU B 1 56 ? -8.344 25.516 -19.75 1 53.44 56 GLU B N 1
ATOM 2459 C CA . GLU B 1 56 ? -7.145 25.125 -19.016 1 53.44 56 GLU B CA 1
ATOM 2460 C C . GLU B 1 56 ? -6.715 26.219 -18.047 1 53.44 56 GLU B C 1
ATOM 2462 O O . GLU B 1 56 ? -6.309 25.938 -16.922 1 53.44 56 GLU B O 1
ATOM 2467 N N . GLU B 1 57 ? -6.801 27.422 -18.547 1 53.84 57 GLU B N 1
ATOM 2468 C CA . GLU B 1 57 ? -6.453 28.531 -17.672 1 53.84 57 GLU B CA 1
ATOM 2469 C C . GLU B 1 57 ? -7.445 28.656 -16.516 1 53.84 57 GLU B C 1
ATOM 2471 O O . GLU B 1 57 ? -7.047 28.891 -15.375 1 53.84 57 GLU B O 1
ATOM 2476 N N . LEU B 1 58 ? -8.695 28.625 -16.828 1 52.84 58 LEU B N 1
ATOM 2477 C CA . LEU B 1 58 ? -9.719 28.688 -15.789 1 52.84 58 LEU B CA 1
ATOM 2478 C C . LEU B 1 58 ? -9.586 27.516 -14.812 1 52.84 58 LEU B C 1
ATOM 2480 O O . LEU B 1 58 ? -9.688 27.703 -13.602 1 52.84 58 LEU B O 1
ATOM 2484 N N . MET B 1 59 ? -9.43 26.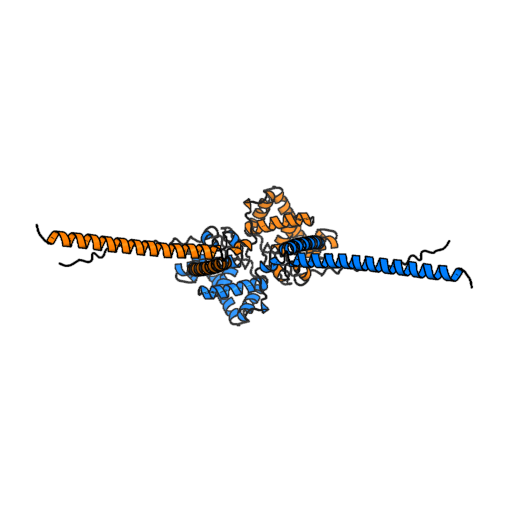359 -15.359 1 52.66 59 MET B N 1
ATOM 2485 C CA . MET B 1 59 ? -9.219 25.203 -14.5 1 52.66 59 MET B CA 1
ATOM 2486 C C . MET B 1 59 ? -7.965 25.375 -13.648 1 52.66 59 MET B C 1
ATOM 2488 O O . MET B 1 59 ? -7.957 25.031 -12.469 1 52.66 59 MET B O 1
ATOM 2492 N N . GLY B 1 60 ? -6.949 25.844 -14.289 1 53.5 60 GLY B N 1
ATOM 2493 C CA . GLY B 1 60 ? -5.746 26.172 -13.539 1 53.5 60 GLY B CA 1
ATOM 2494 C C . GLY B 1 60 ? -5.992 27.188 -12.43 1 53.5 60 GLY B C 1
ATOM 2495 O O . GLY B 1 60 ? -5.516 27 -11.305 1 53.5 60 GLY B O 1
ATOM 2496 N N . TRP B 1 61 ? -6.695 28.281 -12.789 1 52.41 61 TRP B N 1
ATOM 2497 C CA . TRP B 1 61 ? -7.035 29.297 -11.797 1 52.41 61 TRP B CA 1
ATOM 2498 C C . TRP B 1 61 ? -7.902 28.703 -10.695 1 52.41 61 TRP B C 1
ATOM 2500 O O . TRP B 1 61 ? -7.664 28.953 -9.508 1 52.41 61 TRP B O 1
ATOM 2510 N N . LEU B 1 62 ? -8.93 28.031 -11 1 51.41 62 LEU B N 1
ATOM 2511 C CA . LEU B 1 62 ? -9.797 27.391 -10.016 1 51.41 62 LEU B CA 1
ATOM 2512 C C . LEU B 1 62 ? -9.008 26.406 -9.156 1 51.41 62 LEU B C 1
ATOM 2514 O O . LEU B 1 62 ? -9.211 26.344 -7.941 1 51.41 62 LEU B O 1
ATOM 2518 N N . GLN B 1 63 ? -8.195 25.672 -9.883 1 53.19 63 GLN B N 1
ATOM 2519 C CA . GLN B 1 63 ? -7.332 24.75 -9.141 1 53.19 63 GLN B CA 1
ATOM 2520 C C . GLN B 1 63 ? -6.418 25.516 -8.188 1 53.19 63 GLN B C 1
ATOM 2522 O O . GLN B 1 63 ? -6.203 25.078 -7.051 1 53.19 63 GLN B O 1
ATOM 2527 N N . ALA B 1 64 ? -5.953 26.578 -8.641 1 54.84 64 ALA B N 1
ATOM 2528 C CA . ALA B 1 64 ? -5.105 27.422 -7.793 1 54.84 64 ALA B CA 1
ATOM 2529 C C . ALA B 1 64 ? -5.891 27.984 -6.609 1 54.84 64 ALA B C 1
ATOM 2531 O O . ALA B 1 64 ? -5.379 28.031 -5.488 1 54.84 64 ALA B O 1
ATOM 2532 N N . ARG B 1 65 ? -7.051 28.422 -6.941 1 51 65 ARG B N 1
ATOM 2533 C CA . ARG B 1 65 ? -7.891 28.938 -5.863 1 51 65 ARG B CA 1
ATOM 2534 C C . ARG B 1 65 ? -8.273 27.828 -4.891 1 51 65 ARG B C 1
ATOM 2536 O O . ARG B 1 65 ? -8.297 28.047 -3.676 1 51 65 ARG B O 1
ATOM 2543 N N . GLN B 1 66 ? -8.703 26.766 -5.449 1 52.06 66 GLN B N 1
ATOM 2544 C CA . GLN B 1 66 ? -9.047 25.641 -4.582 1 52.06 66 GLN B CA 1
ATOM 2545 C C . GLN B 1 66 ? -7.832 25.172 -3.781 1 52.06 66 GLN B C 1
ATOM 2547 O O . GLN B 1 66 ? -7.957 24.828 -2.604 1 52.06 66 GLN B O 1
ATOM 2552 N N . GLU B 1 67 ? -6.727 25.203 -4.523 1 56.78 67 GLU B N 1
ATOM 2553 C CA . GLU B 1 67 ? -5.492 24.922 -3.807 1 56.78 67 GLU B CA 1
ATOM 2554 C C . GLU B 1 67 ? -5.273 25.891 -2.658 1 56.78 67 GLU B C 1
ATOM 2556 O O . GLU B 1 67 ? -4.781 25.516 -1.594 1 56.78 67 GLU B O 1
ATOM 2561 N N . ALA B 1 68 ? -5.656 27.094 -2.916 1 54.22 68 ALA B N 1
ATOM 2562 C CA . ALA B 1 68 ? -5.504 28.109 -1.885 1 54.22 68 ALA B CA 1
ATOM 2563 C C . ALA B 1 68 ? -6.426 27.844 -0.699 1 54.22 68 ALA B C 1
ATOM 2565 O O . ALA B 1 68 ? -6.051 28.078 0.453 1 54.22 68 ALA B O 1
ATOM 2566 N N . VAL B 1 69 ? -7.57 27.344 -1.057 1 50.88 69 VAL B N 1
ATOM 2567 C CA . VAL B 1 69 ? -8.531 27.094 0.017 1 50.88 69 VAL B CA 1
ATOM 2568 C C . VAL B 1 69 ? -8.203 25.766 0.699 1 50.88 69 VAL B C 1
ATOM 2570 O O . VAL B 1 69 ? -8.195 25.688 1.93 1 50.88 69 VAL B O 1
ATOM 2573 N N . VAL B 1 70 ? -7.887 24.812 -0.168 1 57.25 70 VAL B N 1
ATOM 2574 C CA . VAL B 1 70 ? -7.766 23.469 0.404 1 57.25 70 VAL B CA 1
ATOM 2575 C C . VAL B 1 70 ? -6.309 23.188 0.751 1 57.25 70 VAL B C 1
ATOM 2577 O O . VAL B 1 70 ? -6.02 22.375 1.633 1 57.25 70 VAL B O 1
ATOM 2580 N N . GLY B 1 71 ? -5.375 24.062 0.255 1 61.22 71 GLY B N 1
ATOM 2581 C CA . GLY B 1 71 ? -3.963 23.953 0.582 1 61.22 71 GLY B CA 1
ATOM 2582 C C . GLY B 1 71 ? -3.211 22.984 -0.31 1 61.22 71 GLY B C 1
ATOM 2583 O O . GLY B 1 71 ? -1.987 22.875 -0.224 1 61.22 71 GLY B O 1
ATOM 2584 N N . PHE B 1 72 ? -4.012 22.125 -1.069 1 67.69 72 PHE B N 1
ATOM 2585 C CA . PHE B 1 72 ? -3.344 21.25 -2.033 1 67.69 72 PHE B CA 1
ATOM 2586 C C . PHE B 1 72 ? -4.129 21.188 -3.338 1 67.69 72 PHE B C 1
ATOM 2588 O O . PHE B 1 72 ? -5.336 21.453 -3.355 1 67.69 72 PHE B O 1
ATOM 2595 N N . PRO B 1 73 ? -3.344 20.984 -4.422 1 68.12 73 PRO B N 1
ATOM 2596 C CA . PRO B 1 73 ? -4.023 20.922 -5.719 1 68.12 73 PRO B CA 1
ATOM 2597 C C . PRO B 1 73 ? -5 19.766 -5.82 1 68.12 73 PRO B C 1
ATOM 2599 O O . PRO B 1 73 ? -4.719 18.672 -5.309 1 68.12 73 PRO B O 1
ATOM 2602 N N . MET B 1 74 ? -6.141 20.062 -6.219 1 74.31 74 MET B N 1
ATOM 2603 C CA . MET B 1 74 ? -7.102 19 -6.535 1 74.31 74 MET B CA 1
ATOM 2604 C C . MET B 1 74 ? -6.566 18.094 -7.633 1 74.31 74 MET B C 1
ATOM 2606 O O . MET B 1 74 ? -5.898 18.562 -8.562 1 74.31 74 MET B O 1
ATOM 2610 N N . GLU B 1 75 ? -6.723 16.797 -7.41 1 81.56 75 GLU B N 1
ATOM 2611 C CA . GLU B 1 75 ? -6.297 15.797 -8.391 1 81.56 75 GLU B CA 1
ATOM 2612 C C . GLU B 1 75 ? -7.355 14.711 -8.57 1 81.56 75 GLU B C 1
ATOM 2614 O O . GLU B 1 75 ? -7.195 13.602 -8.062 1 81.56 75 GLU B O 1
ATOM 2619 N N . PRO B 1 76 ? -8.32 15 -9.414 1 74.06 76 PRO B N 1
ATOM 2620 C CA . PRO B 1 76 ? -9.391 14.008 -9.594 1 74.06 76 PRO B CA 1
ATOM 2621 C C . PRO B 1 76 ? -8.867 12.664 -10.094 1 74.06 76 PRO B C 1
ATOM 2623 O O . PRO B 1 76 ? -9.492 11.633 -9.852 1 74.06 76 PRO B O 1
ATOM 2626 N N . ALA B 1 77 ? -7.703 12.672 -10.641 1 79.31 77 ALA B N 1
ATOM 2627 C CA . ALA B 1 77 ? -7.129 11.453 -11.203 1 79.31 77 ALA B CA 1
ATOM 2628 C C . ALA B 1 77 ? -6.629 10.523 -10.102 1 79.31 77 ALA B C 1
ATOM 2630 O O . ALA B 1 77 ? -6.352 9.352 -10.344 1 79.31 77 ALA B O 1
ATOM 2631 N N . ALA B 1 78 ? -6.637 10.977 -8.898 1 81.12 78 ALA B N 1
ATOM 2632 C CA . ALA B 1 78 ? -6.141 10.164 -7.789 1 81.12 78 ALA B CA 1
ATOM 2633 C C . ALA B 1 78 ? -7.039 8.945 -7.559 1 81.12 78 ALA B C 1
ATOM 2635 O O . ALA B 1 78 ? -6.547 7.852 -7.277 1 81.12 78 ALA B O 1
ATOM 2636 N N . SER B 1 79 ? -8.281 9.18 -7.73 1 82.44 79 SER B N 1
ATOM 2637 C CA . SER B 1 79 ? -9.203 8.062 -7.547 1 82.44 79 SER B CA 1
ATOM 2638 C C . SER B 1 79 ? -9.008 7.004 -8.625 1 82.44 79 SER B C 1
ATOM 2640 O O . SER B 1 79 ? -9.18 5.812 -8.367 1 82.44 79 SER B O 1
ATOM 2642 N N . GLU B 1 80 ? -8.578 7.43 -9.719 1 82.19 80 GLU B N 1
ATOM 2643 C CA . GLU B 1 80 ? -8.352 6.5 -10.82 1 82.19 80 GLU B CA 1
ATOM 2644 C C . GLU B 1 80 ? -7.062 5.711 -10.625 1 82.19 80 GLU B C 1
ATOM 2646 O O . GLU B 1 80 ? -6.957 4.566 -11.062 1 82.19 80 GLU B O 1
ATOM 2651 N N . ARG B 1 81 ? -6.195 6.324 -9.969 1 85.88 81 ARG B N 1
ATOM 2652 C CA . ARG B 1 81 ? -4.906 5.68 -9.719 1 85.88 81 ARG B CA 1
ATOM 2653 C C . ARG B 1 81 ? -4.992 4.723 -8.539 1 85.88 81 ARG B C 1
ATOM 2655 O O . ARG B 1 81 ? -4.223 3.764 -8.453 1 85.88 81 ARG B O 1
ATOM 2662 N N . ALA B 1 82 ? -5.98 5 -7.727 1 90.56 82 ALA B N 1
ATOM 2663 C CA . ALA B 1 82 ? -6.113 4.191 -6.516 1 90.56 82 ALA B CA 1
ATOM 2664 C C . ALA B 1 82 ? -6.559 2.771 -6.855 1 90.56 82 ALA B C 1
ATOM 2666 O O . ALA B 1 82 ? -7.434 2.572 -7.699 1 90.56 82 ALA B O 1
ATOM 2667 N N . VAL B 1 83 ? -5.902 1.829 -6.32 1 93.94 83 VAL B N 1
ATOM 2668 C CA . VAL B 1 83 ? -6.352 0.443 -6.383 1 93.94 83 VAL B CA 1
ATOM 2669 C C . VAL B 1 83 ? -7.43 0.2 -5.328 1 93.94 83 VAL B C 1
ATOM 2671 O O . VAL B 1 83 ? -7.117 -0.113 -4.176 1 93.94 83 VAL B O 1
ATOM 2674 N N . ALA B 1 84 ? -8.664 0.37 -5.766 1 96.88 84 ALA B N 1
ATOM 2675 C CA . ALA B 1 84 ? -9.789 0.223 -4.84 1 96.88 84 ALA B CA 1
ATOM 2676 C C . ALA B 1 84 ? -11.102 0.055 -5.594 1 96.88 84 ALA B C 1
ATOM 2678 O O . ALA B 1 84 ? -11.312 0.677 -6.641 1 96.88 84 ALA B O 1
ATOM 2679 N N . LEU B 1 85 ? -11.938 -0.788 -5.109 1 96.88 85 LEU B N 1
ATOM 2680 C CA . LEU B 1 85 ? -13.297 -1.005 -5.582 1 96.88 85 LEU B CA 1
ATOM 2681 C C . LEU B 1 85 ? -14.281 -1.06 -4.414 1 96.88 85 LEU B C 1
ATOM 2683 O O . LEU B 1 85 ? -13.883 -1.343 -3.281 1 96.88 85 LEU B O 1
ATOM 2687 N N . ASN B 1 86 ? -15.516 -0.762 -4.77 1 95.69 86 ASN B N 1
ATOM 2688 C CA . ASN B 1 86 ? -16.562 -0.947 -3.773 1 95.69 86 ASN B CA 1
ATOM 2689 C C . ASN B 1 86 ? -16.875 -2.426 -3.551 1 95.69 86 ASN B C 1
ATOM 2691 O O . ASN B 1 86 ? -17.406 -3.094 -4.441 1 95.69 86 ASN B O 1
ATOM 2695 N N . PRO B 1 87 ? -16.578 -2.928 -2.348 1 97.06 87 PRO B N 1
ATOM 2696 C CA . PRO B 1 87 ? -16.766 -4.359 -2.105 1 97.06 87 PRO B CA 1
ATOM 2697 C C . PRO B 1 87 ? -18.219 -4.801 -2.291 1 97.06 87 PRO B C 1
ATOM 2699 O O . PRO B 1 87 ? -18.469 -5.961 -2.623 1 97.06 87 PRO B O 1
ATOM 2702 N N . LYS B 1 88 ? -19.172 -3.957 -2.129 1 95.75 88 LYS B N 1
ATOM 2703 C CA . LYS B 1 88 ? -20.578 -4.297 -2.24 1 95.75 88 LYS B CA 1
ATOM 2704 C C . LYS B 1 88 ? -20.953 -4.625 -3.684 1 95.75 88 LYS B C 1
ATOM 2706 O O . LYS B 1 88 ? -22 -5.219 -3.938 1 95.75 88 LYS B O 1
ATOM 2711 N N . GLU B 1 89 ? -20.109 -4.223 -4.582 1 96.31 89 GLU B N 1
ATOM 2712 C CA . GLU B 1 89 ? -20.406 -4.438 -6 1 96.31 89 GLU B CA 1
ATOM 2713 C C . GLU B 1 89 ? -19.812 -5.758 -6.484 1 96.31 89 GLU B C 1
ATOM 2715 O O . GLU B 1 89 ? -20.031 -6.164 -7.625 1 96.31 89 GLU B O 1
ATOM 2720 N N . LEU B 1 90 ? -19.125 -6.449 -5.617 1 97.81 90 LEU B N 1
ATOM 2721 C CA . LEU B 1 90 ? -18.516 -7.734 -5.965 1 97.81 90 LEU B CA 1
ATOM 2722 C C . LEU B 1 90 ? -19.547 -8.859 -5.84 1 97.81 90 LEU B C 1
ATOM 2724 O O . LEU B 1 90 ? -20.516 -8.742 -5.094 1 97.81 90 LEU B O 1
ATOM 2728 N N . PRO B 1 91 ? -19.297 -9.984 -6.629 1 97.31 91 PRO B N 1
ATOM 2729 C CA . PRO B 1 91 ? -20.062 -11.188 -6.32 1 97.31 91 PRO B CA 1
ATOM 2730 C C . PRO B 1 91 ? -19.969 -11.594 -4.852 1 97.31 91 PRO B C 1
ATOM 2732 O O . PRO B 1 91 ? -18.938 -11.359 -4.215 1 97.31 91 PRO B O 1
ATOM 2735 N N . ARG B 1 92 ? -20.953 -12.219 -4.367 1 95.88 92 ARG B N 1
ATOM 2736 C CA . ARG B 1 92 ? -21.109 -12.516 -2.947 1 95.88 92 ARG B CA 1
ATOM 2737 C C . ARG B 1 92 ? -19.891 -13.242 -2.404 1 95.88 92 ARG B C 1
ATOM 2739 O O . ARG B 1 92 ? -19.375 -12.891 -1.342 1 95.88 92 ARG B O 1
ATOM 2746 N N . GLU B 1 93 ? -19.438 -14.219 -3.15 1 96.38 93 GLU B N 1
ATOM 2747 C CA . GLU B 1 93 ? -18.266 -14.992 -2.738 1 96.38 93 GLU B CA 1
ATOM 2748 C C . GLU B 1 93 ? -17.031 -14.102 -2.598 1 96.38 93 GLU B C 1
ATOM 2750 O O . GLU B 1 93 ? -16.328 -14.172 -1.592 1 96.38 93 GLU B O 1
ATOM 2755 N N . GLN B 1 94 ? -16.812 -13.297 -3.539 1 98.06 94 GLN B N 1
ATOM 2756 C CA . GLN B 1 94 ? -15.648 -12.406 -3.551 1 98.06 94 GLN B CA 1
ATOM 2757 C C . GLN B 1 94 ? -15.75 -11.359 -2.451 1 98.06 94 GLN B C 1
ATOM 2759 O O . GLN B 1 94 ? -14.758 -11.039 -1.794 1 98.06 94 GLN B O 1
ATOM 2764 N N . ALA B 1 95 ? -16.938 -10.844 -2.234 1 97.75 95 ALA B N 1
ATOM 2765 C CA . ALA B 1 95 ? -17.172 -9.867 -1.17 1 97.75 95 ALA B CA 1
ATOM 2766 C C . ALA B 1 95 ? -16.891 -10.484 0.2 1 97.75 95 ALA B C 1
ATOM 2768 O O . ALA B 1 95 ? -16.25 -9.852 1.052 1 97.75 95 ALA B O 1
ATOM 2769 N N . ALA B 1 96 ? -17.297 -11.695 0.397 1 97.19 96 ALA B N 1
ATOM 2770 C CA . ALA B 1 96 ? -17.078 -12.391 1.662 1 97.19 96 ALA B CA 1
ATOM 2771 C C . ALA B 1 96 ? -15.586 -12.57 1.932 1 97.19 96 ALA B C 1
ATOM 2773 O O . ALA B 1 96 ? -15.117 -12.359 3.053 1 97.19 96 ALA B O 1
ATOM 2774 N N . VAL B 1 97 ? -14.891 -12.906 0.894 1 98.12 97 VAL B N 1
ATOM 2775 C CA . VAL B 1 97 ? -13.445 -13.109 1.01 1 98.12 97 VAL B CA 1
ATOM 2776 C C . VAL B 1 97 ? -12.766 -11.781 1.338 1 98.12 97 VAL B C 1
ATOM 2778 O O . VAL B 1 97 ? -11.922 -11.711 2.232 1 98.12 97 VAL B O 1
ATOM 2781 N N . ALA B 1 98 ? -13.156 -10.719 0.651 1 98.31 98 ALA B N 1
ATOM 2782 C CA . ALA B 1 98 ? -12.57 -9.398 0.88 1 98.31 98 ALA B CA 1
ATOM 2783 C C . ALA B 1 98 ? -12.812 -8.938 2.314 1 98.31 98 ALA B C 1
ATOM 2785 O O . ALA B 1 98 ? -11.891 -8.453 2.977 1 98.31 98 ALA B O 1
ATOM 2786 N N . TYR B 1 99 ? -13.992 -9.125 2.812 1 97.25 99 TYR B N 1
ATOM 2787 C CA . TYR B 1 99 ? -14.32 -8.68 4.16 1 97.25 99 TYR B CA 1
ATOM 2788 C C . TYR B 1 99 ? -13.602 -9.523 5.207 1 97.25 99 TYR B C 1
ATOM 2790 O O . TYR B 1 99 ? -13.148 -9.008 6.227 1 97.25 99 TYR B O 1
ATOM 2798 N N . TRP B 1 100 ? -13.555 -10.797 4.973 1 97 100 TRP B N 1
ATOM 2799 C CA . TRP B 1 100 ? -12.859 -11.68 5.906 1 97 100 TRP B CA 1
ATOM 2800 C C . TRP B 1 100 ? -11.383 -11.305 6.008 1 97 100 TRP B C 1
ATOM 2802 O O . TRP B 1 100 ? -10.836 -11.203 7.109 1 97 100 TRP B O 1
ATOM 2812 N N . LEU B 1 101 ? -10.758 -11.062 4.887 1 98 101 LEU B N 1
ATOM 2813 C CA . LEU B 1 101 ? -9.359 -10.648 4.848 1 98 101 LEU B CA 1
ATOM 2814 C C . LEU B 1 101 ? -9.172 -9.297 5.527 1 98 101 LEU B C 1
ATOM 2816 O O . LEU B 1 101 ? -8.18 -9.078 6.23 1 98 101 LEU B O 1
ATOM 2820 N N . SER B 1 102 ? -10.078 -8.43 5.242 1 97.75 102 SER B N 1
ATOM 2821 C CA . SER B 1 102 ? -10.031 -7.094 5.832 1 97.75 102 SER B CA 1
ATOM 2822 C C . SER B 1 102 ? -9.992 -7.164 7.355 1 97.75 102 SER B C 1
ATOM 2824 O O . SER B 1 102 ? -9.148 -6.52 7.988 1 97.75 102 SER B O 1
ATOM 2826 N N . LYS B 1 103 ? -10.828 -7.934 7.891 1 95 103 LYS B N 1
ATOM 2827 C CA . LYS B 1 103 ? -10.914 -8.07 9.344 1 95 103 LYS B CA 1
ATOM 2828 C C . LYS B 1 103 ? -9.664 -8.734 9.906 1 95 103 LYS B C 1
ATOM 2830 O O . LYS B 1 103 ? -9.086 -8.258 10.883 1 95 103 LYS B O 1
ATOM 2835 N N . LYS B 1 104 ? -9.188 -9.695 9.281 1 95.88 104 LYS B N 1
ATOM 2836 C CA . LYS B 1 104 ? -8.07 -10.469 9.812 1 95.88 104 LYS B CA 1
ATOM 2837 C C . LYS B 1 104 ? -6.762 -9.688 9.711 1 95.88 104 LYS B C 1
ATOM 2839 O O . LYS B 1 104 ? -5.934 -9.734 10.625 1 95.88 104 LYS B O 1
ATOM 2844 N N . TYR B 1 105 ? -6.566 -8.984 8.609 1 96.94 105 TYR B N 1
ATOM 2845 C CA . TYR B 1 105 ? -5.258 -8.406 8.328 1 96.94 105 TYR B CA 1
ATOM 2846 C C . TYR B 1 105 ? -5.277 -6.891 8.508 1 96.94 105 TYR B C 1
ATOM 2848 O O . TYR B 1 105 ? -4.281 -6.215 8.242 1 96.94 105 TYR B O 1
ATOM 2856 N N . ARG B 1 106 ? -6.383 -6.328 8.898 1 96.31 106 ARG B N 1
ATOM 2857 C CA . ARG B 1 106 ? -6.52 -4.902 9.18 1 96.31 106 ARG B CA 1
ATOM 2858 C C . ARG B 1 106 ? -6.18 -4.066 7.953 1 96.31 106 ARG B C 1
ATOM 2860 O O . ARG B 1 106 ? -5.41 -3.107 8.047 1 96.31 106 ARG B O 1
ATOM 2867 N N . VAL B 1 107 ? -6.734 -4.508 6.867 1 97.75 107 VAL B N 1
ATOM 2868 C CA . VAL B 1 107 ? -6.641 -3.836 5.574 1 97.75 107 VAL B CA 1
ATOM 2869 C C . VAL B 1 107 ? -8.031 -3.449 5.09 1 97.75 107 VAL B C 1
ATOM 2871 O O . VAL B 1 107 ? -9 -4.188 5.305 1 97.75 107 VAL B O 1
ATOM 2874 N N . ALA B 1 108 ? -8.109 -2.309 4.453 1 98.38 108 ALA B N 1
ATOM 2875 C CA . ALA B 1 108 ? -9.414 -1.806 4.027 1 98.38 108 ALA B CA 1
ATOM 2876 C C . ALA B 1 108 ? -10.062 -2.742 3.008 1 98.38 108 ALA B C 1
ATOM 2878 O O . ALA B 1 108 ? -9.375 -3.305 2.152 1 98.38 108 ALA B O 1
ATOM 2879 N N . PRO B 1 109 ? -11.375 -2.893 3.074 1 98 109 PRO B N 1
ATOM 2880 C CA . PRO B 1 109 ? -12.055 -3.799 2.143 1 98 109 PRO B CA 1
ATOM 2881 C C . PRO B 1 109 ? -12.008 -3.297 0.7 1 98 109 PRO B C 1
ATOM 2883 O O . PRO B 1 109 ? -12.086 -4.098 -0.237 1 98 109 PRO B O 1
ATOM 2886 N N . GLU B 1 110 ? -11.836 -2.018 0.491 1 98.25 110 GLU B N 1
ATOM 2887 C CA . GLU B 1 110 ? -11.891 -1.462 -0.858 1 98.25 110 GLU B CA 1
ATOM 2888 C C . GLU B 1 110 ? -10.68 -1.894 -1.683 1 98.25 110 GLU B C 1
ATOM 2890 O O . GLU B 1 110 ? -10.828 -2.428 -2.783 1 98.25 110 GLU B O 1
ATOM 2895 N N . PRO B 1 111 ? -9.453 -1.664 -1.148 1 98.62 111 PRO B N 1
ATOM 2896 C CA . PRO B 1 111 ? -8.328 -2.211 -1.903 1 98.62 111 PRO B CA 1
ATOM 2897 C C . PRO B 1 111 ? -8.367 -3.734 -1.999 1 98.62 111 PRO B C 1
ATOM 2899 O O . PRO B 1 111 ? -7.984 -4.301 -3.027 1 98.62 111 PRO B O 1
ATOM 2902 N N . LEU B 1 112 ? -8.836 -4.414 -0.999 1 98.75 112 LEU B N 1
ATOM 2903 C CA . LEU B 1 112 ? -8.945 -5.867 -1.051 1 98.75 112 LEU B CA 1
ATOM 2904 C C . LEU B 1 112 ? -9.938 -6.301 -2.121 1 98.75 112 LEU B C 1
ATOM 2906 O O . LEU B 1 112 ? -9.742 -7.32 -2.785 1 98.75 112 LEU B O 1
ATOM 2910 N N . ALA B 1 113 ? -11 -5.504 -2.283 1 98.69 113 ALA B N 1
ATOM 2911 C CA . ALA B 1 113 ? -11.969 -5.809 -3.334 1 98.69 113 ALA B CA 1
ATOM 2912 C C . ALA B 1 113 ? -11.297 -5.809 -4.707 1 98.69 113 ALA B C 1
ATOM 2914 O O . ALA B 1 113 ? -11.555 -6.691 -5.527 1 98.69 113 ALA B O 1
ATOM 2915 N N . ALA B 1 114 ? -10.461 -4.859 -4.898 1 98.31 114 ALA B N 1
ATOM 2916 C CA . ALA B 1 114 ? -9.742 -4.777 -6.164 1 98.31 114 ALA B CA 1
ATOM 2917 C C . ALA B 1 114 ? -8.789 -5.961 -6.332 1 98.31 114 ALA B C 1
ATOM 2919 O O . ALA B 1 114 ? -8.711 -6.559 -7.406 1 98.31 114 ALA B O 1
ATOM 2920 N N . LEU B 1 115 ? -8.094 -6.293 -5.309 1 98.69 115 LEU B N 1
ATOM 2921 C CA . LEU B 1 115 ? -7.125 -7.379 -5.367 1 98.69 115 LEU B CA 1
ATOM 2922 C C . LEU B 1 115 ? -7.82 -8.727 -5.527 1 98.69 115 LEU B C 1
ATOM 2924 O O . LEU B 1 115 ? -7.352 -9.586 -6.273 1 98.69 115 LEU B O 1
ATOM 2928 N N . VAL B 1 116 ? -8.922 -8.906 -4.824 1 98.88 116 VAL B N 1
ATOM 2929 C CA . VAL B 1 116 ? -9.695 -10.141 -4.941 1 98.88 116 VAL B CA 1
ATOM 2930 C C . VAL B 1 116 ? -10.227 -10.281 -6.367 1 98.88 116 VAL B C 1
ATOM 2932 O O . VAL B 1 116 ? -10.125 -11.352 -6.969 1 98.88 116 VAL B O 1
ATOM 2935 N N . THR B 1 117 ? -10.758 -9.234 -6.906 1 98.5 117 THR B N 1
ATOM 2936 C CA . THR B 1 117 ? -11.242 -9.25 -8.281 1 98.5 117 THR B CA 1
ATOM 2937 C C . THR B 1 117 ? -10.125 -9.641 -9.242 1 98.5 117 THR B C 1
ATOM 2939 O O . THR B 1 117 ? -10.32 -10.5 -10.109 1 98.5 117 THR B O 1
ATOM 2942 N N . GLU B 1 118 ? -8.961 -9.047 -9.055 1 97.38 118 GLU B N 1
ATOM 2943 C CA . GLU B 1 118 ? -7.824 -9.359 -9.914 1 97.38 118 GLU B CA 1
ATOM 2944 C C . GLU B 1 118 ? -7.379 -10.805 -9.734 1 97.38 118 GLU B C 1
ATOM 2946 O O . GLU B 1 118 ? -7.043 -11.484 -10.711 1 97.38 118 GLU B O 1
ATOM 2951 N N . ALA B 1 119 ? -7.336 -11.273 -8.5 1 98.5 119 ALA B N 1
ATOM 2952 C CA . ALA B 1 119 ? -6.934 -12.648 -8.219 1 98.5 119 ALA B CA 1
ATOM 2953 C C . ALA B 1 119 ? -7.863 -13.641 -8.914 1 98.5 119 ALA B C 1
ATOM 2955 O O . ALA B 1 119 ? -7.41 -14.648 -9.453 1 98.5 119 ALA B O 1
ATOM 2956 N N . TYR B 1 120 ? -9.148 -13.352 -8.906 1 97.88 120 TYR B N 1
ATOM 2957 C CA . TYR B 1 120 ? -10.109 -14.234 -9.562 1 97.88 120 TYR B CA 1
ATOM 2958 C C . TYR B 1 120 ? -9.93 -14.211 -11.07 1 97.88 120 TYR B C 1
ATOM 2960 O O . TYR B 1 120 ? -9.984 -15.25 -11.727 1 97.88 120 TYR B O 1
ATOM 2968 N N . GLU B 1 121 ? -9.688 -13.086 -11.602 1 95.56 121 GLU B N 1
ATOM 2969 C CA . GLU B 1 121 ? -9.508 -12.961 -13.047 1 95.56 121 GLU B CA 1
ATOM 2970 C C . GLU B 1 121 ? -8.234 -13.672 -13.508 1 95.56 121 GLU B C 1
ATOM 2972 O O . GLU B 1 121 ? -8.273 -14.492 -14.422 1 95.56 121 GLU B O 1
ATOM 2977 N N . ILE B 1 122 ? -7.156 -13.391 -12.828 1 95 122 ILE B N 1
ATOM 2978 C CA . ILE B 1 122 ? -5.879 -13.961 -13.25 1 95 122 ILE B CA 1
ATOM 2979 C C . ILE B 1 122 ? -5.828 -15.445 -12.898 1 95 122 ILE B C 1
ATOM 2981 O O . ILE B 1 122 ? -5.227 -16.234 -13.617 1 95 122 ILE B O 1
ATOM 2985 N N . GLY B 1 123 ? -6.438 -15.742 -11.773 1 95.69 123 GLY B N 1
ATOM 2986 C CA . GLY B 1 123 ? -6.539 -17.156 -11.43 1 95.69 123 GLY B CA 1
ATOM 2987 C C . GLY B 1 123 ? -7.199 -17.984 -12.508 1 95.69 123 GLY B C 1
ATOM 2988 O O . GLY B 1 123 ? -6.73 -19.078 -12.828 1 95.69 123 GLY B O 1
ATOM 2989 N N . ALA B 1 124 ? -8.227 -17.469 -13.07 1 92.94 124 ALA B N 1
ATOM 2990 C CA . ALA B 1 124 ? -8.93 -18.156 -14.156 1 92.94 124 ALA B CA 1
ATOM 2991 C C . ALA B 1 124 ? -8.031 -18.312 -15.383 1 92.94 124 ALA B C 1
ATOM 2993 O O . ALA B 1 124 ? -8.031 -19.375 -16.016 1 92.94 124 ALA B O 1
ATOM 2994 N N . ARG B 1 125 ? -7.227 -17.391 -15.609 1 89.25 125 ARG B N 1
ATOM 2995 C CA . ARG B 1 125 ? -6.363 -17.406 -16.797 1 89.25 125 ARG B CA 1
ATOM 2996 C C . ARG B 1 125 ? -5.176 -18.344 -16.594 1 89.25 125 ARG B C 1
ATOM 2998 O O . ARG B 1 125 ? -4.734 -19 -17.547 1 89.25 125 ARG B O 1
ATOM 3005 N N . THR B 1 126 ? -4.727 -18.438 -15.375 1 91.06 126 THR B N 1
ATOM 3006 C CA . THR B 1 126 ? -3.502 -19.188 -15.094 1 91.06 126 THR B CA 1
ATOM 3007 C C . THR B 1 126 ? -3.824 -20.547 -14.492 1 91.06 126 THR B C 1
ATOM 3009 O O . THR B 1 126 ? -2.918 -21.328 -14.203 1 91.06 126 THR B O 1
ATOM 3012 N N . LYS B 1 127 ? -5.031 -20.797 -14.195 1 92.44 127 LYS B N 1
ATOM 3013 C CA . LYS B 1 127 ? -5.504 -22.031 -13.594 1 92.44 127 LYS B CA 1
ATOM 3014 C C . LYS B 1 127 ? -4.957 -22.203 -12.18 1 92.44 127 LYS B C 1
ATOM 3016 O O . LYS B 1 127 ? -4.559 -23.297 -11.781 1 92.44 127 LYS B O 1
ATOM 3021 N N . LEU B 1 128 ? -4.797 -21.109 -11.57 1 96.62 128 LEU B N 1
ATOM 3022 C CA . LEU B 1 128 ? -4.492 -21.078 -10.141 1 96.62 128 LEU B CA 1
ATOM 3023 C C . LEU B 1 128 ? -5.715 -20.672 -9.328 1 96.62 128 LEU B C 1
ATOM 3025 O O . LEU B 1 128 ? -6.438 -19.75 -9.711 1 96.62 128 LEU B O 1
ATOM 3029 N N . ASP B 1 129 ? -5.945 -21.406 -8.281 1 98.12 129 ASP B N 1
ATOM 3030 C CA . ASP B 1 129 ? -7.047 -21.031 -7.398 1 98.12 129 ASP B CA 1
ATOM 3031 C C . ASP B 1 129 ? -6.852 -19.625 -6.852 1 98.12 129 ASP B C 1
ATOM 3033 O O . ASP B 1 129 ? -5.812 -19.312 -6.27 1 98.12 129 ASP B O 1
ATOM 3037 N N . PRO B 1 130 ? -7.871 -18.766 -7.059 1 98.56 130 PRO B N 1
ATOM 3038 C CA . PRO B 1 130 ? -7.711 -17.391 -6.59 1 98.56 130 PRO B CA 1
ATOM 3039 C C . PRO B 1 130 ? -7.445 -17.297 -5.09 1 98.56 130 PRO B C 1
ATOM 3041 O O . PRO B 1 130 ? -6.73 -16.406 -4.633 1 98.56 130 PRO B O 1
ATOM 3044 N N . THR B 1 131 ? -7.98 -18.219 -4.289 1 98.56 131 THR B N 1
ATOM 3045 C CA . THR B 1 131 ? -7.766 -18.188 -2.848 1 98.56 131 THR B CA 1
ATOM 3046 C C . THR B 1 131 ? -6.324 -18.562 -2.51 1 98.56 131 THR B C 1
ATOM 3048 O O . THR B 1 131 ? -5.797 -18.156 -1.476 1 98.56 131 THR B O 1
ATOM 3051 N N . LEU B 1 132 ? -5.664 -19.328 -3.4 1 98.75 132 LEU B N 1
ATOM 3052 C CA . LEU B 1 132 ? -4.242 -19.594 -3.225 1 98.75 132 LEU B CA 1
ATOM 3053 C C . LEU B 1 132 ? -3.416 -18.344 -3.449 1 98.75 132 LEU B C 1
ATOM 3055 O O . LEU B 1 132 ? -2.5 -18.047 -2.678 1 98.75 132 LEU B O 1
ATOM 3059 N N . ILE B 1 133 ? -3.766 -17.609 -4.488 1 98.81 133 ILE B N 1
ATOM 3060 C CA . ILE B 1 133 ? -3.078 -16.359 -4.805 1 98.81 133 ILE B CA 1
ATOM 3061 C C . ILE B 1 133 ? -3.193 -15.398 -3.631 1 98.81 133 ILE B C 1
ATOM 3063 O O . ILE B 1 133 ? -2.193 -14.82 -3.189 1 98.81 133 ILE B O 1
ATOM 3067 N N . LEU B 1 134 ? -4.383 -15.305 -3.109 1 98.88 134 LEU B N 1
ATOM 3068 C CA . LEU B 1 134 ? -4.641 -14.406 -1.987 1 98.88 134 LEU B CA 1
ATOM 3069 C C . LEU B 1 134 ? -3.92 -14.883 -0.732 1 98.88 134 LEU B C 1
ATOM 3071 O O . LEU B 1 134 ? -3.418 -14.07 0.047 1 98.88 134 LEU B O 1
ATOM 3075 N N . ALA B 1 135 ? -3.859 -16.172 -0.534 1 98.75 135 ALA B N 1
ATOM 3076 C CA . ALA B 1 135 ? -3.145 -16.734 0.606 1 98.75 135 ALA B CA 1
ATOM 3077 C C . ALA B 1 135 ? -1.654 -16.406 0.535 1 98.75 135 ALA B C 1
ATOM 3079 O O . ALA B 1 135 ? -1.042 -16.047 1.543 1 98.75 135 ALA B O 1
ATOM 3080 N N . VAL B 1 136 ? -1.093 -16.547 -0.636 1 98.62 136 VAL B N 1
ATOM 3081 C CA . VAL B 1 136 ? 0.315 -16.203 -0.826 1 98.62 136 VAL B CA 1
ATOM 3082 C C . VAL B 1 136 ? 0.538 -14.727 -0.521 1 98.62 136 VAL B C 1
ATOM 3084 O O . VAL B 1 136 ? 1.455 -14.375 0.223 1 98.62 136 VAL B O 1
ATOM 3087 N N . MET B 1 137 ? -0.299 -13.883 -1.036 1 98.69 137 MET B N 1
ATOM 3088 C CA . MET B 1 137 ? -0.183 -12.445 -0.791 1 98.69 137 MET B CA 1
ATOM 3089 C C . MET B 1 137 ? -0.252 -12.148 0.703 1 98.69 137 MET B C 1
ATOM 3091 O O . MET B 1 137 ? 0.529 -11.344 1.214 1 98.69 137 MET B O 1
ATOM 3095 N N . ALA B 1 138 ? -1.175 -12.758 1.402 1 98.38 138 ALA B N 1
ATOM 3096 C CA . ALA B 1 138 ? -1.361 -12.57 2.838 1 98.38 138 ALA B CA 1
ATOM 3097 C C . ALA B 1 138 ? -0.102 -12.953 3.609 1 98.38 138 ALA B C 1
ATOM 3099 O O . ALA B 1 138 ? 0.368 -12.188 4.457 1 98.38 138 ALA B O 1
ATOM 3100 N N . VAL B 1 139 ? 0.451 -14.047 3.268 1 97.69 139 VAL B N 1
ATOM 3101 C CA . VAL B 1 139 ? 1.603 -14.578 3.992 1 97.69 139 VAL B CA 1
ATOM 3102 C C . VAL B 1 139 ? 2.85 -13.773 3.637 1 97.69 139 VAL B C 1
ATOM 3104 O O . VAL B 1 139 ? 3.705 -13.523 4.492 1 97.69 139 VAL B O 1
ATOM 3107 N N . GLU B 1 140 ? 2.928 -13.297 2.406 1 96.94 140 GLU B N 1
ATOM 3108 C CA . GLU B 1 140 ? 4.105 -12.609 1.885 1 96.94 140 GLU B CA 1
ATOM 3109 C C . GLU B 1 140 ? 4.207 -11.188 2.432 1 96.94 140 GLU B C 1
ATOM 3111 O O . GLU B 1 140 ? 5.289 -10.734 2.803 1 96.94 140 GLU B O 1
ATOM 3116 N N . SER B 1 141 ? 3.045 -10.5 2.559 1 97.19 141 SER B N 1
ATOM 3117 C CA . SER B 1 141 ? 3.176 -9.078 2.834 1 97.19 141 SER B CA 1
ATOM 3118 C C . SER B 1 141 ? 2.061 -8.586 3.75 1 97.19 141 SER B C 1
ATOM 3120 O O . SER B 1 141 ? 2.008 -7.402 4.094 1 97.19 141 SER B O 1
ATOM 3122 N N . SER B 1 142 ? 1.147 -9.43 4.133 1 97.44 142 SER B N 1
ATOM 3123 C CA . SER B 1 142 ? -0.067 -8.977 4.805 1 97.44 142 SER B CA 1
ATOM 3124 C C . SER B 1 142 ? -0.737 -7.848 4.027 1 97.44 142 SER B C 1
ATOM 3126 O O . SER B 1 142 ? -1.267 -6.906 4.621 1 97.44 142 SER B O 1
ATOM 3128 N N . PHE B 1 143 ? -0.584 -7.848 2.668 1 98.12 143 PHE B N 1
ATOM 3129 C CA . PHE B 1 143 ? -1.258 -6.988 1.703 1 98.12 143 PHE B CA 1
ATOM 3130 C C . PHE B 1 143 ? -0.695 -5.57 1.754 1 98.12 143 PHE B C 1
ATOM 3132 O O . PHE B 1 143 ? -1.424 -4.602 1.54 1 98.12 143 PHE B O 1
ATOM 3139 N N . ASN B 1 144 ? 0.548 -5.352 2.129 1 97.88 144 ASN B N 1
ATOM 3140 C CA . ASN B 1 144 ? 1.23 -4.07 1.999 1 97.88 144 ASN B CA 1
ATOM 3141 C C . ASN B 1 144 ? 1.982 -3.967 0.675 1 97.88 144 ASN B C 1
ATOM 3143 O O . ASN B 1 144 ? 3.006 -4.625 0.485 1 97.88 144 ASN B O 1
ATOM 3147 N N . PRO B 1 145 ? 1.531 -3.1 -0.218 1 98.38 145 PRO B N 1
ATOM 3148 C CA . PRO B 1 145 ? 2.16 -3.037 -1.539 1 98.38 145 PRO B CA 1
ATOM 3149 C C . PRO B 1 145 ? 3.545 -2.395 -1.504 1 98.38 145 PRO B C 1
ATOM 3151 O O . PRO B 1 145 ? 4.281 -2.447 -2.494 1 98.38 145 PRO B O 1
ATOM 3154 N N . PHE B 1 146 ? 3.939 -1.842 -0.36 1 98.5 146 PHE B N 1
ATOM 3155 C CA . PHE B 1 146 ? 5.227 -1.167 -0.259 1 98.5 146 PHE B CA 1
ATOM 3156 C C . PHE B 1 146 ? 6.234 -2.027 0.497 1 98.5 146 PHE B C 1
ATOM 3158 O O . PHE B 1 146 ? 7.395 -1.642 0.655 1 98.5 146 PHE B O 1
ATOM 3165 N N . ALA B 1 147 ? 5.867 -3.186 0.849 1 97.75 147 ALA B N 1
ATOM 3166 C CA . ALA B 1 147 ? 6.707 -4.043 1.685 1 97.75 147 ALA B CA 1
ATOM 3167 C C . ALA B 1 147 ? 7.996 -4.418 0.963 1 97.75 147 ALA B C 1
ATOM 3169 O O . ALA B 1 147 ? 7.996 -4.633 -0.25 1 97.75 147 ALA B O 1
ATOM 3170 N N . GLN B 1 148 ? 9.078 -4.48 1.736 1 97.12 148 GLN B N 1
ATOM 3171 C CA . GLN B 1 148 ? 10.352 -5.012 1.25 1 97.12 148 GLN B CA 1
ATOM 3172 C C . GLN B 1 148 ? 11.031 -5.867 2.314 1 97.12 148 GLN B C 1
ATOM 3174 O O . GLN B 1 148 ? 11.188 -5.434 3.459 1 97.12 148 GLN B O 1
ATOM 3179 N N . SER B 1 149 ? 11.43 -7.047 1.87 1 94.12 149 SER B N 1
ATOM 3180 C CA . SER B 1 149 ? 12.148 -7.945 2.768 1 94.12 149 SER B CA 1
ATOM 3181 C C . SER B 1 149 ? 13.609 -7.539 2.895 1 94.12 149 SER B C 1
ATOM 3183 O O . SER B 1 149 ? 14.109 -6.73 2.107 1 94.12 149 SER B O 1
ATOM 3185 N N . PRO B 1 150 ? 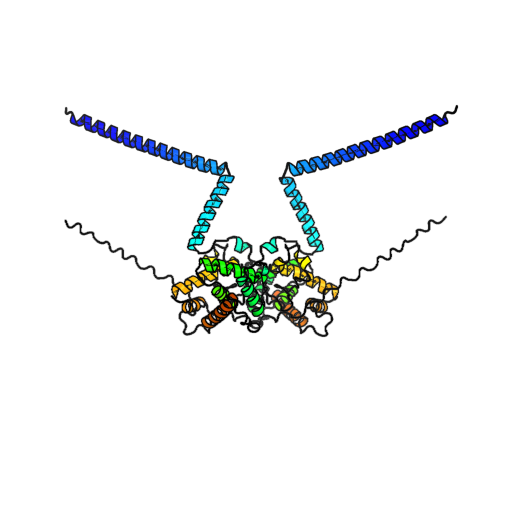14.305 -8.141 3.936 1 90.31 150 PRO B N 1
ATOM 3186 C CA . PRO B 1 150 ? 15.734 -7.848 4.09 1 90.31 150 PRO B CA 1
ATOM 3187 C C . PRO B 1 150 ? 16.562 -8.266 2.877 1 90.31 150 PRO B C 1
ATOM 3189 O O . PRO B 1 150 ? 17.594 -7.664 2.59 1 90.31 150 PRO B O 1
ATOM 3192 N N . VAL B 1 151 ? 16.047 -9.258 2.102 1 90.5 151 VAL B N 1
ATOM 3193 C CA . VAL B 1 151 ? 16.812 -9.758 0.974 1 90.5 151 VAL B CA 1
ATOM 3194 C C . VAL B 1 151 ? 16.375 -9.062 -0.311 1 90.5 151 VAL B C 1
ATOM 3196 O O . VAL B 1 151 ? 16.875 -9.375 -1.396 1 90.5 151 VAL B O 1
ATOM 3199 N N . GLY B 1 152 ? 15.391 -8.195 -0.218 1 92.75 152 GLY B N 1
ATOM 3200 C CA . GLY B 1 152 ? 15.102 -7.32 -1.343 1 92.75 152 GLY B CA 1
ATOM 3201 C C . GLY B 1 152 ? 13.844 -7.723 -2.096 1 92.75 152 GLY B C 1
ATOM 3202 O O . GLY B 1 152 ? 13.562 -7.184 -3.168 1 92.75 152 GLY B O 1
ATOM 3203 N N . ALA B 1 153 ? 13.031 -8.688 -1.573 1 96.19 153 ALA B N 1
ATOM 3204 C CA . ALA B 1 153 ? 11.734 -8.984 -2.17 1 96.19 153 ALA B CA 1
ATOM 3205 C C . ALA B 1 153 ? 10.758 -7.832 -1.956 1 96.19 153 ALA B C 1
ATOM 3207 O O . ALA B 1 153 ? 10.734 -7.215 -0.888 1 96.19 153 ALA B O 1
ATOM 3208 N N . GLN B 1 154 ? 9.938 -7.57 -3.01 1 97.44 154 GLN B N 1
ATOM 3209 C CA . GLN B 1 154 ? 9.18 -6.32 -2.955 1 97.44 154 GLN B CA 1
ATOM 3210 C C . GLN B 1 154 ? 7.715 -6.551 -3.303 1 97.44 154 GLN B C 1
ATOM 3212 O O . GLN B 1 154 ? 7.398 -7.352 -4.188 1 97.44 154 GLN B O 1
ATOM 3217 N N . GLY B 1 155 ? 6.852 -5.734 -2.625 1 98 155 GLY B N 1
ATOM 3218 C CA . GLY B 1 155 ? 5.453 -5.617 -3.012 1 98 155 GLY B CA 1
ATOM 3219 C C . GLY B 1 155 ? 4.574 -6.691 -2.4 1 98 155 GLY B C 1
ATOM 3220 O O . GLY B 1 155 ? 4.992 -7.391 -1.476 1 98 155 GLY B O 1
ATOM 3221 N N . LEU B 1 156 ? 3.391 -6.82 -2.918 1 98.44 156 LEU B N 1
ATOM 3222 C CA . LEU B 1 156 ? 2.322 -7.656 -2.379 1 98.44 156 LEU B CA 1
ATOM 3223 C C . LEU B 1 156 ? 2.742 -9.125 -2.348 1 98.44 156 LEU B C 1
ATOM 3225 O O . LEU B 1 156 ? 2.525 -9.812 -1.35 1 98.44 156 LEU B O 1
ATOM 3229 N N . MET B 1 157 ? 3.336 -9.539 -3.477 1 98.56 157 MET B N 1
ATOM 3230 C CA . MET B 1 157 ? 3.658 -10.961 -3.557 1 98.56 157 MET B CA 1
ATOM 3231 C C . MET B 1 157 ? 5.152 -11.188 -3.342 1 98.56 157 MET B C 1
ATOM 3233 O O . MET B 1 157 ? 5.664 -12.273 -3.637 1 98.56 157 MET B O 1
ATOM 3237 N N . GLN B 1 158 ? 5.809 -10.219 -2.834 1 97.69 158 GLN B N 1
ATOM 3238 C CA . GLN B 1 158 ? 7.219 -10.25 -2.453 1 97.69 158 GLN B CA 1
ATOM 3239 C C . GLN B 1 158 ? 8.07 -10.867 -3.557 1 97.69 158 GLN B C 1
ATOM 3241 O O . GLN B 1 158 ? 8.766 -11.859 -3.324 1 97.69 158 GLN B O 1
ATOM 3246 N N . VAL B 1 159 ? 8.031 -10.234 -4.711 1 97.06 159 VAL B N 1
ATOM 3247 C CA . VAL B 1 159 ? 8.82 -10.648 -5.867 1 97.06 159 VAL B CA 1
ATOM 3248 C C . VAL B 1 159 ? 10.242 -10.094 -5.746 1 97.06 159 VAL B C 1
ATOM 3250 O O . VAL B 1 159 ? 10.43 -8.945 -5.344 1 97.06 159 VAL B O 1
ATOM 3253 N N . MET B 1 160 ? 11.219 -10.922 -6.078 1 96.12 160 MET B N 1
ATOM 3254 C CA . MET B 1 160 ? 12.586 -10.422 -6.211 1 96.12 160 MET B CA 1
ATOM 3255 C C . MET B 1 160 ? 12.742 -9.625 -7.5 1 96.12 160 MET B C 1
ATOM 3257 O O . MET B 1 160 ? 13.109 -10.172 -8.539 1 96.12 160 MET B O 1
ATOM 3261 N N . THR B 1 161 ? 12.531 -8.352 -7.379 1 92.75 161 THR B N 1
ATOM 3262 C CA . THR B 1 161 ? 12.438 -7.484 -8.555 1 92.75 161 THR B CA 1
ATOM 3263 C C . THR B 1 161 ? 13.758 -7.473 -9.32 1 92.75 161 THR B C 1
ATOM 3265 O O . THR B 1 161 ? 13.766 -7.391 -10.547 1 92.75 161 THR B O 1
ATOM 3268 N N . ARG B 1 162 ? 14.883 -7.578 -8.688 1 89.12 162 ARG B N 1
ATOM 3269 C CA . ARG B 1 162 ? 16.188 -7.602 -9.344 1 89.12 162 ARG B CA 1
ATOM 3270 C C . ARG B 1 162 ? 16.344 -8.859 -10.188 1 89.12 162 ARG B C 1
ATOM 3272 O O . ARG B 1 162 ? 16.984 -8.828 -11.242 1 89.12 162 ARG B O 1
ATOM 3279 N N . VAL B 1 163 ? 15.781 -9.984 -9.75 1 89 163 VAL B N 1
ATOM 3280 C CA . VAL B 1 163 ? 15.867 -11.273 -10.43 1 89 163 VAL B CA 1
ATOM 3281 C C . VAL B 1 163 ? 14.852 -11.32 -11.578 1 89 163 VAL B C 1
ATOM 3283 O O . VAL B 1 163 ? 15.148 -11.852 -12.648 1 89 163 VAL B O 1
ATOM 3286 N N . HIS B 1 164 ? 13.742 -10.695 -11.367 1 92.25 164 HIS B N 1
ATOM 3287 C CA . HIS B 1 164 ? 12.641 -10.812 -12.32 1 92.25 164 HIS B CA 1
ATOM 3288 C C . HIS B 1 164 ? 12.391 -9.5 -13.047 1 92.25 164 HIS B C 1
ATOM 3290 O O . HIS B 1 164 ? 11.242 -9.156 -13.344 1 92.25 164 HIS B O 1
ATOM 3296 N N . THR B 1 165 ? 13.414 -8.766 -13.258 1 89.31 165 THR B N 1
ATOM 3297 C CA . THR B 1 165 ? 13.32 -7.445 -13.859 1 89.31 165 THR B CA 1
ATOM 3298 C C . THR B 1 165 ? 12.609 -7.52 -15.211 1 89.31 165 THR B C 1
ATOM 3300 O O . THR B 1 165 ? 11.852 -6.621 -15.57 1 89.31 165 THR B O 1
ATOM 3303 N N . ASP B 1 166 ? 12.836 -8.57 -15.953 1 89.94 166 ASP B N 1
ATOM 3304 C CA . ASP B 1 166 ? 12.281 -8.719 -17.297 1 89.94 166 ASP B CA 1
ATOM 3305 C C . ASP B 1 166 ? 10.758 -8.812 -17.266 1 89.94 166 ASP B C 1
ATOM 3307 O O . ASP B 1 166 ? 10.086 -8.328 -18.172 1 89.94 166 ASP B O 1
ATOM 3311 N N . LYS B 1 167 ? 10.242 -9.344 -16.234 1 90.56 167 LYS B N 1
ATOM 3312 C CA . LYS B 1 167 ? 8.797 -9.531 -16.125 1 90.56 167 LYS B CA 1
ATOM 3313 C C . LYS B 1 167 ? 8.086 -8.211 -15.859 1 90.56 167 LYS B C 1
ATOM 3315 O O . LYS B 1 167 ? 6.875 -8.102 -16.047 1 90.56 167 LYS B O 1
ATOM 3320 N N . TYR B 1 168 ? 8.867 -7.191 -15.469 1 92.56 168 TYR B N 1
ATOM 3321 C CA . TYR B 1 168 ? 8.281 -5.887 -15.195 1 92.56 168 TYR B CA 1
ATOM 3322 C C . TYR B 1 168 ? 8.414 -4.965 -16.406 1 92.56 168 TYR B C 1
ATOM 3324 O O . TYR B 1 168 ? 7.832 -3.879 -16.438 1 92.56 168 TYR B O 1
ATOM 3332 N N . GLU B 1 169 ? 9.133 -5.387 -17.406 1 87.81 169 GLU B N 1
ATOM 3333 C CA . GLU B 1 169 ? 9.328 -4.551 -18.578 1 87.81 169 GLU B CA 1
ATOM 3334 C C . GLU B 1 169 ? 8 -4.234 -19.266 1 87.81 169 GLU B C 1
ATOM 3336 O O . GLU B 1 169 ? 7.773 -3.107 -19.703 1 87.81 169 GLU B O 1
ATOM 3341 N N . GLY B 1 170 ? 7.137 -5.254 -19.266 1 86 170 GLY B N 1
ATOM 3342 C CA . GLY B 1 170 ? 5.832 -5.062 -19.875 1 86 170 GLY B CA 1
ATOM 3343 C C . GLY B 1 170 ? 4.922 -4.152 -19.078 1 86 170 GLY B C 1
ATOM 3344 O O . GLY B 1 170 ? 3.867 -3.736 -19.562 1 86 170 GLY B O 1
ATOM 3345 N N . PHE B 1 171 ? 5.367 -3.783 -17.906 1 91.12 171 PHE B N 1
ATOM 3346 C CA . PHE B 1 171 ? 4.586 -2.92 -17.031 1 91.12 171 PHE B CA 1
ATOM 3347 C C . PHE B 1 171 ? 5.234 -1.548 -16.906 1 91.12 171 PHE B C 1
ATOM 3349 O O . PHE B 1 171 ? 4.84 -0.745 -16.062 1 91.12 171 PHE B O 1
ATOM 3356 N N . GLY B 1 172 ? 6.254 -1.284 -17.688 1 88.31 172 GLY B N 1
ATOM 3357 C CA . GLY B 1 172 ? 6.891 0.023 -17.688 1 88.31 172 GLY B CA 1
ATOM 3358 C C . GLY B 1 172 ? 8.203 0.044 -16.922 1 88.31 172 GLY B C 1
ATOM 3359 O O . GLY B 1 172 ? 8.781 1.11 -16.703 1 88.31 172 GLY B O 1
ATOM 3360 N N . GLY B 1 173 ? 8.633 -1.086 -16.422 1 90.12 173 GLY B N 1
ATOM 3361 C CA . GLY B 1 173 ? 9.93 -1.165 -15.766 1 90.12 173 GLY B CA 1
ATOM 3362 C C . GLY B 1 173 ? 9.828 -1.561 -14.305 1 90.12 173 GLY B C 1
ATOM 3363 O O . GLY B 1 173 ? 8.758 -1.935 -13.828 1 90.12 173 GLY B O 1
ATOM 3364 N N . HIS B 1 174 ? 10.977 -1.452 -13.578 1 90.69 174 HIS B N 1
ATOM 3365 C CA . HIS B 1 174 ? 11.102 -2.053 -12.258 1 90.69 174 HIS B CA 1
ATOM 3366 C C . HIS B 1 174 ? 10.258 -1.311 -11.227 1 90.69 174 HIS B C 1
ATOM 3368 O O . HIS B 1 174 ? 9.82 -1.897 -10.234 1 90.69 174 HIS B O 1
ATOM 3374 N N . LEU B 1 175 ? 9.906 -0.044 -11.484 1 93.94 175 LEU B N 1
ATOM 3375 C CA . LEU B 1 175 ? 9.102 0.706 -10.516 1 93.94 175 LEU B CA 1
ATOM 3376 C C . LEU B 1 175 ? 7.664 0.209 -10.508 1 93.94 175 LEU B C 1
ATOM 3378 O O . LEU B 1 175 ? 6.918 0.478 -9.562 1 93.94 175 LEU B O 1
ATOM 3382 N N . ALA B 1 176 ? 7.344 -0.524 -11.508 1 94.44 176 ALA B N 1
ATOM 3383 C CA . ALA B 1 176 ? 6.004 -1.097 -11.57 1 94.44 176 ALA B CA 1
ATOM 3384 C C . ALA B 1 176 ? 5.793 -2.133 -10.469 1 94.44 176 ALA B C 1
ATOM 3386 O O . ALA B 1 176 ? 4.66 -2.535 -10.195 1 94.44 176 ALA B O 1
ATOM 3387 N N . ALA B 1 177 ? 6.867 -2.516 -9.82 1 95.75 177 ALA B N 1
ATOM 3388 C CA . ALA B 1 177 ? 6.793 -3.467 -8.719 1 95.75 177 ALA B CA 1
ATOM 3389 C C . ALA B 1 177 ? 5.949 -2.912 -7.574 1 95.75 177 ALA B C 1
ATOM 3391 O O . ALA B 1 177 ? 5.434 -3.672 -6.746 1 95.75 177 ALA B O 1
ATOM 3392 N N . PHE B 1 178 ? 5.711 -1.574 -7.613 1 96.75 178 PHE B N 1
ATOM 3393 C CA . PHE B 1 178 ? 5 -0.949 -6.504 1 96.75 178 PHE B CA 1
ATOM 3394 C C . PHE B 1 178 ? 3.592 -0.541 -6.926 1 96.75 178 PHE B C 1
ATOM 3396 O O . PHE B 1 178 ? 2.889 0.138 -6.176 1 96.75 178 PHE B O 1
ATOM 3403 N N . ASP B 1 179 ? 3.266 -0.894 -8.102 1 96.31 179 ASP B N 1
ATOM 3404 C CA . ASP B 1 179 ? 1.859 -1.005 -8.477 1 96.31 179 ASP B CA 1
ATOM 3405 C C . ASP B 1 179 ? 1.271 -2.336 -8.016 1 96.31 179 ASP B C 1
ATOM 3407 O O . ASP B 1 179 ? 1.732 -3.4 -8.43 1 96.31 179 ASP B O 1
ATOM 3411 N N . PRO B 1 180 ? 0.234 -2.283 -7.176 1 97.75 180 PRO B N 1
ATOM 3412 C CA . PRO B 1 180 ? -0.265 -3.518 -6.566 1 97.75 180 PRO B CA 1
ATOM 3413 C C . PRO B 1 180 ? -0.716 -4.547 -7.598 1 97.75 180 PRO B C 1
ATOM 3415 O O . PRO B 1 180 ? -0.419 -5.738 -7.461 1 97.75 180 PRO B O 1
ATOM 3418 N N . VAL B 1 181 ? -1.335 -4.133 -8.688 1 96.62 181 VAL B N 1
ATOM 3419 C CA . VAL B 1 181 ? -1.873 -5.055 -9.68 1 96.62 181 VAL B CA 1
ATOM 3420 C C . VAL B 1 181 ? -0.734 -5.652 -10.5 1 96.62 181 VAL B C 1
ATOM 3422 O O . VAL B 1 181 ? -0.716 -6.855 -10.766 1 96.62 181 VAL B O 1
ATOM 3425 N N . ALA B 1 182 ? 0.231 -4.797 -10.852 1 95.62 182 ALA B N 1
ATOM 3426 C CA . ALA B 1 182 ? 1.389 -5.301 -11.586 1 95.62 182 ALA B CA 1
ATOM 3427 C C . ALA B 1 182 ? 2.16 -6.328 -10.758 1 95.62 182 ALA B C 1
ATOM 3429 O O . ALA B 1 182 ? 2.553 -7.379 -11.266 1 95.62 182 ALA B O 1
ATOM 3430 N N . ASN B 1 183 ? 2.375 -5.992 -9.461 1 97.5 183 ASN B N 1
ATOM 3431 C CA . ASN B 1 183 ? 3.096 -6.922 -8.594 1 97.5 183 ASN B CA 1
ATOM 3432 C C . ASN B 1 183 ? 2.359 -8.25 -8.461 1 97.5 183 ASN B C 1
ATOM 3434 O O . ASN B 1 183 ? 2.98 -9.312 -8.508 1 97.5 183 ASN B O 1
ATOM 3438 N N . LEU B 1 184 ? 1.06 -8.172 -8.352 1 97.69 184 LEU B N 1
ATOM 3439 C CA . LEU B 1 184 ? 0.223 -9.367 -8.266 1 97.69 184 LEU B CA 1
ATOM 3440 C C . LEU B 1 184 ? 0.357 -10.219 -9.523 1 97.69 184 LEU B C 1
ATOM 3442 O O . LEU B 1 184 ? 0.592 -11.43 -9.445 1 97.69 184 LEU B O 1
ATOM 3446 N N . ARG B 1 185 ? 0.292 -9.641 -10.648 1 95.94 185 ARG B N 1
ATOM 3447 C CA . ARG B 1 185 ? 0.364 -10.367 -11.914 1 95.94 185 ARG B CA 1
ATOM 3448 C C . ARG B 1 185 ? 1.733 -11.016 -12.102 1 95.94 185 ARG B C 1
ATOM 3450 O O . ARG B 1 185 ? 1.827 -12.188 -12.461 1 95.94 185 ARG B O 1
ATOM 3457 N N . VAL B 1 186 ? 2.748 -10.234 -11.805 1 95.62 186 VAL B N 1
ATOM 3458 C CA . VAL B 1 186 ? 4.098 -10.766 -11.93 1 95.62 186 VAL B CA 1
ATOM 3459 C C . VAL B 1 186 ? 4.316 -11.875 -10.906 1 95.62 186 VAL B C 1
ATOM 3461 O O . VAL B 1 186 ? 4.879 -12.922 -11.227 1 95.62 186 VAL B O 1
ATOM 3464 N N . GLY B 1 187 ? 3.873 -11.625 -9.656 1 97.75 187 GLY B N 1
ATOM 3465 C CA . GLY B 1 187 ? 3.99 -12.633 -8.617 1 97.75 187 GLY B CA 1
ATOM 3466 C C . GLY B 1 187 ? 3.299 -13.938 -8.969 1 97.75 187 GLY B C 1
ATOM 3467 O O . GLY B 1 187 ? 3.828 -15.016 -8.711 1 97.75 187 GLY B O 1
ATOM 3468 N N . VAL B 1 188 ? 2.152 -13.852 -9.586 1 97.5 188 VAL B N 1
ATOM 3469 C CA . VAL B 1 188 ? 1.408 -15.039 -10 1 97.5 188 VAL B CA 1
ATOM 3470 C C . VAL B 1 188 ? 2.182 -15.781 -11.078 1 97.5 188 VAL B C 1
ATOM 3472 O O . VAL B 1 188 ? 2.256 -17.016 -11.062 1 97.5 188 VAL B O 1
ATOM 3475 N N . LYS B 1 189 ? 2.738 -15.031 -11.969 1 94.94 189 LYS B N 1
ATOM 3476 C CA . LYS B 1 189 ? 3.541 -15.664 -13.008 1 94.94 189 LYS B CA 1
ATOM 3477 C C . LYS B 1 189 ? 4.734 -16.406 -12.414 1 94.94 189 LYS B C 1
ATOM 3479 O O . LYS B 1 189 ? 5.031 -17.531 -12.797 1 94.94 189 LYS B O 1
ATOM 3484 N N . VAL B 1 190 ? 5.414 -15.797 -11.484 1 95.56 190 VAL B N 1
ATOM 3485 C CA . VAL B 1 190 ? 6.551 -16.422 -10.812 1 95.56 190 VAL B CA 1
ATOM 3486 C C . VAL B 1 190 ? 6.094 -17.672 -10.078 1 95.56 190 VAL B C 1
ATOM 3488 O O . VAL B 1 190 ? 6.738 -18.719 -10.164 1 95.56 190 VAL B O 1
ATOM 3491 N N . LEU B 1 191 ? 4.961 -17.578 -9.43 1 97.19 191 LEU B N 1
ATOM 3492 C CA . LEU B 1 191 ? 4.418 -18.703 -8.688 1 97.19 191 LEU B CA 1
ATOM 3493 C C . LEU B 1 191 ? 4.078 -19.859 -9.633 1 97.19 191 LEU B C 1
ATOM 3495 O O . LEU B 1 191 ? 4.391 -21.016 -9.336 1 97.19 191 LEU B O 1
ATOM 3499 N N . GLN B 1 192 ? 3.463 -19.531 -10.711 1 95.94 192 GLN B N 1
ATOM 3500 C CA . GLN B 1 192 ? 3.123 -20.531 -11.711 1 95.94 192 GLN B CA 1
ATOM 3501 C C . GLN B 1 192 ? 4.371 -21.266 -12.203 1 95.94 192 GLN B C 1
ATOM 3503 O O . GLN B 1 192 ? 4.363 -22.5 -12.32 1 95.94 192 GLN B O 1
ATOM 3508 N N . GLU B 1 193 ? 5.379 -20.562 -12.453 1 93.62 193 GLU B N 1
ATOM 3509 C CA . GLU B 1 193 ? 6.633 -21.156 -12.922 1 93.62 193 GLU B CA 1
ATOM 3510 C C . GLU B 1 193 ? 7.266 -22.031 -11.852 1 93.62 193 GLU B C 1
ATOM 3512 O O . GLU B 1 193 ? 7.809 -23.094 -12.156 1 93.62 193 GLU B O 1
ATOM 3517 N N . CYS B 1 194 ? 7.199 -21.578 -10.633 1 95.75 194 CYS B N 1
ATOM 3518 C CA . CYS B 1 194 ? 7.715 -22.375 -9.516 1 95.75 194 CYS B CA 1
ATOM 3519 C C . CYS B 1 194 ? 6.969 -23.703 -9.398 1 95.75 194 CYS B C 1
ATOM 3521 O O . CYS B 1 194 ? 7.586 -24.75 -9.227 1 95.75 194 CYS B O 1
ATOM 3523 N N . ILE B 1 195 ? 5.684 -23.641 -9.516 1 96.62 195 ILE B N 1
ATOM 3524 C CA . ILE B 1 195 ? 4.863 -24.844 -9.398 1 96.62 195 ILE B CA 1
ATOM 3525 C C . ILE B 1 195 ? 5.152 -25.781 -10.57 1 96.62 195 ILE B C 1
ATOM 3527 O O . ILE B 1 195 ? 5.297 -26.984 -10.383 1 96.62 195 ILE B O 1
ATOM 3531 N N . ALA B 1 196 ? 5.246 -25.234 -11.742 1 95.19 196 ALA B N 1
ATOM 3532 C CA . ALA B 1 196 ? 5.547 -26.031 -12.93 1 95.19 196 ALA B CA 1
ATOM 3533 C C . ALA B 1 196 ? 6.902 -26.734 -12.789 1 95.19 196 ALA B C 1
ATOM 3535 O O . ALA B 1 196 ? 7.039 -27.906 -13.133 1 95.19 196 ALA B O 1
ATOM 3536 N N . ARG B 1 197 ? 7.812 -26.094 -12.242 1 94.62 197 ARG B N 1
ATOM 3537 C CA . ARG B 1 197 ? 9.164 -26.625 -12.086 1 94.62 197 ARG B CA 1
ATOM 3538 C C . ARG B 1 197 ? 9.195 -27.719 -11.031 1 94.62 197 ARG B C 1
ATOM 3540 O O . ARG B 1 197 ? 9.852 -28.75 -11.219 1 94.62 197 ARG B O 1
ATOM 3547 N N . ALA B 1 198 ? 8.523 -27.469 -10.008 1 95.06 198 ALA B N 1
ATOM 3548 C CA . ALA B 1 198 ? 8.555 -28.406 -8.875 1 95.06 198 ALA B CA 1
ATOM 3549 C C . ALA B 1 198 ? 7.684 -29.625 -9.141 1 95.06 198 ALA B C 1
ATOM 3551 O O . ALA B 1 198 ? 7.906 -30.688 -8.57 1 95.06 198 ALA B O 1
ATOM 3552 N N . GLY B 1 199 ? 6.633 -29.422 -9.945 1 95.62 199 GLY B N 1
ATOM 3553 C CA . GLY B 1 199 ? 5.719 -30.516 -10.258 1 95.62 199 GLY B CA 1
ATOM 3554 C C . GLY B 1 199 ? 4.652 -30.719 -9.203 1 95.62 199 GLY B C 1
ATOM 3555 O O . GLY B 1 199 ? 3.877 -31.688 -9.273 1 95.62 199 GLY B O 1
ATOM 3556 N N . SER B 1 200 ? 4.648 -29.891 -8.195 1 96.81 200 SER B N 1
ATOM 3557 C CA . SER B 1 200 ? 3.639 -29.922 -7.145 1 96.81 200 SER B CA 1
ATOM 3558 C C . SER B 1 200 ? 3.432 -28.547 -6.52 1 96.81 200 SER B C 1
ATOM 3560 O O . SER B 1 200 ? 4.297 -27.688 -6.621 1 96.81 200 SER B O 1
ATOM 3562 N N . LEU B 1 201 ? 2.271 -28.375 -5.953 1 97.75 201 LEU B N 1
ATOM 3563 C CA . LEU B 1 201 ? 1.968 -27.094 -5.301 1 97.75 201 LEU B CA 1
ATOM 3564 C C . LEU B 1 201 ? 2.906 -26.859 -4.125 1 97.75 201 LEU B C 1
ATOM 3566 O O . LEU B 1 201 ? 3.494 -25.781 -4.012 1 97.75 201 LEU B O 1
ATOM 3570 N N . GLU B 1 202 ? 3.018 -27.875 -3.303 1 96.81 202 GLU B N 1
ATOM 3571 C CA . GLU B 1 202 ? 3.891 -27.734 -2.141 1 96.81 202 GLU B CA 1
ATOM 3572 C C . GLU B 1 202 ? 5.332 -27.453 -2.564 1 96.81 202 GLU B C 1
ATOM 3574 O O . GLU B 1 202 ? 5.992 -26.578 -2 1 96.81 202 GLU B O 1
ATOM 3579 N N . GLY B 1 203 ? 5.777 -28.266 -3.504 1 95.88 203 GLY B N 1
ATOM 3580 C CA . GLY B 1 203 ? 7.109 -28 -4.031 1 95.88 203 GLY B CA 1
ATOM 3581 C C . GLY B 1 203 ? 7.258 -26.625 -4.645 1 95.88 203 GLY B C 1
ATOM 3582 O O . GLY B 1 203 ? 8.289 -25.969 -4.48 1 95.88 203 GLY B O 1
ATOM 3583 N N . GLY B 1 204 ? 6.254 -26.172 -5.324 1 97.88 204 GLY B N 1
ATOM 3584 C CA . GLY B 1 204 ? 6.254 -24.844 -5.926 1 97.88 204 GLY B CA 1
ATOM 3585 C C . GLY B 1 204 ? 6.355 -23.734 -4.906 1 97.88 204 GLY B C 1
ATOM 3586 O O . GLY B 1 204 ? 7.074 -22.75 -5.117 1 97.88 204 GLY B O 1
ATOM 3587 N N . LEU B 1 205 ? 5.648 -23.906 -3.787 1 98 205 LEU B N 1
ATOM 3588 C CA . LEU B 1 205 ? 5.699 -22.906 -2.717 1 98 205 LEU B CA 1
ATOM 3589 C C . LEU B 1 205 ? 7.094 -22.859 -2.096 1 98 205 LEU B C 1
ATOM 3591 O O . LEU B 1 205 ? 7.586 -21.766 -1.768 1 98 205 LEU B O 1
ATOM 3595 N N . ARG B 1 206 ? 7.719 -23.984 -2.002 1 96 206 ARG B N 1
ATOM 3596 C CA . ARG B 1 206 ? 9.086 -24.016 -1.504 1 96 206 ARG B CA 1
ATOM 3597 C C . ARG B 1 206 ? 10.039 -23.312 -2.475 1 96 206 ARG B C 1
ATOM 3599 O O . ARG B 1 206 ? 10.906 -22.547 -2.061 1 96 206 ARG B O 1
ATOM 3606 N N . TYR B 1 207 ? 9.828 -23.594 -3.748 1 95 207 TYR B N 1
ATOM 3607 C CA . TYR B 1 207 ? 10.617 -22.922 -4.777 1 95 207 TYR B CA 1
ATOM 3608 C C . TYR B 1 207 ? 10.422 -21.406 -4.715 1 95 207 TYR B C 1
ATOM 3610 O O . TYR B 1 207 ? 11.375 -20.656 -4.863 1 95 207 TYR B O 1
ATOM 3618 N N . TYR B 1 208 ? 9.25 -21.016 -4.473 1 96.56 208 TYR B N 1
ATOM 3619 C CA . TYR B 1 208 ? 8.859 -19.609 -4.5 1 96.56 208 TYR B CA 1
ATOM 3620 C C . TYR B 1 208 ? 9.633 -18.812 -3.463 1 96.56 208 TYR B C 1
ATOM 3622 O O . TYR B 1 208 ? 10.039 -17.672 -3.723 1 96.56 208 TYR B O 1
ATOM 3630 N N . VAL B 1 209 ? 9.906 -19.422 -2.275 1 94.19 209 VAL B N 1
ATOM 3631 C CA . VAL B 1 209 ? 10.578 -18.688 -1.203 1 94.19 209 VAL B CA 1
ATOM 3632 C C . VAL B 1 209 ? 12.055 -19.078 -1.154 1 94.19 209 VAL B C 1
ATOM 3634 O O . VAL B 1 209 ? 12.742 -18.797 -0.168 1 94.19 209 VAL B O 1
ATOM 3637 N N . GLY B 1 210 ? 12.5 -19.766 -2.174 1 90.81 210 GLY B N 1
ATOM 3638 C CA . GLY B 1 210 ? 13.914 -20.078 -2.289 1 90.81 210 GLY B CA 1
ATOM 3639 C C . GLY B 1 210 ? 14.344 -21.234 -1.409 1 90.81 210 GLY B C 1
ATOM 3640 O O . GLY B 1 210 ? 15.523 -21.359 -1.06 1 90.81 210 GLY B O 1
ATOM 3641 N N . ALA B 1 211 ? 13.438 -22.094 -1.086 1 90.31 211 ALA B N 1
ATOM 3642 C CA . ALA B 1 211 ? 13.758 -23.188 -0.175 1 90.31 211 ALA B CA 1
ATOM 3643 C C . ALA B 1 211 ? 13.719 -24.547 -0.896 1 90.31 211 ALA B C 1
ATOM 3645 O O . ALA B 1 211 ? 13.602 -25.594 -0.26 1 90.31 211 ALA B O 1
ATOM 3646 N N . ALA B 1 212 ? 13.773 -24.516 -2.18 1 87.88 212 ALA B N 1
ATOM 3647 C CA . ALA B 1 212 ? 13.641 -25.734 -2.975 1 87.88 212 ALA B CA 1
ATOM 3648 C C . ALA B 1 212 ? 14.695 -26.766 -2.584 1 87.88 212 ALA B C 1
ATOM 3650 O O . ALA B 1 212 ? 14.414 -27.953 -2.514 1 87.88 212 ALA B O 1
ATOM 3651 N N . ASN B 1 213 ? 15.875 -26.266 -2.236 1 88 213 ASN B N 1
ATOM 3652 C CA . ASN B 1 213 ? 16.969 -27.188 -1.949 1 88 213 ASN B CA 1
ATOM 3653 C C . ASN B 1 213 ? 17.344 -27.156 -0.473 1 88 213 ASN B C 1
ATOM 3655 O O . ASN B 1 213 ? 18.453 -27.578 -0.105 1 88 213 ASN B O 1
ATOM 3659 N N . LEU B 1 214 ? 16.453 -26.641 0.336 1 89.69 214 LEU B N 1
ATOM 3660 C CA . LEU B 1 214 ? 16.688 -26.594 1.775 1 89.69 214 LEU B CA 1
ATOM 3661 C C . LEU B 1 214 ? 15.875 -27.656 2.498 1 89.69 214 LEU B C 1
ATOM 3663 O O . LEU B 1 214 ? 14.836 -28.094 1.99 1 89.69 214 LEU B O 1
ATOM 3667 N N . PRO B 1 215 ? 16.375 -28.062 3.615 1 90.69 215 PRO B N 1
ATOM 3668 C CA . PRO B 1 215 ? 15.633 -29.078 4.359 1 90.69 215 PRO B CA 1
ATOM 3669 C C . PRO B 1 215 ? 14.266 -28.594 4.84 1 90.69 215 PRO B C 1
ATOM 3671 O O . PRO B 1 215 ? 13.344 -29.391 5.004 1 90.69 215 PRO B O 1
ATOM 3674 N N . ASP B 1 216 ? 14.273 -27.375 5.082 1 92.19 216 ASP B N 1
ATOM 3675 C CA . ASP B 1 216 ? 13.023 -26.797 5.562 1 92.19 216 ASP B CA 1
ATOM 3676 C C . ASP B 1 216 ? 12.766 -25.438 4.926 1 92.19 216 ASP B C 1
ATOM 3678 O O . ASP B 1 216 ? 13.68 -24.828 4.367 1 92.19 216 ASP B O 1
ATOM 3682 N N . ASP B 1 217 ? 11.469 -25.125 4.883 1 92.25 217 ASP B N 1
ATOM 3683 C CA . ASP B 1 217 ? 11.109 -23.828 4.324 1 92.25 217 ASP B CA 1
ATOM 3684 C C . ASP B 1 217 ? 10.625 -22.875 5.418 1 92.25 217 ASP B C 1
ATOM 3686 O O . ASP B 1 217 ? 9.898 -21.906 5.141 1 92.25 217 ASP B O 1
ATOM 3690 N N . GLY B 1 218 ? 10.852 -23.25 6.746 1 93.06 218 GLY B N 1
ATOM 3691 C CA . GLY B 1 218 ? 10.43 -22.422 7.863 1 93.06 218 GLY B CA 1
ATOM 3692 C C . GLY B 1 218 ? 8.93 -22.422 8.086 1 93.06 218 GLY B C 1
ATOM 3693 O O . GLY B 1 218 ? 8.383 -21.516 8.719 1 93.06 218 GLY B O 1
ATOM 3694 N N . GLY B 1 219 ? 8.227 -23.391 7.449 1 95.75 219 GLY B N 1
ATOM 3695 C CA . GLY B 1 219 ? 6.789 -23.516 7.625 1 95.75 219 GLY B CA 1
ATOM 3696 C C . GLY B 1 219 ? 5.988 -22.703 6.629 1 95.75 219 GLY B C 1
ATOM 3697 O O . GLY B 1 219 ? 4.766 -22.594 6.742 1 95.75 219 GLY B O 1
ATOM 3698 N N . TYR B 1 220 ? 6.715 -22.266 5.617 1 95.81 220 TYR B N 1
ATOM 3699 C CA . TYR B 1 220 ? 6.07 -21.359 4.672 1 95.81 220 TYR B CA 1
ATOM 3700 C C . TYR B 1 220 ? 4.926 -22.047 3.945 1 95.81 220 TYR B C 1
ATOM 3702 O O . TYR B 1 220 ? 3.797 -21.562 3.936 1 95.81 220 TYR B O 1
ATOM 3710 N N . ALA B 1 221 ? 5.195 -23.141 3.352 1 97 221 ALA B N 1
ATOM 3711 C CA . ALA B 1 221 ? 4.18 -23.844 2.572 1 97 221 ALA B CA 1
ATOM 3712 C C . ALA B 1 221 ? 2.975 -24.188 3.436 1 97 221 ALA B C 1
ATOM 3714 O O . ALA B 1 221 ? 1.828 -24.016 3.016 1 97 221 ALA B O 1
ATOM 3715 N N . ALA B 1 222 ? 3.258 -24.625 4.633 1 97.19 222 ALA B N 1
ATOM 3716 C CA . ALA B 1 222 ? 2.176 -24.984 5.543 1 97.19 222 ALA B CA 1
ATOM 3717 C C . ALA B 1 222 ? 1.316 -23.766 5.883 1 97.19 222 ALA B C 1
ATOM 3719 O O . ALA B 1 222 ? 0.089 -23.859 5.949 1 97.19 222 ALA B O 1
ATOM 3720 N N . LYS B 1 223 ? 1.956 -22.656 6.086 1 97.94 223 LYS B N 1
ATOM 3721 C CA . LYS B 1 223 ? 1.237 -21.422 6.406 1 97.94 223 LYS B CA 1
ATOM 3722 C C . LYS B 1 223 ? 0.347 -20.984 5.246 1 97.94 223 LYS B C 1
ATOM 3724 O O . LYS B 1 223 ? -0.808 -20.609 5.449 1 97.94 223 LYS B O 1
ATOM 3729 N N . VAL B 1 224 ? 0.871 -21.047 4.055 1 98.5 224 VAL B N 1
ATOM 3730 C CA . VAL B 1 224 ? 0.121 -20.656 2.867 1 98.5 224 VAL B CA 1
ATOM 3731 C C . VAL B 1 224 ? -1.064 -21.594 2.664 1 98.5 224 VAL B C 1
ATOM 3733 O O . VAL B 1 224 ? -2.186 -21.141 2.412 1 98.5 224 VAL B O 1
ATOM 3736 N N . LEU B 1 225 ? -0.805 -22.844 2.797 1 98.19 225 LEU B N 1
ATOM 3737 C CA . LEU B 1 225 ? -1.86 -23.828 2.561 1 98.19 225 LEU B CA 1
ATOM 3738 C C . LEU B 1 225 ? -2.947 -23.719 3.625 1 98.19 225 LEU B C 1
ATOM 3740 O O . LEU B 1 225 ? -4.129 -23.922 3.332 1 98.19 225 LEU B O 1
ATOM 3744 N N . ALA B 1 226 ? -2.553 -23.438 4.852 1 97.88 226 ALA B N 1
ATOM 3745 C CA . ALA B 1 226 ? -3.545 -23.234 5.902 1 97.88 226 ALA B CA 1
ATOM 3746 C C . ALA B 1 226 ? -4.426 -22.016 5.598 1 97.88 226 ALA B C 1
ATOM 3748 O O . ALA B 1 226 ? -5.645 -22.078 5.754 1 97.88 226 ALA B O 1
ATOM 3749 N N . GLU B 1 227 ? -3.801 -20.938 5.164 1 97.88 227 GLU B N 1
ATOM 3750 C CA . GLU B 1 227 ? -4.555 -19.734 4.812 1 97.88 227 GLU B CA 1
ATOM 3751 C C . GLU B 1 227 ? -5.441 -19.969 3.596 1 97.88 227 GLU B C 1
ATOM 3753 O O . GLU B 1 227 ? -6.574 -19.484 3.543 1 97.88 227 GLU B O 1
ATOM 3758 N N . HIS B 1 228 ? -4.941 -20.703 2.643 1 98.06 228 HIS B N 1
ATOM 3759 C CA . HIS B 1 228 ? -5.703 -21.094 1.463 1 98.06 228 HIS B CA 1
ATOM 3760 C C . HIS B 1 228 ? -6.961 -21.859 1.851 1 98.06 228 HIS B C 1
ATOM 3762 O O . HIS B 1 228 ? -8.047 -21.578 1.34 1 98.06 228 HIS B O 1
ATOM 3768 N N . PHE B 1 229 ? -6.773 -22.781 2.736 1 96.94 229 PHE B N 1
ATOM 3769 C CA . PHE B 1 229 ? -7.895 -23.594 3.201 1 96.94 229 PHE B CA 1
ATOM 3770 C C . PHE B 1 229 ? -8.953 -22.719 3.867 1 96.94 229 PHE B C 1
ATOM 3772 O O . PHE B 1 229 ? -10.148 -22.875 3.6 1 96.94 229 PHE B O 1
ATOM 3779 N N . ARG B 1 230 ? -8.539 -21.797 4.715 1 96.88 230 ARG B N 1
ATOM 3780 C CA . ARG B 1 230 ? -9.477 -20.906 5.387 1 96.88 230 ARG B CA 1
ATOM 3781 C C . ARG B 1 230 ? -10.242 -20.062 4.375 1 96.88 230 ARG B C 1
ATOM 3783 O O . ARG B 1 230 ? -11.461 -19.906 4.48 1 96.88 230 ARG B O 1
ATOM 3790 N N . LEU B 1 231 ? -9.547 -19.578 3.412 1 98.06 231 LEU B N 1
ATOM 3791 C CA . LEU B 1 231 ? -10.172 -18.703 2.418 1 98.06 231 LEU B CA 1
ATOM 3792 C C . LEU B 1 231 ? -11.164 -19.484 1.562 1 98.06 231 LEU B C 1
ATOM 3794 O O . LEU B 1 231 ? -12.195 -18.953 1.153 1 98.06 231 LEU B O 1
ATOM 3798 N N . ARG B 1 232 ? -10.852 -20.734 1.266 1 96.88 232 ARG B N 1
ATOM 3799 C CA . ARG B 1 232 ? -11.773 -21.562 0.518 1 96.88 232 ARG B CA 1
ATOM 3800 C C . ARG B 1 232 ? -13.062 -21.797 1.302 1 96.88 232 ARG B C 1
ATOM 3802 O O . ARG B 1 232 ? -14.156 -21.812 0.724 1 96.88 232 ARG B O 1
ATOM 3809 N N . GLN B 1 233 ? -12.891 -21.953 2.59 1 96.31 233 GLN B N 1
ATOM 3810 C CA . GLN B 1 233 ? -14.07 -22.109 3.432 1 96.31 233 GLN B CA 1
ATOM 3811 C C . GLN B 1 233 ? -14.945 -20.875 3.4 1 96.31 233 GLN B C 1
ATOM 3813 O O . GLN B 1 233 ? -16.172 -20.969 3.293 1 96.31 233 GLN B O 1
ATOM 3818 N N . VAL B 1 234 ? -14.312 -19.719 3.504 1 96.62 234 VAL B N 1
ATOM 3819 C CA . VAL B 1 234 ? -15.031 -18.453 3.463 1 96.62 234 VAL B CA 1
ATOM 3820 C C . VAL B 1 234 ? -15.734 -18.297 2.117 1 96.62 234 VAL B C 1
ATOM 3822 O O . VAL B 1 234 ? -16.906 -17.922 2.062 1 96.62 234 VAL B O 1
ATOM 3825 N N . ALA B 1 235 ? -15.031 -18.594 1.037 1 95.94 235 ALA B N 1
ATOM 3826 C CA . ALA B 1 235 ? -15.555 -18.453 -0.32 1 95.94 235 ALA B CA 1
ATOM 3827 C C . ALA B 1 235 ? -16.766 -19.344 -0.534 1 95.94 235 ALA B C 1
ATOM 3829 O O . ALA B 1 235 ? -17.688 -19 -1.279 1 95.94 235 ALA B O 1
ATOM 3830 N N . ASN B 1 236 ? -16.781 -20.453 0.198 1 92.69 236 ASN B N 1
ATOM 3831 C CA . ASN B 1 236 ? -17.859 -21.438 0.04 1 92.69 236 ASN B CA 1
ATOM 3832 C C . ASN B 1 236 ? -18.984 -21.203 1.039 1 92.69 236 ASN B C 1
ATOM 3834 O O . ASN B 1 236 ? -19.922 -21.984 1.114 1 92.69 236 ASN B O 1
ATOM 3838 N N . GLY B 1 237 ? -18.891 -20.094 1.723 1 86.06 237 GLY B N 1
ATOM 3839 C CA . GLY B 1 237 ? -19.984 -19.703 2.607 1 86.06 237 GLY B CA 1
ATOM 3840 C C . GLY B 1 237 ? -19.938 -20.422 3.945 1 86.06 237 GLY B C 1
ATOM 3841 O O . GLY B 1 237 ? -20.953 -20.469 4.652 1 86.06 237 GLY B O 1
ATOM 3842 N N . ARG B 1 238 ? -18.922 -21.125 4.25 1 73.94 238 ARG B N 1
ATOM 3843 C CA . ARG B 1 238 ? -18.859 -21.781 5.547 1 73.94 238 ARG B CA 1
ATOM 3844 C C . ARG B 1 238 ? -18.438 -20.812 6.637 1 73.94 238 ARG B C 1
ATOM 3846 O O . ARG B 1 238 ? -17.25 -20.469 6.754 1 73.94 238 ARG B O 1
ATOM 3853 N N . THR B 1 239 ? -19.25 -19.812 7.047 1 63.19 239 THR B N 1
ATOM 3854 C CA . THR B 1 239 ? -19.203 -18.594 7.855 1 63.19 239 THR B CA 1
ATOM 3855 C C . THR B 1 239 ? -18.5 -18.859 9.18 1 63.19 239 THR B C 1
ATOM 3857 O O . THR B 1 239 ? -18.125 -17.922 9.891 1 63.19 239 THR B O 1
ATOM 3860 N N . GLY B 1 240 ? -18.422 -20.094 9.633 1 59.75 240 GLY B N 1
ATOM 3861 C CA . GLY B 1 240 ? -17.938 -20.297 10.992 1 59.75 240 GLY B CA 1
ATOM 3862 C C . GLY B 1 240 ? -16.438 -20.062 11.133 1 59.75 240 GLY B C 1
ATOM 3863 O O . GLY B 1 240 ? -15.891 -20.219 12.219 1 59.75 240 GLY B O 1
ATOM 3864 N N . VAL B 1 241 ? -15.859 -19.766 10 1 59.16 241 VAL B N 1
ATOM 3865 C CA . VAL B 1 241 ? -14.422 -19.578 10.172 1 59.16 241 VAL B CA 1
ATOM 3866 C C . VAL B 1 241 ? -14.125 -18.125 10.531 1 59.16 241 VAL B C 1
ATOM 3868 O O . VAL B 1 241 ? -14.344 -17.234 9.719 1 59.16 241 VAL B O 1
ATOM 3871 N N . SER B 1 242 ? -14.188 -17.766 11.844 1 61.59 242 SER B N 1
ATOM 3872 C CA . SER B 1 242 ? -13.82 -16.438 12.312 1 61.59 242 SER B CA 1
ATOM 3873 C C . SER B 1 242 ? -12.32 -16.203 12.156 1 61.59 242 SER B C 1
ATOM 3875 O O . SER B 1 242 ? -11.516 -17.094 12.422 1 61.59 242 SER B O 1
ATOM 3877 N N . PRO B 1 243 ? -12.023 -15 11.43 1 60.88 243 PRO B N 1
ATOM 3878 C CA . PRO B 1 243 ? -10.578 -14.75 11.383 1 60.88 243 PRO B CA 1
ATOM 3879 C C . PRO B 1 243 ? -9.922 -14.789 12.758 1 60.88 243 PRO B C 1
ATOM 3881 O O . PRO B 1 243 ? -10.547 -14.414 13.758 1 60.88 243 PRO B O 1
ATOM 3884 N N . ALA B 1 244 ? -8.898 -15.648 12.781 1 55.94 244 ALA B N 1
ATOM 3885 C CA . ALA B 1 244 ? -8.117 -15.547 14.016 1 55.94 244 ALA B CA 1
ATOM 3886 C C . ALA B 1 244 ? -7.734 -14.102 14.305 1 55.94 244 ALA B C 1
ATOM 3888 O O . ALA B 1 244 ? -7.754 -13.258 13.406 1 55.94 244 ALA B O 1
ATOM 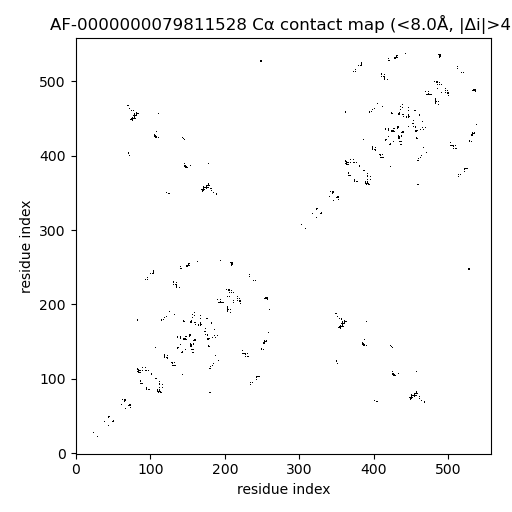3889 N N . GLY B 1 245 ? -7.754 -13.617 15.508 1 55.12 245 GLY B N 1
ATOM 3890 C CA . GLY B 1 245 ? -7.328 -12.273 15.875 1 55.12 245 GLY B CA 1
ATOM 3891 C C . GLY B 1 245 ? -6.316 -11.688 14.914 1 55.12 245 GLY B C 1
ATOM 3892 O O . GLY B 1 245 ? -5.867 -12.359 13.984 1 55.12 245 GLY B O 1
ATOM 3893 N N . PRO B 1 246 ? -6.109 -10.461 14.883 1 58.56 246 PRO B N 1
ATOM 3894 C CA . PRO B 1 246 ? -5.18 -9.789 13.969 1 58.56 246 PRO B CA 1
ATOM 3895 C C . PRO B 1 246 ? -3.811 -10.461 13.922 1 58.56 246 PRO B C 1
ATOM 3897 O O . PRO B 1 246 ? -3.301 -10.906 14.945 1 58.56 246 PRO B O 1
ATOM 3900 N N . VAL B 1 247 ? -3.42 -10.797 12.711 1 59.84 247 VAL B N 1
ATOM 3901 C CA . VAL B 1 247 ? -2.113 -11.406 12.492 1 59.84 247 VAL B CA 1
ATOM 3902 C C . VAL B 1 247 ? -1.025 -10.336 12.562 1 59.84 247 VAL B C 1
ATOM 3904 O O . VAL B 1 247 ? -1.237 -9.195 12.141 1 59.84 247 VAL B O 1
ATOM 3907 N N . ASN B 1 248 ? -0.024 -10.594 13.352 1 57.38 248 ASN B N 1
ATOM 3908 C CA . ASN B 1 248 ? 1.169 -9.766 13.25 1 57.38 248 ASN B CA 1
ATOM 3909 C C . ASN B 1 248 ? 1.77 -9.812 11.844 1 57.38 248 ASN B C 1
ATOM 3911 O O . ASN B 1 248 ? 1.738 -10.852 11.188 1 57.38 248 ASN B O 1
ATOM 3915 N N . PRO B 1 249 ? 2.041 -8.695 11.258 1 51.97 249 PRO B N 1
ATOM 3916 C CA . PRO B 1 249 ? 2.631 -8.75 9.922 1 51.97 249 PRO B CA 1
ATOM 3917 C C . PRO B 1 249 ? 3.709 -9.828 9.789 1 51.97 249 PRO B C 1
ATOM 3919 O O . PRO B 1 249 ? 4.473 -10.055 10.734 1 51.97 249 PRO B O 1
ATOM 3922 N N . PRO B 1 250 ? 3.662 -10.625 8.703 1 47.5 250 PRO B N 1
ATOM 3923 C CA . PRO B 1 250 ? 4.633 -11.711 8.531 1 47.5 250 PRO B CA 1
ATOM 3924 C C . PRO B 1 250 ? 6.074 -11.203 8.492 1 47.5 250 PRO B C 1
ATOM 3926 O O . PRO B 1 250 ? 6.328 -10.086 8.039 1 47.5 250 PRO B O 1
ATOM 3929 N N . LEU B 1 251 ? 6.875 -11.938 9.188 1 47.72 251 LEU B N 1
ATOM 3930 C CA . LEU B 1 251 ? 8.297 -11.711 8.969 1 47.72 251 LEU B CA 1
ATOM 3931 C C . LEU B 1 251 ? 8.664 -11.953 7.504 1 47.72 251 LEU B C 1
ATOM 3933 O O . LEU B 1 251 ? 8.398 -13.023 6.961 1 47.72 251 LEU B O 1
ATOM 3937 N N . LEU B 1 252 ? 8.859 -10.898 6.719 1 50.12 252 LEU B N 1
ATOM 3938 C CA . LEU B 1 252 ? 9.234 -11 5.312 1 50.12 252 LEU B CA 1
ATOM 3939 C C . LEU B 1 252 ? 10.438 -11.922 5.137 1 50.12 252 LEU B C 1
ATOM 3941 O O . LEU B 1 252 ? 11.375 -11.883 5.93 1 50.12 252 LEU B O 1
ATOM 3945 N N . SER B 1 253 ? 10.375 -12.922 4.281 1 50.72 253 SER B N 1
ATOM 3946 C CA . SER B 1 253 ? 11.375 -13.961 4.062 1 50.72 253 SER B CA 1
ATOM 3947 C C . SER B 1 253 ? 12.75 -13.352 3.805 1 50.72 253 SER B C 1
ATOM 3949 O O . SER B 1 253 ? 12.883 -12.414 3.012 1 50.72 253 SER B O 1
ATOM 3951 N N . THR B 1 254 ? 13.719 -13.742 4.594 1 45.69 254 THR B N 1
ATOM 3952 C CA . THR B 1 254 ? 15.102 -13.297 4.465 1 45.69 254 THR B CA 1
ATOM 3953 C C . THR B 1 254 ? 15.852 -14.148 3.438 1 45.69 254 THR B C 1
ATOM 3955 O O . THR B 1 254 ? 17.031 -13.922 3.182 1 45.69 254 THR B O 1
ATOM 3958 N N . LYS B 1 255 ? 15.25 -15.141 2.832 1 45.59 255 LYS B N 1
ATOM 3959 C CA . LYS B 1 255 ? 15.984 -16.016 1.918 1 45.59 255 LYS B CA 1
ATOM 3960 C C . LYS B 1 255 ? 15.672 -15.672 0.464 1 45.59 255 LYS B C 1
ATOM 3962 O O . LYS B 1 255 ? 14.5 -15.57 0.082 1 45.59 255 LYS B O 1
ATOM 3967 N N . ALA B 1 256 ? 16.75 -15.398 -0.356 1 49.5 256 ALA B N 1
ATOM 3968 C CA . ALA B 1 256 ? 16.625 -15.102 -1.782 1 49.5 256 ALA B CA 1
ATOM 3969 C C . ALA B 1 256 ? 16.25 -16.359 -2.568 1 49.5 256 ALA B C 1
ATOM 3971 O O . ALA B 1 256 ? 16.844 -17.422 -2.375 1 49.5 256 ALA B O 1
ATOM 3972 N N . PRO B 1 257 ? 15.203 -16.312 -3.34 1 50.22 257 PRO B N 1
ATOM 3973 C CA . PRO B 1 257 ? 14.875 -17.5 -4.145 1 50.22 257 PRO B CA 1
ATOM 3974 C C . PRO B 1 257 ? 15.992 -17.875 -5.121 1 50.22 257 PRO B C 1
ATOM 3976 O O . PRO B 1 257 ? 16.688 -17 -5.633 1 50.22 257 PRO B O 1
ATOM 3979 N N . ALA B 1 258 ? 16.375 -19.109 -5.199 1 46.59 258 ALA B N 1
ATOM 3980 C CA . ALA B 1 258 ? 17.328 -19.594 -6.199 1 46.59 258 ALA B CA 1
ATOM 3981 C C . ALA B 1 258 ? 16.812 -19.359 -7.613 1 46.59 258 ALA B C 1
ATOM 3983 O O . ALA B 1 258 ? 15.617 -19.531 -7.883 1 46.59 258 ALA B O 1
ATOM 3984 N N . THR B 1 259 ? 17.422 -18.531 -8.344 1 45.84 259 THR B N 1
ATOM 3985 C CA . THR B 1 259 ? 17.078 -18.312 -9.742 1 45.84 259 THR B CA 1
ATOM 3986 C C . THR B 1 259 ? 16.781 -19.641 -10.438 1 45.84 259 THR B C 1
ATOM 3988 O O . THR B 1 259 ? 17.594 -20.562 -10.375 1 45.84 259 THR B O 1
ATOM 3991 N N . PRO B 1 260 ? 15.594 -19.875 -10.742 1 41.19 260 PRO B N 1
ATOM 3992 C CA . PRO B 1 260 ? 15.422 -21.125 -11.484 1 41.19 260 PRO B CA 1
ATOM 3993 C C . PRO B 1 260 ? 16.438 -21.297 -12.602 1 41.19 260 PRO B C 1
ATOM 3995 O O . PRO B 1 260 ? 16.594 -20.406 -13.445 1 41.19 260 PRO B O 1
ATOM 3998 N N . GLU B 1 261 ? 17.484 -22.031 -12.453 1 39.97 261 GLU B N 1
ATOM 3999 C CA . GLU B 1 261 ? 18.359 -22.375 -13.562 1 39.97 261 GLU B CA 1
ATOM 4000 C C . GLU B 1 261 ? 17.562 -22.797 -14.797 1 39.97 261 GLU B C 1
ATOM 4002 O O . GLU B 1 261 ? 16.625 -23.578 -14.688 1 39.97 261 GLU B O 1
ATOM 4007 N N . ALA B 1 262 ? 17.531 -21.969 -15.82 1 44.16 262 ALA B N 1
ATOM 4008 C CA . ALA B 1 262 ? 16.938 -22.328 -17.109 1 44.16 262 ALA B CA 1
ATOM 4009 C C . ALA B 1 262 ? 17.141 -23.812 -17.391 1 44.16 262 ALA B C 1
ATOM 4011 O O . ALA B 1 262 ? 18.219 -24.375 -17.141 1 44.16 262 ALA B O 1
ATOM 4012 N N . ALA B 1 263 ? 16.094 -24.594 -17.531 1 43.91 263 ALA B N 1
ATOM 4013 C CA . ALA B 1 263 ? 16.234 -25.984 -17.938 1 43.91 263 ALA B CA 1
ATOM 4014 C C . ALA B 1 263 ? 17.297 -26.141 -19.016 1 43.91 263 ALA B C 1
ATOM 4016 O O . ALA B 1 263 ? 17.422 -25.297 -19.906 1 43.91 263 ALA B O 1
ATOM 4017 N N . PRO B 1 264 ? 18.344 -26.938 -18.812 1 39.5 264 PRO B N 1
ATOM 4018 C CA . PRO B 1 264 ? 19.359 -27.094 -19.859 1 39.5 264 PRO B CA 1
ATOM 4019 C C . PRO B 1 264 ? 18.766 -27.375 -21.234 1 39.5 264 PRO B C 1
ATOM 4021 O O . PRO B 1 264 ? 17.797 -28.141 -21.344 1 39.5 264 PRO B O 1
ATOM 4024 N N . ALA B 1 265 ? 18.844 -26.516 -22.188 1 43.41 265 ALA B N 1
ATOM 4025 C CA . ALA B 1 265 ? 18.438 -26.766 -23.562 1 43.41 265 ALA B CA 1
ATOM 4026 C C . ALA B 1 265 ? 18.828 -28.172 -24 1 43.41 265 ALA B C 1
ATOM 4028 O O . ALA B 1 265 ? 19.984 -28.594 -23.812 1 43.41 265 ALA B O 1
ATOM 4029 N N . THR B 1 266 ? 17.938 -29.156 -24.047 1 42.62 266 THR B N 1
ATOM 4030 C CA . THR B 1 266 ? 18.219 -30.469 -24.609 1 42.62 266 THR B CA 1
ATOM 4031 C C . THR B 1 266 ? 19.016 -30.344 -25.906 1 42.62 266 THR B C 1
ATOM 4033 O O . THR B 1 266 ? 18.641 -29.594 -26.797 1 42.62 266 THR B O 1
ATOM 4036 N N . PRO B 1 267 ? 20.266 -30.688 -25.922 1 41.72 267 PRO B N 1
ATOM 4037 C CA . PRO B 1 267 ? 21.047 -30.641 -27.141 1 41.72 267 PRO B CA 1
ATOM 4038 C C . PRO B 1 267 ? 20.344 -31.297 -28.328 1 41.72 267 PRO B C 1
ATOM 4040 O O . PRO B 1 267 ? 19.812 -32.406 -28.188 1 41.72 267 PRO B O 1
ATOM 4043 N N . ALA B 1 268 ? 19.719 -30.562 -29.25 1 41.47 268 ALA B N 1
ATOM 4044 C CA . ALA B 1 268 ? 19.156 -31.078 -30.5 1 41.47 268 ALA B CA 1
ATOM 4045 C C . ALA B 1 268 ? 20.094 -32.062 -31.172 1 41.47 268 ALA B C 1
ATOM 4047 O O . ALA B 1 268 ? 21.188 -31.688 -31.594 1 41.47 268 ALA B O 1
ATOM 4048 N N . THR B 1 269 ? 20.219 -33.312 -30.688 1 39.31 269 THR B N 1
ATOM 4049 C CA . THR B 1 269 ? 20.906 -34.344 -31.438 1 39.31 269 THR B CA 1
ATOM 4050 C C . THR B 1 269 ? 20.453 -34.375 -32.906 1 39.31 269 THR B C 1
ATOM 4052 O O . THR B 1 269 ? 19.281 -34.594 -33.188 1 39.31 269 THR B O 1
ATOM 4055 N N . GLY B 1 270 ? 20.938 -33.438 -33.75 1 36.66 270 GLY B N 1
ATOM 4056 C CA . GLY B 1 270 ? 20.828 -33.438 -35.188 1 36.66 270 GLY B CA 1
ATOM 4057 C C . GLY B 1 270 ? 21.141 -34.781 -35.812 1 36.66 270 GLY B C 1
ATOM 4058 O O . GLY B 1 270 ? 22.297 -35.062 -36.156 1 36.66 270 GLY B O 1
ATOM 4059 N N . GLU B 1 271 ? 20.672 -35.938 -35.125 1 38 271 GLU B N 1
ATOM 4060 C CA . GLU B 1 271 ? 20.922 -37.188 -35.844 1 38 271 GLU B CA 1
ATOM 4061 C C . GLU B 1 271 ? 20.406 -37.125 -37.281 1 38 271 GLU B C 1
ATOM 4063 O O . GLU B 1 271 ? 19.219 -36.906 -37.5 1 38 271 GLU B O 1
ATOM 4068 N N . LYS B 1 272 ? 21.328 -36.75 -38.219 1 36.28 272 LYS B N 1
ATOM 4069 C CA . LYS B 1 272 ? 21.25 -36.906 -39.656 1 36.28 272 LYS B CA 1
ATOM 4070 C C . LYS B 1 272 ? 20.906 -38.344 -40.062 1 36.28 272 LYS B C 1
ATOM 4072 O O . LYS B 1 272 ? 21.656 -39.25 -39.781 1 36.28 272 LYS B O 1
ATOM 4077 N N . VAL B 1 273 ? 19.703 -38.844 -39.875 1 29.34 273 VAL B N 1
ATOM 4078 C CA . VAL B 1 273 ? 19.297 -40.062 -40.531 1 29.34 273 VAL B CA 1
ATOM 4079 C C . VAL B 1 273 ? 19.734 -40.062 -42 1 29.34 273 VAL B C 1
ATOM 4081 O O . VAL B 1 273 ? 19.328 -39.188 -42.75 1 29.34 273 VAL B O 1
ATOM 4084 N N . ALA B 1 274 ? 21.016 -40.438 -42.156 1 38.12 274 ALA B N 1
ATOM 4085 C CA . ALA B 1 274 ? 21.547 -40.781 -43.469 1 38.12 274 ALA B CA 1
ATOM 4086 C C . ALA B 1 274 ? 20.562 -41.688 -44.219 1 38.12 274 ALA B C 1
ATOM 4088 O O . ALA B 1 274 ? 20.328 -42.812 -43.844 1 38.12 274 ALA B O 1
ATOM 4089 N N . LEU B 1 275 ? 19.375 -41.031 -44.688 1 28.33 275 LEU B N 1
ATOM 4090 C CA . LEU B 1 275 ? 18.516 -41.781 -45.625 1 28.33 275 LEU B CA 1
ATOM 4091 C C . LEU B 1 275 ? 19.359 -42.562 -46.625 1 28.33 275 LEU B C 1
ATOM 4093 O O . LEU B 1 275 ? 20.125 -41.969 -47.406 1 28.33 275 LEU B O 1
ATOM 4097 N N . LEU B 1 276 ? 19.891 -43.75 -46.188 1 32.22 276 LEU B N 1
ATOM 4098 C CA . LEU B 1 276 ? 20.438 -44.781 -47.062 1 32.22 276 LEU B CA 1
ATOM 4099 C C . LEU B 1 276 ? 19.594 -44.906 -48.344 1 32.22 276 LEU B C 1
ATOM 4101 O O . LEU B 1 276 ? 18.406 -45.219 -48.281 1 32.22 276 LEU B O 1
ATOM 4105 N N . SER B 1 277 ? 19.844 -44 -49.25 1 29.2 277 SER B N 1
ATOM 4106 C CA . SER B 1 277 ? 19.453 -44.188 -50.656 1 29.2 277 SER B CA 1
ATOM 4107 C C . SER B 1 277 ? 19.859 -45.562 -51.156 1 29.2 277 SER B C 1
ATOM 4109 O O . SER B 1 277 ? 21 -45.781 -51.531 1 29.2 277 SER B O 1
ATOM 4111 N N . GLY B 1 278 ? 19.719 -46.688 -50.344 1 29.19 278 GLY B N 1
ATOM 4112 C CA . GLY B 1 278 ? 19.875 -48 -51 1 29.19 278 GLY B CA 1
ATOM 4113 C C . GLY B 1 278 ? 19.188 -48.062 -52.344 1 29.19 278 GLY B C 1
ATOM 4114 O O . GLY B 1 278 ? 19.812 -48.438 -53.344 1 29.19 278 GLY B O 1
ATOM 4115 N N . LEU B 1 279 ? 18 -48.656 -52.562 1 23.89 279 LEU B N 1
ATOM 4116 C CA . LEU B 1 279 ? 17.656 -49.062 -53.906 1 23.89 279 LEU B CA 1
ATOM 4117 C C . LEU B 1 279 ? 17.578 -47.875 -54.844 1 23.89 279 LEU B C 1
ATOM 4119 O O . LEU B 1 279 ? 17.125 -46.781 -54.438 1 23.89 279 LEU B O 1
#

Nearest PDB structures (foldseek):
  5o1j-assembly1_A  TM=7.254E-01  e=1.306E-03  Neisseria meningitidis MC58
  6fc4-assembly1_A  TM=7.459E-01  e=1.916E-03  Pseudomonas aeruginosa
  5o2o-assembly1_A  TM=6.775E-01  e=9.345E-04  Neisseria meningitidis
  5ohu-assembly1_A  TM=5.497E-01  e=4.782E-04  Pseudomonas aeruginosa
  6ghz-assembly2_A  TM=5.206E-01  e=2.108E-03  Escherichia coli K-12

Sequence (558 aa):
MTASGNVIAGVRTFAADVINGFLEVTHSGFALLGLGVVFGVITLTARPDLRQAGEEELMGWLQARQEAVVGFPMEPAASERAVALNPKELPREQAAVAYWLSKKYRVAPEPLAALVTEAYEIGARTKLDPTLILAVMAVESSFNPFAQSPVGAQGLMQVMTRVHTDKYEGFGGHLAAFDPVANLRVGVKVLQECIARAGSLEGGLRYYVGAANLPDDGGYAAKVLAEHFRLRQVANGRTGVSPAGPVNPPLLSTKAPATPEAAPATPATGEKVALLSGLMTASGNVIAGVRTFAADVINGFLEVTHSGFALLGLGVVFGVITLTARPDLRQAGEEELMGWLQARQEAVVGFPMEPAASERAVALNPKELPREQAAVAYWLSKKYRVAPEPLAALVTEAYEIGARTKLDPTLILAVMAVESSFNPFAQSPVGAQGLMQVMTRVHTDKYEGFGGHLAAFDPVANLRVGVKVLQECIARAGSLEGGLRYYVGAANLPDDGGYAAKVLAEHFRLRQVANGRTGVSPAGPVNPPLLSTKAPATPEAAPATPATGEKVALLSGL